Protein AF-0000000081119670 (afdb_homodimer)

InterPro domains:
  IPR000092 Polyprenyl synthetase-like [PF00348] (34-297)
  IPR008949 Isoprenoid synthase domain superfamily [G3DSA:1.10.600.10] (1-341)
  IPR008949 Isoprenoid synthase domain superfamily [SSF48576] (5-339)
  IPR039702 Farnesyl pyrophosphate synthase-like [PTHR11525] (3-338)

Structure (mmCIF, N/CA/C/O backbone):
data_AF-0000000081119670-model_v1
#
loop_
_entity.id
_entity.type
_entity.pdbx_description
1 polymer 'Farnesyl diphosphate synthase'
#
loop_
_atom_site.group_PDB
_atom_site.id
_atom_site.type_symbol
_atom_site.label_atom_id
_atom_site.label_alt_id
_atom_site.label_comp_id
_atom_site.label_asym_id
_atom_site.label_entity_id
_atom_site.label_seq_id
_atom_site.pdbx_PDB_ins_code
_atom_site.Cartn_x
_atom_site.Cartn_y
_atom_site.Cartn_z
_atom_site.occupancy
_atom_site.B_iso_or_equiv
_atom_site.auth_seq_id
_atom_site.auth_comp_id
_atom_site.auth_asym_id
_atom_site.auth_atom_id
_atom_site.pdbx_PDB_model_num
ATOM 1 N N . MET A 1 1 ? 0.692 9.883 30.297 1 51.75 1 MET A N 1
ATOM 2 C CA . MET A 1 1 ? 1.074 9.422 28.953 1 51.75 1 MET A CA 1
ATOM 3 C C . MET A 1 1 ? 2.027 8.234 29.047 1 51.75 1 MET A C 1
ATOM 5 O O . MET A 1 1 ? 1.862 7.246 28.328 1 51.75 1 MET A O 1
ATOM 9 N N . TYR A 1 2 ? 2.979 8.273 30.078 1 50.75 2 TYR A N 1
ATOM 10 C CA . TYR A 1 2 ? 3.963 7.207 30.219 1 50.75 2 TYR A CA 1
ATOM 11 C C . TYR A 1 2 ? 3.305 5.914 30.672 1 50.75 2 TYR A C 1
ATOM 13 O O . TYR A 1 2 ? 3.57 4.84 30.125 1 50.75 2 TYR A O 1
ATOM 21 N N . GLN A 1 3 ? 2.523 5.949 31.797 1 58.47 3 GLN A N 1
ATOM 22 C CA . GLN A 1 3 ? 1.846 4.742 32.25 1 58.47 3 GLN A CA 1
ATOM 23 C C . GLN A 1 3 ? 1.01 4.121 31.141 1 58.47 3 GLN A C 1
ATOM 25 O O . GLN A 1 3 ? 0.915 2.895 31.047 1 58.47 3 GLN A O 1
ATOM 30 N N . ASN A 1 4 ? 0.755 4.961 30.266 1 82.25 4 ASN A N 1
ATOM 31 C CA . ASN A 1 4 ? -0.074 4.523 29.141 1 82.25 4 ASN A CA 1
ATOM 32 C C . ASN A 1 4 ? 0.755 3.826 28.062 1 82.25 4 ASN A C 1
ATOM 34 O O . ASN A 1 4 ? 0.313 2.838 27.484 1 82.25 4 ASN A O 1
ATOM 38 N N . LYS A 1 5 ? 2.062 4.113 28.203 1 87.38 5 LYS A N 1
ATOM 39 C CA . LYS A 1 5 ? 2.928 3.512 27.203 1 87.38 5 LYS A CA 1
ATOM 40 C C . LYS A 1 5 ? 3.27 2.068 27.562 1 87.38 5 LYS A C 1
ATOM 42 O O . LYS A 1 5 ? 3.295 1.197 26.688 1 87.38 5 LYS A O 1
ATOM 47 N N . GLN A 1 6 ? 3.5 1.819 28.859 1 90.62 6 GLN A N 1
ATOM 48 C CA . GLN A 1 6 ? 3.824 0.466 29.281 1 90.62 6 GLN A CA 1
ATOM 49 C C . GLN A 1 6 ? 2.678 -0.497 28.984 1 90.62 6 GLN A C 1
ATOM 51 O O . GLN A 1 6 ? 2.9 -1.6 28.484 1 90.62 6 GLN A O 1
ATOM 56 N N . LYS A 1 7 ? 1.509 -0.016 29.391 1 93.75 7 LYS A N 1
ATOM 57 C CA . LYS A 1 7 ? 0.338 -0.851 29.141 1 93.75 7 LYS A CA 1
ATOM 58 C C . LYS A 1 7 ? 0.117 -1.053 27.641 1 93.75 7 LYS A C 1
ATOM 60 O O . LYS A 1 7 ? -0.343 -2.113 27.219 1 93.75 7 LYS A O 1
ATOM 65 N N . PHE A 1 8 ? 0.466 -0.053 26.906 1 94.81 8 PHE A N 1
ATOM 66 C CA . PHE A 1 8 ? 0.357 -0.129 25.453 1 94.81 8 PHE A CA 1
ATOM 67 C C . PHE A 1 8 ? 1.335 -1.152 24.891 1 94.81 8 PHE A C 1
ATOM 69 O O . PHE A 1 8 ? 0.951 -2.016 24.109 1 94.81 8 PHE A O 1
ATOM 76 N N . ASP A 1 9 ? 2.566 -1.157 25.375 1 93.81 9 ASP A N 1
ATOM 77 C CA . ASP A 1 9 ? 3.629 -2.043 24.906 1 93.81 9 ASP A CA 1
ATOM 78 C C . ASP A 1 9 ? 3.316 -3.5 25.234 1 93.81 9 ASP A C 1
ATOM 80 O O . ASP A 1 9 ? 3.68 -4.406 24.484 1 93.81 9 ASP A O 1
ATOM 84 N N . GLN A 1 10 ? 2.617 -3.652 26.281 1 94.62 10 GLN A N 1
ATOM 85 C CA . GLN A 1 10 ? 2.307 -4.996 26.75 1 94.62 10 GLN A CA 1
ATOM 86 C C . GLN A 1 10 ? 1.335 -5.699 25.812 1 94.62 10 GLN A C 1
ATOM 88 O O . GLN A 1 10 ? 1.204 -6.926 25.844 1 94.62 10 GLN A O 1
ATOM 93 N N . VAL A 1 11 ? 0.702 -4.934 24.969 1 95.62 11 VAL A N 1
ATOM 94 C CA . VAL A 1 11 ? -0.302 -5.504 24.078 1 95.62 11 VAL A CA 1
ATOM 95 C C . VAL A 1 11 ? 0.36 -5.977 22.781 1 95.62 11 VAL A C 1
ATOM 97 O O . VAL A 1 11 ? -0.21 -6.781 22.047 1 95.62 11 VAL A O 1
ATOM 100 N N . LEU A 1 12 ? 1.575 -5.574 22.5 1 95 12 LEU A N 1
ATOM 101 C CA . LEU A 1 12 ? 2.24 -5.84 21.234 1 95 12 LEU A CA 1
ATOM 102 C C . LEU A 1 12 ? 2.398 -7.34 21.016 1 95 12 LEU A C 1
ATOM 104 O O . LEU A 1 12 ? 2.113 -7.84 19.922 1 95 12 LEU A O 1
ATOM 108 N N . PRO A 1 13 ? 2.799 -8.172 22.047 1 95.62 13 PRO A N 1
ATOM 109 C CA . PRO A 1 13 ? 2.908 -9.617 21.828 1 95.62 13 PRO A CA 1
ATOM 110 C C . PRO A 1 13 ? 1.588 -10.25 21.391 1 95.62 13 PRO A C 1
ATOM 112 O O . PRO A 1 13 ? 1.576 -11.141 20.531 1 95.62 13 PRO A O 1
ATOM 115 N N . GLU A 1 14 ? 0.538 -9.773 21.984 1 96.75 14 GLU A N 1
ATOM 116 C CA . GLU A 1 14 ? -0.773 -10.281 21.594 1 96.75 14 GLU A CA 1
ATOM 117 C C . GLU A 1 14 ? -1.092 -9.93 20.141 1 96.75 14 GLU A C 1
ATOM 119 O O . GLU A 1 14 ? -1.661 -10.742 19.422 1 96.75 14 GLU A O 1
ATOM 124 N N . VAL A 1 15 ? -0.788 -8.711 19.75 1 96.75 15 VAL A N 1
ATOM 125 C CA . VAL A 1 15 ? -0.992 -8.266 18.375 1 96.75 15 VAL A CA 1
ATOM 126 C C . VAL A 1 15 ? -0.229 -9.18 17.422 1 96.75 15 VAL A C 1
ATOM 128 O O . VAL A 1 15 ? -0.792 -9.672 16.438 1 96.75 15 VAL A O 1
ATOM 131 N N . MET A 1 16 ? 1.027 -9.492 17.734 1 96.5 16 MET A N 1
ATOM 132 C CA . MET A 1 16 ? 1.873 -10.352 16.906 1 96.5 16 MET A CA 1
ATOM 133 C C . MET A 1 16 ? 1.329 -11.773 16.875 1 96.5 16 MET A C 1
ATOM 135 O O . MET A 1 16 ? 1.275 -12.398 15.805 1 96.5 16 MET A O 1
ATOM 139 N N . ASP A 1 17 ? 0.922 -12.219 18 1 97.44 17 ASP A N 1
ATOM 140 C CA . ASP A 1 17 ? 0.387 -13.578 18.094 1 97.44 17 ASP A CA 1
ATOM 141 C C . ASP A 1 17 ? -0.909 -13.711 17.297 1 97.44 17 ASP A C 1
ATOM 143 O O . ASP A 1 17 ? -1.146 -14.734 16.656 1 97.44 17 ASP A O 1
ATOM 147 N N . THR A 1 18 ? -1.706 -12.719 17.422 1 97.69 18 THR A N 1
ATOM 148 C CA . THR A 1 18 ? -2.957 -12.719 16.672 1 97.69 18 THR A CA 1
ATOM 149 C C . THR A 1 18 ? -2.688 -12.789 15.164 1 97.69 18 THR A C 1
ATOM 151 O O . THR A 1 18 ? -3.314 -13.586 14.461 1 97.69 18 THR A O 1
ATOM 154 N N . LEU A 1 19 ? -1.769 -12.031 14.703 1 97.81 19 LEU A N 1
ATOM 155 C CA . LEU A 1 19 ? -1.423 -12.047 13.281 1 97.81 19 LEU A CA 1
ATOM 156 C C . LEU A 1 19 ? -0.896 -13.414 12.859 1 97.81 19 LEU A C 1
ATOM 158 O O . LEU A 1 19 ? -1.334 -13.969 11.852 1 97.81 19 LEU A O 1
ATOM 162 N N . MET A 1 20 ? -0.005 -14 13.633 1 97.06 20 MET A N 1
ATOM 163 C CA . MET A 1 20 ? 0.655 -15.258 13.281 1 97.06 20 MET A CA 1
ATOM 164 C C . MET A 1 20 ? -0.319 -16.422 13.375 1 97.06 20 MET A C 1
ATOM 166 O O . MET A 1 20 ? -0.111 -17.469 12.742 1 97.06 20 MET A O 1
ATOM 170 N N . SER A 1 21 ? -1.37 -16.219 14.141 1 96.25 21 SER A N 1
ATOM 171 C CA . SER A 1 21 ? -2.354 -17.297 14.297 1 96.25 21 SER A CA 1
ATOM 172 C C . SER A 1 21 ? -3.383 -17.266 13.172 1 96.25 21 SER A C 1
ATOM 174 O O . SER A 1 21 ? -4.223 -18.156 13.07 1 96.25 21 SER A O 1
ATOM 176 N N . SER A 1 22 ? -3.318 -16.203 12.375 1 96.44 22 SER A N 1
ATOM 177 C CA . SER A 1 22 ? -4.188 -16.156 11.203 1 96.44 22 SER A CA 1
ATOM 178 C C . SER A 1 22 ? -3.947 -17.344 10.281 1 96.44 22 SER A C 1
ATOM 180 O O . SER A 1 22 ? -2.801 -17.734 10.055 1 96.44 22 SER A O 1
ATOM 182 N N . PRO A 1 23 ? -4.992 -17.969 9.727 1 95.25 23 PRO A N 1
ATOM 183 C CA . PRO A 1 23 ? -4.805 -19.062 8.758 1 95.25 23 PRO A CA 1
ATOM 184 C C . PRO A 1 23 ? -3.973 -18.625 7.551 1 95.25 23 PRO A C 1
ATOM 186 O O . PRO A 1 23 ? -3.305 -19.453 6.93 1 95.25 23 PRO A O 1
ATOM 189 N N . LYS A 1 24 ? -3.975 -17.391 7.258 1 96.25 24 LYS A N 1
ATOM 190 C CA . LYS A 1 24 ? -3.221 -16.859 6.125 1 96.25 24 LYS A CA 1
ATOM 191 C C . LYS A 1 24 ? -1.717 -16.984 6.363 1 96.25 24 LYS A C 1
ATOM 193 O O . LYS A 1 24 ? -0.931 -16.969 5.414 1 96.25 24 LYS A O 1
ATOM 198 N N . PHE A 1 25 ? -1.308 -17.047 7.656 1 96.69 25 PHE A N 1
ATOM 199 C CA . PHE A 1 25 ? 0.11 -17.172 7.973 1 96.69 25 PHE A CA 1
ATOM 200 C C . PHE A 1 25 ? 0.439 -18.594 8.414 1 96.69 25 PHE A C 1
ATOM 202 O O . PHE A 1 25 ? 1.55 -19.078 8.188 1 96.69 25 PHE A O 1
ATOM 209 N N . GLN A 1 26 ? -0.508 -19.281 9.008 1 95 26 GLN A N 1
ATOM 210 C CA . GLN A 1 26 ? -0.272 -20.625 9.516 1 95 26 GLN A CA 1
ATOM 211 C C . GLN A 1 26 ? -0.012 -21.609 8.375 1 95 26 GLN A C 1
ATOM 213 O O . GLN A 1 26 ? 0.71 -22.594 8.547 1 95 26 GLN A O 1
ATOM 218 N N . ASN A 1 27 ? -0.52 -21.281 7.227 1 91.19 27 ASN A N 1
ATOM 219 C CA . ASN A 1 27 ? -0.404 -22.172 6.086 1 91.19 27 ASN A CA 1
ATOM 220 C C . ASN A 1 27 ? 0.764 -21.781 5.184 1 91.19 27 ASN A C 1
ATOM 222 O O . ASN A 1 27 ? 0.885 -22.297 4.066 1 91.19 27 ASN A O 1
ATOM 226 N N . GLN A 1 28 ? 1.607 -20.938 5.676 1 95.38 28 GLN A N 1
ATOM 227 C CA . GLN A 1 28 ? 2.742 -20.469 4.891 1 95.38 28 GLN A CA 1
ATOM 228 C C . GLN A 1 28 ? 4.008 -21.266 5.223 1 95.38 28 GLN A C 1
ATOM 230 O O . GLN A 1 28 ? 4.066 -21.953 6.246 1 95.38 28 GLN A O 1
ATOM 235 N N . LEU A 1 29 ? 4.988 -21.203 4.281 1 94.69 29 LEU A N 1
ATOM 236 C CA . LEU A 1 29 ? 6.34 -21.641 4.629 1 94.69 29 LEU A CA 1
ATOM 237 C C . LEU A 1 29 ? 6.836 -20.922 5.879 1 94.69 29 LEU A C 1
ATOM 239 O O . LEU A 1 29 ? 6.582 -19.719 6.059 1 94.69 29 LEU A O 1
ATOM 243 N N . PRO A 1 30 ? 7.57 -21.594 6.742 1 93.5 30 PRO A N 1
ATOM 244 C CA . PRO A 1 30 ? 7.988 -21.031 8.023 1 93.5 30 PRO A CA 1
ATOM 245 C C . PRO A 1 30 ? 8.781 -19.734 7.867 1 93.5 30 PRO A C 1
ATOM 247 O O . PRO A 1 30 ? 8.695 -18.844 8.711 1 93.5 30 PRO A O 1
ATOM 250 N N . GLU A 1 31 ? 9.531 -19.625 6.812 1 93.75 31 GLU A N 1
ATOM 251 C CA . GLU A 1 31 ? 10.375 -18.453 6.633 1 93.75 31 GLU A CA 1
ATOM 252 C C . GLU A 1 31 ? 9.523 -17.188 6.48 1 93.75 31 GLU A C 1
ATOM 254 O O . GLU A 1 31 ? 9.992 -16.094 6.781 1 93.75 31 GLU A O 1
ATOM 259 N N . VAL A 1 32 ? 8.297 -17.328 5.98 1 96.69 32 VAL A N 1
ATOM 260 C CA . VAL A 1 32 ? 7.418 -16.188 5.812 1 96.69 32 VAL A CA 1
ATOM 261 C C . VAL A 1 32 ? 7.082 -15.586 7.18 1 96.69 32 VAL A C 1
ATOM 263 O O . VAL A 1 32 ? 7.215 -14.383 7.383 1 96.69 32 VAL A O 1
ATOM 266 N N . GLY A 1 33 ? 6.641 -16.484 8.125 1 97 33 GLY A N 1
ATOM 267 C CA . GLY A 1 33 ? 6.367 -16.016 9.477 1 97 33 GLY A CA 1
ATOM 268 C C . GLY A 1 33 ? 7.574 -15.391 10.148 1 97 33 GLY A C 1
ATOM 269 O O . GLY A 1 33 ? 7.453 -14.359 10.82 1 97 33 GLY A O 1
ATOM 270 N N . ASN A 1 34 ? 8.711 -16 9.953 1 96.44 34 ASN A N 1
ATOM 271 C CA . ASN A 1 34 ? 9.945 -15.469 10.523 1 96.44 34 ASN A CA 1
ATOM 272 C C . ASN A 1 34 ? 10.266 -14.078 9.984 1 96.44 34 ASN A C 1
ATOM 274 O O . ASN A 1 34 ? 10.648 -13.188 10.742 1 96.44 34 ASN A O 1
ATOM 278 N N . TRP A 1 35 ? 10.094 -13.922 8.719 1 96.44 35 TRP A N 1
ATOM 279 C CA . TRP A 1 35 ? 10.391 -12.641 8.094 1 96.44 35 TRP A CA 1
ATOM 280 C C . TRP A 1 35 ? 9.43 -11.562 8.578 1 96.44 35 TRP A C 1
ATOM 282 O O . TRP A 1 35 ? 9.859 -10.461 8.938 1 96.44 35 TRP A O 1
ATOM 292 N N . VAL A 1 36 ? 8.18 -11.883 8.633 1 97.75 36 VAL A N 1
ATOM 293 C CA . VAL A 1 36 ? 7.16 -10.914 9.031 1 97.75 36 VAL A CA 1
ATOM 294 C C . VAL A 1 36 ? 7.383 -10.508 10.484 1 97.75 36 VAL A C 1
ATOM 296 O O . VAL A 1 36 ? 7.277 -9.32 10.828 1 97.75 36 VAL A O 1
ATOM 299 N N . LYS A 1 37 ? 7.691 -11.469 11.328 1 96.81 37 LYS A N 1
ATOM 300 C CA . LYS A 1 37 ? 8 -11.148 12.711 1 96.81 37 LYS A CA 1
ATOM 301 C C . LYS A 1 37 ? 9.203 -10.211 12.805 1 96.81 37 LYS A C 1
ATOM 303 O O . LYS A 1 37 ? 9.172 -9.227 13.547 1 96.81 37 LYS A O 1
ATOM 308 N N . LYS A 1 38 ? 10.242 -10.539 12.07 1 96.25 38 LYS A N 1
ATOM 309 C CA . LYS A 1 38 ? 11.438 -9.695 12.047 1 96.25 38 LYS A CA 1
ATOM 310 C C . LYS A 1 38 ? 11.102 -8.289 11.555 1 96.25 38 LYS A C 1
ATOM 312 O O . LYS A 1 38 ? 11.508 -7.297 12.164 1 96.25 38 LYS A O 1
ATOM 317 N N . LEU A 1 39 ? 10.391 -8.219 10.469 1 97 39 LEU A N 1
ATOM 318 C CA . LEU A 1 39 ? 9.992 -6.973 9.82 1 97 39 LEU A CA 1
ATOM 319 C C . LEU A 1 39 ? 9.188 -6.102 10.781 1 97 39 LEU A C 1
ATOM 321 O O . LEU A 1 39 ? 9.516 -4.934 10.992 1 97 39 LEU A O 1
ATOM 325 N N . LEU A 1 40 ? 8.164 -6.668 11.422 1 96.62 40 LEU A N 1
ATOM 326 C CA . LEU A 1 40 ? 7.266 -5.902 12.281 1 96.62 40 LEU A CA 1
ATOM 327 C C . LEU A 1 40 ? 7.953 -5.523 13.586 1 96.62 40 LEU A C 1
ATOM 329 O O . LEU A 1 40 ? 7.801 -4.398 14.07 1 96.62 40 LEU A O 1
ATOM 333 N N . ASN A 1 41 ? 8.688 -6.422 14.109 1 94.5 41 ASN A N 1
ATOM 334 C CA . ASN A 1 41 ? 9.422 -6.086 15.32 1 94.5 41 ASN A CA 1
ATOM 335 C C . ASN A 1 41 ? 10.406 -4.941 15.086 1 94.5 41 ASN A C 1
ATOM 337 O O . ASN A 1 41 ? 10.523 -4.039 15.914 1 94.5 41 ASN A O 1
ATOM 341 N N . TYR A 1 42 ? 11.102 -4.98 13.977 1 94.81 42 TYR A N 1
ATOM 342 C CA . TYR A 1 42 ? 12.094 -3.961 13.664 1 94.81 42 TYR A CA 1
ATOM 343 C C . TYR A 1 42 ? 11.438 -2.609 13.422 1 94.81 42 TYR A C 1
ATOM 345 O O . TYR A 1 42 ? 11.93 -1.577 13.883 1 94.81 42 TYR A O 1
ATOM 353 N N . THR A 1 43 ? 10.312 -2.613 12.742 1 94.56 43 THR A N 1
ATOM 354 C CA . THR A 1 43 ? 9.727 -1.358 12.281 1 94.56 43 THR A CA 1
ATOM 355 C C . THR A 1 43 ? 8.789 -0.779 13.344 1 94.56 43 THR A C 1
ATOM 357 O O . THR A 1 43 ? 8.469 0.41 13.312 1 94.56 43 THR A O 1
ATOM 360 N N . MET A 1 44 ? 8.312 -1.591 14.312 1 89.88 44 MET A N 1
ATOM 361 C CA . MET A 1 44 ? 7.359 -1.128 15.32 1 89.88 44 MET A CA 1
ATOM 362 C C . MET A 1 44 ? 8.062 -0.836 16.641 1 89.88 44 MET A C 1
ATOM 364 O O . MET A 1 44 ? 7.535 -0.102 17.484 1 89.88 44 MET A O 1
ATOM 368 N N . ASP A 1 45 ? 9.125 -1.488 16.719 1 82.56 45 ASP A N 1
ATOM 369 C CA . ASP A 1 45 ? 9.836 -1.374 17.984 1 82.56 45 ASP A CA 1
ATOM 370 C C . ASP A 1 45 ? 10.625 -0.067 18.062 1 82.56 45 ASP A C 1
ATOM 372 O O . ASP A 1 45 ? 11.156 0.399 17.062 1 82.56 45 ASP A O 1
ATOM 376 N N . GLY A 1 46 ? 10.469 0.434 19.25 1 78.75 46 GLY A N 1
ATOM 377 C CA . GLY A 1 46 ? 11.227 1.652 19.5 1 78.75 46 GLY A CA 1
ATOM 378 C C . GLY A 1 46 ? 10.414 2.914 19.25 1 78.75 46 GLY A C 1
ATOM 379 O O . GLY A 1 46 ? 9.219 2.844 18.953 1 78.75 46 GLY A O 1
ATOM 380 N N . GLY A 1 47 ? 10.812 4.008 19.688 1 77.75 47 GLY A N 1
ATOM 381 C CA . GLY A 1 47 ? 10.172 5.301 19.484 1 77.75 47 GLY A CA 1
ATOM 382 C C . GLY A 1 47 ? 9.117 5.617 20.531 1 77.75 47 GLY A C 1
ATOM 383 O O . GLY A 1 47 ? 8.891 4.824 21.453 1 77.75 47 GLY A O 1
ATOM 384 N N . LYS A 1 48 ? 8.43 6.656 20.359 1 79.75 48 LYS A N 1
ATOM 385 C CA . LYS A 1 48 ? 7.449 7.141 21.328 1 79.75 48 LYS A CA 1
ATOM 386 C C . LYS A 1 48 ? 6.07 6.551 21.047 1 79.75 48 LYS A C 1
ATOM 388 O O . LYS A 1 48 ? 5.219 6.504 21.938 1 79.75 48 LYS A O 1
ATOM 393 N N . GLN A 1 49 ? 5.859 6.078 19.828 1 88.06 49 GLN A N 1
ATOM 394 C CA . GLN A 1 49 ? 4.613 5.449 19.391 1 88.06 49 GLN A CA 1
ATOM 395 C C . GLN A 1 49 ? 3.422 6.375 19.609 1 88.06 49 GLN A C 1
ATOM 397 O O . GLN A 1 49 ? 2.381 5.945 20.109 1 88.06 49 GLN A O 1
ATOM 402 N N . GLY A 1 50 ? 3.625 7.621 19.328 1 88.81 50 GLY A N 1
ATOM 403 C CA . GLY A 1 50 ? 2.625 8.648 19.578 1 88.81 50 GLY A CA 1
ATOM 404 C C . GLY A 1 50 ? 1.303 8.375 18.891 1 88.81 50 GLY A C 1
ATOM 405 O O . GLY A 1 50 ? 0.239 8.523 19.5 1 88.81 50 GLY A O 1
ATOM 406 N N . ARG A 1 51 ? 1.278 7.918 17.688 1 91.94 51 ARG A N 1
ATOM 407 C CA . ARG A 1 51 ? 0.068 7.672 16.922 1 91.94 51 ARG A CA 1
ATOM 408 C C . ARG A 1 51 ? -0.765 6.555 17.531 1 91.94 51 ARG A C 1
ATOM 410 O O . ARG A 1 51 ? -1.966 6.719 17.75 1 91.94 51 ARG A O 1
ATOM 417 N N . GLY A 1 52 ? -0.097 5.441 17.797 1 94.19 52 GLY A N 1
ATOM 418 C CA . GLY A 1 52 ? -0.795 4.312 18.391 1 94.19 52 GLY A CA 1
ATOM 419 C C . GLY A 1 52 ? -1.358 4.613 19.766 1 94.19 52 GLY A C 1
ATOM 420 O O . GLY A 1 52 ? -2.488 4.23 20.078 1 94.19 52 GLY A O 1
ATOM 421 N N . LEU A 1 53 ? -0.622 5.324 20.531 1 94.5 53 LEU A N 1
ATOM 422 C CA . LEU A 1 53 ? -1 5.641 21.906 1 94.5 53 LEU A CA 1
ATOM 423 C C . LEU A 1 53 ? -2.182 6.605 21.938 1 94.5 53 LEU A C 1
ATOM 425 O O . LEU A 1 53 ? -2.949 6.625 22.906 1 94.5 53 LEU A O 1
ATOM 429 N N . ALA A 1 54 ? -2.318 7.305 20.875 1 95.44 54 ALA A N 1
ATOM 430 C CA . ALA A 1 54 ? -3.391 8.297 20.812 1 95.44 54 ALA A CA 1
ATOM 431 C C . ALA A 1 54 ? -4.762 7.621 20.797 1 95.44 54 ALA A C 1
ATOM 433 O O . ALA A 1 54 ? -5.75 8.195 21.266 1 95.44 54 ALA A O 1
ATOM 434 N N . VAL A 1 55 ? -4.855 6.379 20.359 1 97.25 55 VAL A N 1
ATOM 435 C CA . VAL A 1 55 ? -6.133 5.688 20.234 1 97.25 55 VAL A CA 1
ATOM 436 C C . VAL A 1 55 ? -6.676 5.348 21.609 1 97.25 55 VAL A C 1
ATOM 438 O O . VAL A 1 55 ? -7.758 5.805 22 1 97.25 55 VAL A O 1
ATOM 441 N N . PRO A 1 56 ? -5.898 4.586 22.406 1 97.12 56 PRO A N 1
ATOM 442 C CA . PRO A 1 56 ? -6.422 4.309 23.75 1 97.12 56 PRO A CA 1
ATOM 443 C C . PRO A 1 56 ? -6.555 5.566 24.594 1 97.12 56 PRO A C 1
ATOM 445 O O . PRO A 1 56 ? -7.445 5.648 25.453 1 97.12 56 PRO A O 1
ATOM 448 N N . PHE A 1 57 ? -5.754 6.555 24.375 1 96.62 57 PHE A N 1
ATOM 449 C CA . PHE A 1 57 ? -5.879 7.809 25.094 1 96.62 57 PHE A CA 1
ATOM 450 C C . PHE A 1 57 ? -7.199 8.492 24.781 1 96.62 57 PHE A C 1
ATOM 452 O O . PHE A 1 57 ? -7.914 8.945 25.672 1 96.62 57 PHE A O 1
ATOM 459 N N . ALA A 1 58 ? -7.516 8.57 23.5 1 97.12 58 ALA A N 1
ATOM 460 C CA . ALA A 1 58 ? -8.773 9.164 23.078 1 97.12 58 ALA A CA 1
ATOM 461 C C . ALA A 1 58 ? -9.969 8.391 23.641 1 97.12 58 ALA A C 1
ATOM 463 O O . ALA A 1 58 ? -10.922 8.984 24.141 1 97.12 58 ALA A O 1
ATOM 464 N N . TYR A 1 59 ? -9.922 7.062 23.547 1 97.5 59 TYR A N 1
ATOM 465 C CA . TYR A 1 59 ? -11 6.25 24.109 1 97.5 59 TYR A CA 1
ATOM 466 C C . TYR A 1 59 ? -11.188 6.547 25.578 1 97.5 59 TYR A C 1
ATOM 468 O O . TYR A 1 59 ? -12.312 6.754 26.047 1 97.5 59 TYR A O 1
ATOM 476 N N . HIS A 1 60 ? -10.094 6.582 26.297 1 96.75 60 HIS A N 1
ATOM 477 C CA . HIS A 1 60 ? -10.133 6.805 27.734 1 96.75 60 HIS A CA 1
ATOM 478 C C . HIS A 1 60 ? -10.781 8.141 28.062 1 96.75 60 HIS A C 1
ATOM 480 O O . HIS A 1 60 ? -11.586 8.234 29 1 96.75 60 HIS A O 1
ATOM 486 N N . LYS A 1 61 ? -10.445 9.164 27.328 1 96.88 61 LYS A N 1
ATOM 487 C CA . LYS A 1 61 ? -10.922 10.508 27.609 1 96.88 61 LYS A CA 1
ATOM 488 C C . LYS A 1 61 ? 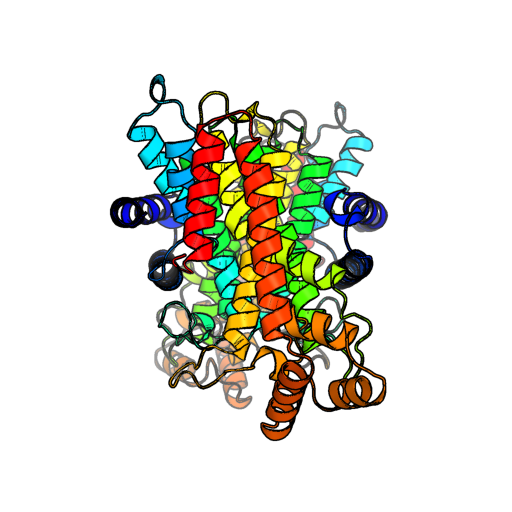-12.367 10.688 27.141 1 96.88 61 LYS A C 1
ATOM 490 O O . LYS A 1 61 ? -13.148 11.406 27.781 1 96.88 61 LYS A O 1
ATOM 495 N N . MET A 1 62 ? -12.789 10.008 26.094 1 96.62 62 MET A N 1
ATOM 496 C CA . MET A 1 62 ? -14.023 10.383 25.406 1 96.62 62 MET A CA 1
ATOM 497 C C . MET A 1 62 ? -15.156 9.43 25.781 1 96.62 62 MET A C 1
ATOM 499 O O . MET A 1 62 ? -16.328 9.719 25.531 1 96.62 62 MET A O 1
ATOM 503 N N . GLU A 1 63 ? -14.742 8.273 26.281 1 97 63 GLU A N 1
ATOM 504 C CA . GLU A 1 63 ? -15.773 7.367 26.766 1 97 63 GLU A CA 1
ATOM 505 C C . GLU A 1 63 ? -16.312 7.805 28.125 1 97 63 GLU A C 1
ATOM 507 O O . GLU A 1 63 ? -15.539 8.211 29 1 97 63 GLU A O 1
ATOM 512 N N . ASP A 1 64 ? -17.578 7.789 28.266 1 95.56 64 ASP A N 1
ATOM 513 C CA . ASP A 1 64 ? -18.172 8.07 29.578 1 95.56 64 ASP A CA 1
ATOM 514 C C . ASP A 1 64 ? -17.781 7.004 30.594 1 95.56 64 ASP A C 1
ATOM 516 O O . ASP A 1 64 ? -17.75 5.812 30.281 1 95.56 64 ASP A O 1
ATOM 520 N N . PRO A 1 65 ? -17.547 7.445 31.781 1 95.25 65 PRO A N 1
ATOM 521 C CA . PRO A 1 65 ? -17.109 6.512 32.812 1 95.25 65 PRO A CA 1
ATOM 522 C C . PRO A 1 65 ? -18.062 5.336 33 1 95.25 65 PRO A C 1
ATOM 524 O O . PRO A 1 65 ? -17.625 4.223 33.312 1 95.25 65 PRO A O 1
ATOM 527 N N . GLU A 1 66 ? -19.281 5.562 32.812 1 96.5 66 GLU A N 1
ATOM 528 C CA . GLU A 1 66 ? -20.281 4.527 33.031 1 96.5 66 GLU A CA 1
ATOM 529 C C . GLU A 1 66 ? -20.172 3.418 31.969 1 96.5 66 GLU A C 1
ATOM 531 O O . GLU A 1 66 ? -20.594 2.285 32.219 1 96.5 66 GLU A O 1
ATOM 536 N N . TYR A 1 67 ? -19.562 3.717 30.859 1 96.88 67 TYR A N 1
ATOM 537 C CA . TYR A 1 67 ? -19.484 2.74 29.781 1 96.88 67 TYR A CA 1
ATOM 538 C C . TYR A 1 67 ? -18.047 2.248 29.609 1 96.88 67 TYR A C 1
ATOM 540 O O . TYR A 1 67 ? -17.797 1.366 28.781 1 96.88 67 TYR A O 1
ATOM 548 N N . PHE A 1 68 ? -17.141 2.826 30.375 1 96.5 68 PHE A N 1
ATOM 549 C CA . PHE A 1 68 ? -15.734 2.443 30.297 1 96.5 68 PHE A CA 1
ATOM 550 C C . PHE A 1 68 ? -15.531 1.016 30.781 1 96.5 68 PHE A C 1
ATOM 552 O O . PHE A 1 68 ? -16.062 0.628 31.828 1 96.5 68 PHE A O 1
ATOM 559 N N . THR A 1 69 ? -14.805 0.147 30.062 1 96.06 69 THR A N 1
ATOM 560 C CA . THR A 1 69 ? -14.375 -1.174 30.5 1 96.06 69 THR A CA 1
ATOM 561 C C . THR A 1 69 ? -12.914 -1.418 30.141 1 96.06 69 THR A C 1
ATOM 563 O O . THR A 1 69 ? -12.43 -0.899 29.125 1 96.06 69 THR A O 1
ATOM 566 N N . GLU A 1 70 ? -12.266 -2.168 30.906 1 95.75 70 GLU A N 1
ATOM 567 C CA . GLU A 1 70 ? -10.883 -2.529 30.609 1 95.75 70 GLU A CA 1
ATOM 568 C C . GLU A 1 70 ? -10.773 -3.324 29.312 1 95.75 70 GLU A C 1
ATOM 570 O O . GLU A 1 70 ? -9.766 -3.246 28.609 1 95.75 70 GLU A O 1
ATOM 575 N N . GLU A 1 71 ? -11.828 -4.055 29.094 1 96.69 71 GLU A N 1
ATOM 576 C CA . GLU A 1 71 ? -11.867 -4.824 27.844 1 96.69 71 GLU A CA 1
ATOM 577 C C . GLU A 1 71 ? -11.828 -3.908 26.625 1 96.69 71 GLU A C 1
ATOM 579 O O . GLU A 1 71 ? -11.062 -4.141 25.688 1 96.69 71 GLU A O 1
ATOM 584 N N . LYS A 1 72 ? -12.602 -2.887 26.688 1 96.88 72 LYS A N 1
ATOM 585 C CA . LYS A 1 72 ? -12.617 -1.94 25.578 1 96.88 72 LYS A CA 1
ATOM 586 C C . LYS A 1 72 ? -11.312 -1.145 25.516 1 96.88 72 LYS A C 1
ATOM 588 O O . LYS A 1 72 ? -10.828 -0.812 24.438 1 96.88 72 LYS A O 1
ATOM 593 N N . MET A 1 73 ? -10.805 -0.858 26.688 1 97.44 73 MET A N 1
ATOM 594 C CA . MET A 1 73 ? -9.508 -0.195 26.734 1 97.44 73 MET A CA 1
ATOM 595 C C . MET A 1 73 ? -8.43 -1.058 26.094 1 97.44 73 MET A C 1
ATOM 597 O O . MET A 1 73 ? -7.59 -0.553 25.344 1 97.44 73 MET A O 1
ATOM 601 N N . HIS A 1 74 ? -8.445 -2.33 26.406 1 97.5 74 HIS A N 1
ATOM 602 C CA . HIS A 1 74 ? -7.523 -3.277 25.797 1 97.5 74 HIS A CA 1
ATOM 603 C C . HIS A 1 74 ? -7.707 -3.328 24.281 1 97.5 74 HIS A C 1
ATOM 605 O O . HIS A 1 74 ? -6.73 -3.34 23.531 1 97.5 74 HIS A O 1
ATOM 611 N N . THR A 1 75 ? -8.938 -3.277 23.875 1 98 75 THR A N 1
ATOM 612 C CA . THR A 1 75 ? -9.266 -3.256 22.453 1 98 75 THR A CA 1
ATOM 613 C C . THR A 1 75 ? -8.727 -1.989 21.797 1 98 75 THR A C 1
ATOM 615 O O . THR A 1 75 ? -8.211 -2.037 20.672 1 98 75 THR A O 1
ATOM 618 N N . ALA A 1 76 ? -8.812 -0.894 22.469 1 98.06 76 ALA A N 1
ATOM 619 C CA . ALA A 1 76 ? -8.281 0.369 21.953 1 98.06 76 ALA A CA 1
ATOM 620 C C . ALA A 1 76 ? -6.762 0.302 21.797 1 98.06 76 ALA A C 1
ATOM 622 O O . ALA A 1 76 ? -6.207 0.827 20.828 1 98.06 76 ALA A O 1
ATOM 623 N N . ARG A 1 77 ? -6.121 -0.313 22.734 1 97.56 77 ARG A N 1
ATOM 624 C CA . ARG A 1 77 ? -4.672 -0.486 22.641 1 97.56 77 ARG A CA 1
ATOM 625 C C . ARG A 1 77 ? -4.305 -1.362 21.453 1 97.56 77 ARG A C 1
ATOM 627 O O . ARG A 1 77 ? -3.361 -1.059 20.719 1 97.56 77 ARG A O 1
ATOM 634 N N . PHE A 1 78 ? -5.066 -2.436 21.25 1 97.56 78 PHE A N 1
ATOM 635 C CA . PHE A 1 78 ? -4.867 -3.305 20.094 1 97.56 78 PHE A CA 1
ATOM 636 C C . PHE A 1 78 ? -5.035 -2.527 18.797 1 97.56 78 PHE A C 1
ATOM 638 O O . PHE A 1 78 ? -4.188 -2.609 17.906 1 97.56 78 PHE A O 1
ATOM 645 N N . LEU A 1 79 ? -6.066 -1.718 18.766 1 98.06 79 LEU A N 1
ATOM 646 C CA . LEU A 1 79 ? -6.324 -0.891 17.594 1 98.06 79 LEU A CA 1
ATOM 647 C C . LEU A 1 79 ? -5.195 0.112 17.375 1 98.06 79 LEU A C 1
ATOM 649 O O . LEU A 1 79 ? -4.781 0.352 16.234 1 98.06 79 LEU A O 1
ATOM 653 N N . GLY A 1 80 ? -4.695 0.674 18.453 1 96.88 80 GLY A N 1
ATOM 654 C CA . GLY A 1 80 ? -3.58 1.602 18.375 1 96.88 80 GLY A CA 1
ATOM 655 C C . GLY A 1 80 ? -2.357 1.014 17.703 1 96.88 80 GLY A C 1
ATOM 656 O O . GLY A 1 80 ? -1.736 1.665 16.859 1 96.88 80 GLY A O 1
ATOM 657 N N . TRP A 1 81 ? -2.043 -0.194 17.953 1 95.56 81 TRP A N 1
ATOM 658 C CA . TRP A 1 81 ? -0.898 -0.852 17.344 1 95.56 81 TRP A CA 1
ATOM 659 C C . TRP A 1 81 ? -1.13 -1.052 15.844 1 95.56 81 TRP A C 1
ATOM 661 O O . TRP A 1 81 ? -0.206 -0.898 15.039 1 95.56 81 TRP A O 1
ATOM 671 N N . SER A 1 82 ? -2.359 -1.279 15.492 1 93.19 82 SER A N 1
ATOM 672 C CA . SER A 1 82 ? -2.713 -1.499 14.094 1 93.19 82 SER A CA 1
ATOM 673 C C . SER A 1 82 ? -2.645 -0.2 13.297 1 93.19 82 SER A C 1
ATOM 675 O O . SER A 1 82 ? -2.578 -0.224 12.062 1 93.19 82 SER A O 1
ATOM 677 N N . LEU A 1 83 ? -2.59 0.953 14.031 1 94.19 83 LEU A N 1
ATOM 678 C CA . LEU A 1 83 ? -2.648 2.244 13.359 1 94.19 83 LEU A CA 1
ATOM 679 C C . LEU A 1 83 ? -1.345 3.014 13.547 1 94.19 83 LEU A C 1
ATOM 681 O O . LEU A 1 83 ? -1.307 4.234 13.359 1 94.19 83 LEU A O 1
ATOM 685 N N . GLU A 1 84 ? -0.315 2.316 13.914 1 91.19 84 GLU A N 1
ATOM 686 C CA . GLU A 1 84 ? 0.989 2.953 14.078 1 91.19 84 GLU A CA 1
ATOM 687 C C . GLU A 1 84 ? 1.581 3.348 12.727 1 91.19 84 GLU A C 1
ATOM 689 O O . GLU A 1 84 ? 2.525 4.141 12.664 1 91.19 84 GLU A O 1
ATOM 694 N N . MET A 1 85 ? 1.112 2.828 11.617 1 89.38 85 MET A N 1
ATOM 695 C CA . MET A 1 85 ? 1.407 3.209 10.242 1 89.38 85 MET A CA 1
ATOM 696 C C . MET A 1 85 ? 2.9 3.098 9.953 1 89.38 85 MET A C 1
ATOM 698 O O . MET A 1 85 ? 3.494 4.008 9.375 1 89.38 85 MET A O 1
ATOM 702 N N . ALA A 1 86 ? 3.502 1.985 10.43 1 95 86 ALA A N 1
ATOM 703 C CA . ALA A 1 86 ? 4.918 1.716 10.188 1 95 86 ALA A CA 1
ATOM 704 C C . ALA A 1 86 ? 5.215 1.651 8.695 1 95 86 ALA A C 1
ATOM 706 O O . ALA A 1 86 ? 6.324 1.983 8.258 1 95 86 ALA A O 1
ATOM 707 N N . SER A 1 87 ? 4.254 1.294 7.918 1 97.12 87 SER A N 1
ATOM 708 C CA . SER A 1 87 ? 4.406 1.246 6.469 1 97.12 87 SER A CA 1
ATOM 709 C C . SER A 1 87 ? 4.719 2.627 5.898 1 97.12 87 SER A C 1
ATOM 711 O O . SER A 1 87 ? 5.648 2.779 5.105 1 97.12 87 SER A O 1
ATOM 713 N N . LEU A 1 88 ? 3.957 3.641 6.305 1 97 88 LEU A N 1
ATOM 714 C CA . LEU A 1 88 ? 4.141 4.996 5.797 1 97 88 LEU A CA 1
ATOM 71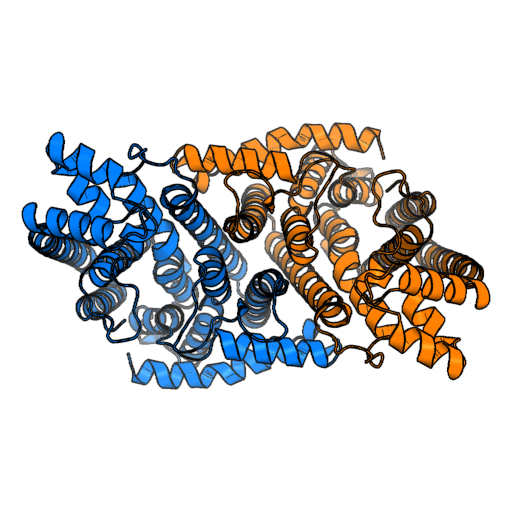5 C C . LEU A 1 88 ? 5.477 5.57 6.25 1 97 88 LEU A C 1
ATOM 717 O O . LEU A 1 88 ? 6.117 6.324 5.512 1 97 88 LEU A O 1
ATOM 721 N N . LEU A 1 89 ? 5.914 5.184 7.473 1 95.12 89 LEU A N 1
ATOM 722 C CA . LEU A 1 89 ? 7.215 5.629 7.957 1 95.12 89 LEU A CA 1
ATOM 723 C C . LEU A 1 89 ? 8.344 5.008 7.137 1 95.12 89 LEU A C 1
ATOM 725 O O . LEU A 1 89 ? 9.32 5.68 6.805 1 95.12 89 LEU A O 1
ATOM 729 N N . ALA A 1 90 ? 8.203 3.758 6.836 1 96.25 90 ALA A N 1
ATOM 730 C CA . ALA A 1 90 ? 9.203 3.072 6.027 1 96.25 90 ALA A CA 1
ATOM 731 C C . ALA A 1 90 ? 9.273 3.666 4.625 1 96.25 90 ALA A C 1
ATOM 733 O O . ALA A 1 90 ? 10.367 3.811 4.059 1 96.25 90 ALA A O 1
ATOM 734 N N . ILE A 1 91 ? 8.156 4.012 4.043 1 96.62 91 ILE A N 1
ATOM 735 C CA . ILE A 1 91 ? 8.102 4.652 2.732 1 96.62 91 ILE A CA 1
ATOM 736 C C . ILE A 1 91 ? 8.844 5.988 2.779 1 96.62 91 ILE A C 1
ATOM 738 O O . ILE A 1 91 ? 9.664 6.285 1.909 1 96.62 91 ILE A O 1
ATOM 742 N N . ASP A 1 92 ? 8.539 6.723 3.797 1 94.25 92 ASP A N 1
ATOM 743 C CA . ASP A 1 92 ? 9.164 8.031 3.977 1 94.25 92 ASP A CA 1
ATOM 744 C C . ASP A 1 92 ? 10.68 7.902 4.086 1 94.25 92 ASP A C 1
ATOM 746 O O . ASP A 1 92 ? 11.414 8.727 3.541 1 94.25 92 ASP A O 1
ATOM 750 N N . ASP A 1 93 ? 11.148 6.91 4.824 1 94.69 93 ASP A N 1
ATOM 751 C CA . ASP A 1 93 ? 12.578 6.668 4.98 1 94.69 93 ASP A CA 1
ATOM 752 C C . ASP A 1 93 ? 13.25 6.438 3.631 1 94.69 93 ASP A C 1
ATOM 754 O O . ASP A 1 93 ? 14.352 6.926 3.391 1 94.69 93 ASP A O 1
ATOM 758 N N . ILE A 1 94 ? 12.586 5.707 2.758 1 95.19 94 ILE A N 1
ATOM 759 C CA . ILE A 1 94 ? 13.141 5.41 1.439 1 95.19 94 ILE A CA 1
ATOM 760 C C . ILE A 1 94 ? 13.148 6.672 0.583 1 95.19 94 ILE A C 1
ATOM 762 O O . ILE A 1 94 ? 14.156 7 -0.043 1 95.19 94 ILE A O 1
ATOM 766 N N . ILE A 1 95 ? 12.055 7.398 0.595 1 93.06 95 ILE A N 1
ATOM 767 C CA . ILE A 1 95 ? 11.891 8.578 -0.25 1 93.06 95 ILE A CA 1
ATOM 768 C C . ILE A 1 95 ? 12.93 9.633 0.126 1 93.06 95 ILE A C 1
ATOM 770 O O . ILE A 1 95 ? 13.562 10.227 -0.748 1 93.06 95 ILE A O 1
ATOM 774 N N . ASP A 1 96 ? 13.18 9.758 1.411 1 87.94 96 ASP A N 1
ATOM 775 C CA . ASP A 1 96 ? 14.055 10.805 1.914 1 87.94 96 ASP A CA 1
ATOM 776 C C . ASP A 1 96 ? 15.5 10.312 2.014 1 87.94 96 ASP A C 1
ATOM 778 O O . ASP A 1 96 ? 16.391 11.062 2.414 1 87.94 96 ASP A O 1
ATOM 782 N N . VAL A 1 97 ? 15.703 9.062 1.715 1 90.44 97 VAL A N 1
ATOM 783 C CA . VAL A 1 97 ? 17.016 8.43 1.868 1 90.44 97 VAL A CA 1
ATOM 784 C C . VAL A 1 97 ? 17.516 8.633 3.295 1 90.44 97 VAL A C 1
ATOM 786 O O . VAL A 1 97 ? 18.656 9.062 3.504 1 90.44 97 VAL A O 1
ATOM 789 N N . SER A 1 98 ? 16.562 8.484 4.191 1 90 98 SER A N 1
ATOM 790 C CA . SER A 1 98 ? 16.938 8.578 5.598 1 90 98 SER A CA 1
ATOM 791 C C . SER A 1 98 ? 17.844 7.418 6.008 1 90 98 SER A C 1
ATOM 793 O O . SER A 1 98 ? 17.703 6.301 5.504 1 90 98 SER A O 1
ATOM 795 N N . THR A 1 99 ? 18.734 7.676 7.027 1 93.31 99 THR A N 1
ATOM 796 C CA . THR A 1 99 ? 19.688 6.637 7.402 1 93.31 99 THR A CA 1
ATOM 797 C C . THR A 1 99 ? 19.266 5.949 8.695 1 93.31 99 THR A C 1
ATOM 799 O O . THR A 1 99 ? 19.578 4.781 8.914 1 93.31 99 THR A O 1
ATOM 802 N N . THR A 1 100 ? 18.469 6.73 9.539 1 92.25 100 THR A N 1
ATOM 803 C CA . THR A 1 100 ? 18.094 6.152 10.82 1 92.25 100 THR A CA 1
ATOM 804 C C . THR A 1 100 ? 16.625 6.414 11.117 1 92.25 100 THR A C 1
ATOM 806 O O . THR A 1 100 ? 16.047 7.375 10.602 1 92.25 100 THR A O 1
ATOM 809 N N . ARG A 1 101 ? 16.016 5.547 11.883 1 90.5 101 ARG A N 1
ATOM 810 C CA . ARG A 1 101 ? 14.672 5.613 12.445 1 90.5 101 ARG A CA 1
ATOM 811 C C . ARG A 1 101 ? 14.617 4.969 13.828 1 90.5 101 ARG A C 1
ATOM 813 O O . ARG A 1 101 ? 15.047 3.824 14 1 90.5 101 ARG A O 1
ATOM 820 N N . ARG A 1 102 ? 14.164 5.711 14.75 1 87.81 102 ARG A N 1
ATOM 821 C CA . ARG A 1 102 ? 14.031 5.215 16.125 1 87.81 102 ARG A CA 1
ATOM 822 C C . ARG A 1 102 ? 15.367 4.711 16.656 1 87.81 102 ARG A C 1
ATOM 824 O O . ARG A 1 102 ? 15.438 3.633 17.25 1 87.81 102 ARG A O 1
ATOM 831 N N . GLY A 1 103 ? 16.391 5.398 16.266 1 87.12 103 GLY A N 1
ATOM 832 C CA . GLY A 1 103 ? 17.719 5.141 16.797 1 87.12 103 GLY A CA 1
ATOM 833 C C . GLY A 1 103 ? 18.422 3.982 16.125 1 87.12 103 GLY A C 1
ATOM 834 O O . GLY A 1 103 ? 19.531 3.602 16.516 1 87.12 103 GLY A O 1
ATOM 835 N N . LYS A 1 104 ? 17.828 3.467 15.094 1 92.38 104 LYS A N 1
ATOM 836 C CA . LYS A 1 104 ? 18.422 2.344 14.367 1 92.38 104 LYS A CA 1
ATOM 837 C C . LYS A 1 104 ? 18.469 2.623 12.867 1 92.38 104 LYS A C 1
ATOM 839 O O . LYS A 1 104 ? 17.75 3.494 12.367 1 92.38 104 LYS A O 1
ATOM 844 N N . PRO A 1 105 ? 19.375 1.893 12.125 1 95.06 105 PRO A N 1
ATOM 845 C CA . PRO A 1 105 ? 19.328 2.053 10.664 1 95.06 105 PRO A CA 1
ATOM 846 C C . PRO A 1 105 ? 17.953 1.796 10.086 1 95.06 105 PRO A C 1
ATOM 848 O O . PRO A 1 105 ? 17.234 0.902 10.547 1 95.06 105 PRO A O 1
ATOM 851 N N . CYS A 1 106 ? 17.562 2.594 9.125 1 96.12 106 CYS A N 1
ATOM 852 C CA . CYS A 1 106 ? 16.281 2.381 8.469 1 96.12 106 CYS A CA 1
ATOM 853 C C . CYS A 1 106 ? 16.188 0.969 7.902 1 96.12 106 CYS A C 1
ATOM 855 O O . CYS A 1 106 ? 17.203 0.382 7.516 1 96.12 106 CYS A O 1
ATOM 857 N N . TRP A 1 107 ? 15 0.454 7.809 1 96.81 107 TRP A N 1
ATOM 858 C CA . TRP A 1 107 ? 14.766 -0.929 7.406 1 96.81 107 TRP A CA 1
ATOM 859 C C . TRP A 1 107 ? 15.391 -1.217 6.047 1 96.81 107 TRP A C 1
ATOM 861 O O . TRP A 1 107 ? 16.031 -2.256 5.855 1 96.81 107 TRP A O 1
ATOM 871 N N . TYR A 1 108 ? 15.25 -0.263 5.102 1 96.19 108 TYR A N 1
ATOM 872 C CA . TYR A 1 108 ? 15.695 -0.512 3.734 1 96.19 108 TYR A CA 1
ATOM 873 C C . TYR A 1 108 ? 17.219 -0.614 3.67 1 96.19 108 TYR A C 1
ATOM 875 O O . TYR A 1 108 ? 17.781 -1.061 2.664 1 96.19 108 TYR A O 1
ATOM 883 N N . LEU A 1 109 ? 17.891 -0.237 4.758 1 96.25 109 LEU A N 1
ATOM 884 C CA . LEU A 1 109 ? 19.344 -0.291 4.82 1 96.25 109 LEU A CA 1
ATOM 885 C C . LEU A 1 109 ? 19.812 -1.594 5.457 1 96.25 109 LEU A C 1
ATOM 887 O O . LEU A 1 109 ? 21.016 -1.87 5.504 1 96.25 109 LEU A O 1
ATOM 891 N N . GLN A 1 110 ? 18.828 -2.348 6.043 1 93.94 110 GLN A N 1
ATOM 892 C CA . GLN A 1 110 ? 19.203 -3.627 6.633 1 93.94 110 GLN A CA 1
ATOM 893 C C . GLN A 1 110 ? 19.812 -4.559 5.59 1 93.94 110 GLN A C 1
ATOM 895 O O . GLN A 1 110 ? 19.375 -4.578 4.438 1 93.94 110 GLN A O 1
ATOM 900 N N . PRO A 1 111 ? 20.656 -5.391 6.168 1 86.62 111 PRO A N 1
ATOM 901 C CA . PRO A 1 111 ? 21.266 -6.344 5.23 1 86.62 111 PRO A CA 1
ATOM 902 C C . PRO A 1 111 ? 20.234 -7.281 4.605 1 86.62 111 PRO A C 1
ATOM 904 O O . PRO A 1 111 ? 19.188 -7.555 5.211 1 86.62 111 PRO A O 1
ATOM 907 N N . ASP A 1 112 ? 20.188 -7.605 3.371 1 84.06 112 ASP A N 1
ATOM 908 C CA . ASP A 1 112 ? 19.391 -8.617 2.672 1 84.06 112 ASP A CA 1
ATOM 909 C C . ASP A 1 112 ? 18.047 -8.047 2.234 1 84.06 112 ASP A C 1
ATOM 911 O O . ASP A 1 112 ? 17.141 -8.797 1.852 1 84.06 112 ASP A O 1
ATOM 915 N N . VAL A 1 113 ? 17.75 -6.738 2.637 1 90.75 113 VAL A N 1
ATOM 916 C CA . VAL A 1 113 ? 16.453 -6.176 2.279 1 90.75 113 VAL A CA 1
ATOM 917 C C . VAL A 1 113 ? 16.516 -5.562 0.884 1 90.75 113 VAL A C 1
ATOM 919 O O . VAL A 1 113 ? 15.797 -5.98 -0.022 1 90.75 113 VAL A O 1
ATOM 922 N N . GLY A 1 114 ? 17.531 -4.664 0.614 1 83.75 114 GLY A N 1
ATOM 923 C CA . GLY A 1 114 ? 17.703 -4.039 -0.688 1 83.75 114 GLY A CA 1
ATOM 924 C C . GLY A 1 114 ? 16.406 -3.455 -1.233 1 83.75 114 GLY A C 1
ATOM 925 O O . GLY A 1 114 ? 15.688 -2.75 -0.521 1 83.75 114 GLY A O 1
ATOM 926 N N . ASN A 1 115 ? 16.078 -3.768 -2.506 1 87.94 115 ASN A N 1
ATOM 927 C CA . ASN A 1 115 ? 14.906 -3.207 -3.18 1 87.94 115 ASN A CA 1
ATOM 928 C C . ASN A 1 115 ? 13.617 -3.846 -2.684 1 87.94 115 ASN A C 1
ATOM 930 O O . ASN A 1 115 ? 12.523 -3.318 -2.924 1 87.94 115 ASN A O 1
ATOM 934 N N . SER A 1 116 ? 13.773 -4.902 -1.941 1 93.31 116 SER A N 1
ATOM 935 C CA . SER A 1 116 ? 12.578 -5.57 -1.455 1 93.31 116 SER A CA 1
ATOM 936 C C . SER A 1 116 ? 11.898 -4.758 -0.359 1 93.31 116 SER A C 1
ATOM 938 O O . SER A 1 116 ? 10.773 -5.066 0.048 1 93.31 116 SER A O 1
ATOM 940 N N . ALA A 1 117 ? 12.609 -3.68 0.07 1 96.12 117 ALA A N 1
ATOM 941 C CA . ALA A 1 117 ? 12.039 -2.805 1.092 1 96.12 117 ALA A CA 1
ATOM 942 C C . ALA A 1 117 ? 10.688 -2.256 0.653 1 96.12 117 ALA A C 1
ATOM 944 O O . ALA A 1 117 ? 9.789 -2.061 1.479 1 96.12 117 ALA A O 1
ATOM 945 N N . ILE A 1 118 ? 10.555 -2.021 -0.646 1 97.06 118 ILE A N 1
ATOM 946 C CA . ILE A 1 118 ? 9.297 -1.472 -1.145 1 97.06 118 ILE A CA 1
ATOM 947 C C . ILE A 1 118 ? 8.18 -2.496 -0.964 1 97.06 118 ILE A C 1
ATOM 949 O O . ILE A 1 118 ? 7.059 -2.139 -0.597 1 97.06 118 ILE A O 1
ATOM 953 N N . ASN A 1 119 ? 8.43 -3.752 -1.241 1 97.88 119 ASN A N 1
ATOM 954 C CA . ASN A 1 119 ? 7.477 -4.824 -0.976 1 97.88 119 ASN A CA 1
ATOM 955 C C . ASN A 1 119 ? 7.109 -4.895 0.504 1 97.88 119 ASN A C 1
ATOM 957 O O . ASN A 1 119 ? 5.945 -5.094 0.852 1 97.88 119 ASN A O 1
ATOM 961 N N . ASP A 1 120 ? 8.141 -4.719 1.32 1 98.19 120 ASP A N 1
ATOM 962 C CA . ASP A 1 120 ? 7.93 -4.812 2.762 1 98.19 120 ASP A CA 1
ATOM 963 C C . ASP A 1 120 ? 6.988 -3.719 3.256 1 98.19 120 ASP A C 1
ATOM 965 O O . ASP A 1 120 ? 6.227 -3.928 4.203 1 98.19 120 ASP A O 1
ATOM 969 N N . CYS A 1 121 ? 7.031 -2.553 2.617 1 98.19 121 CYS A N 1
ATOM 970 C CA . CYS A 1 121 ? 6.102 -1.491 2.99 1 98.19 121 CYS A CA 1
ATOM 971 C C . CYS A 1 121 ? 4.66 -1.927 2.773 1 98.19 121 CYS A C 1
ATOM 973 O O . CYS A 1 121 ? 3.809 -1.725 3.643 1 98.19 121 CYS A O 1
ATOM 975 N N . PHE A 1 122 ? 4.355 -2.576 1.654 1 98.38 122 PHE A N 1
ATOM 976 C CA . PHE A 1 122 ? 3.018 -3.094 1.387 1 98.38 122 PHE A CA 1
ATOM 977 C C . PHE A 1 122 ? 2.682 -4.242 2.33 1 98.38 122 PHE A C 1
ATOM 979 O O . PHE A 1 122 ? 1.547 -4.355 2.799 1 98.38 122 PHE A O 1
ATOM 986 N N . LEU A 1 123 ? 3.709 -5.062 2.584 1 98.56 123 LEU A N 1
ATOM 987 C CA . LEU A 1 123 ? 3.504 -6.199 3.475 1 98.56 123 LEU A CA 1
ATOM 988 C C . LEU A 1 123 ? 3.113 -5.73 4.871 1 98.56 123 LEU A C 1
ATOM 990 O O . LEU A 1 123 ? 2.168 -6.254 5.465 1 98.56 123 LEU A O 1
ATOM 994 N N . ILE A 1 124 ? 3.773 -4.723 5.387 1 98.44 124 ILE A N 1
ATOM 995 C CA . ILE A 1 124 ? 3.439 -4.164 6.691 1 98.44 124 ILE A CA 1
ATOM 996 C C . ILE A 1 124 ? 1.993 -3.672 6.688 1 98.44 124 ILE A C 1
ATOM 998 O O . ILE A 1 124 ? 1.212 -4.02 7.578 1 98.44 124 ILE A O 1
ATOM 1002 N N . TYR A 1 125 ? 1.648 -2.895 5.684 1 98.44 125 TYR A N 1
ATOM 1003 C CA . TYR A 1 125 ? 0.314 -2.311 5.609 1 98.44 125 TYR A CA 1
ATOM 1004 C C . TYR A 1 125 ? -0.757 -3.395 5.625 1 98.44 125 TYR A C 1
ATOM 1006 O O . TYR A 1 125 ? -1.742 -3.291 6.359 1 98.44 125 TYR A O 1
ATOM 1014 N N . HIS A 1 126 ? -0.56 -4.422 4.895 1 98.56 126 HIS A N 1
ATOM 1015 C CA . HIS A 1 126 ? -1.614 -5.418 4.758 1 98.56 126 HIS A CA 1
ATOM 1016 C C . HIS A 1 126 ? -1.598 -6.402 5.926 1 98.56 126 HIS A C 1
ATOM 1018 O O . HIS A 1 126 ? -2.6 -7.066 6.195 1 98.56 126 HIS A O 1
ATOM 1024 N N . CYS A 1 127 ? -0.469 -6.531 6.625 1 98.5 127 CYS A N 1
ATOM 1025 C CA . CYS A 1 127 ? -0.502 -7.211 7.914 1 98.5 127 CYS A CA 1
ATOM 1026 C C . CYS A 1 127 ? -1.428 -6.488 8.891 1 98.5 127 CYS A C 1
ATOM 1028 O O . CYS A 1 127 ? -2.215 -7.125 9.586 1 98.5 127 CYS A O 1
ATOM 1030 N N . PHE A 1 128 ? -1.352 -5.18 8.852 1 97.56 128 PHE A N 1
ATOM 1031 C CA . PHE A 1 128 ? -2.199 -4.402 9.742 1 97.56 128 PHE A CA 1
ATOM 1032 C C . PHE A 1 128 ? -3.66 -4.488 9.32 1 97.56 128 PHE A C 1
ATOM 1034 O O . PHE A 1 128 ? -4.555 -4.562 10.164 1 97.56 128 PHE A O 1
ATOM 1041 N N . MET A 1 129 ? -3.92 -4.496 8.031 1 98.38 129 MET A N 1
ATOM 1042 C CA . MET A 1 129 ? -5.293 -4.664 7.566 1 98.38 129 MET A CA 1
ATOM 1043 C C . MET A 1 129 ? -5.836 -6.035 7.953 1 98.38 129 MET A C 1
ATOM 1045 O O . MET A 1 129 ? -7.023 -6.176 8.25 1 98.38 129 MET A O 1
ATOM 1049 N N . GLU A 1 130 ? -4.941 -7.066 7.953 1 98.44 130 GLU A N 1
ATOM 1050 C CA . GLU A 1 130 ? -5.332 -8.391 8.422 1 98.44 130 GLU A CA 1
ATOM 1051 C C . GLU A 1 130 ? -5.703 -8.367 9.898 1 98.44 130 GLU A C 1
ATOM 1053 O O . GLU A 1 130 ? -6.711 -8.953 10.305 1 98.44 130 GLU A O 1
ATOM 1058 N N . LEU A 1 131 ? -4.953 -7.672 10.68 1 98.25 131 LEU A N 1
ATOM 1059 C CA . LEU A 1 131 ? -5.238 -7.547 12.109 1 98.25 131 LEU A CA 1
ATOM 1060 C C . LEU A 1 131 ? -6.582 -6.867 12.336 1 98.25 131 LEU A C 1
ATOM 1062 O O . LEU A 1 131 ? -7.363 -7.297 13.188 1 98.25 131 LEU A O 1
ATOM 1066 N N . ILE A 1 132 ? -6.824 -5.801 11.555 1 98.5 132 ILE A N 1
ATOM 1067 C CA . ILE A 1 132 ? -8.086 -5.07 11.648 1 98.5 132 ILE A CA 1
ATOM 1068 C C . ILE A 1 132 ? -9.25 -5.996 11.305 1 98.5 132 ILE A C 1
ATOM 1070 O O . ILE A 1 132 ? -10.281 -5.988 11.984 1 98.5 132 ILE A O 1
ATOM 1074 N N . GLU A 1 133 ? -9.07 -6.812 10.312 1 98.5 133 GLU A N 1
ATOM 1075 C CA . GLU A 1 133 ? -10.117 -7.758 9.938 1 98.5 133 GLU A CA 1
ATOM 1076 C C . GLU A 1 133 ? -10.336 -8.797 11.039 1 98.5 133 GLU A C 1
ATOM 1078 O O . GLU A 1 133 ? -11.477 -9.094 11.398 1 98.5 133 GLU A O 1
ATOM 1083 N N . LEU A 1 134 ? -9.258 -9.359 11.539 1 98.06 134 LEU A N 1
ATOM 1084 C CA . LEU A 1 134 ? -9.344 -10.406 12.547 1 98.06 134 LEU A CA 1
ATOM 1085 C C . LEU A 1 134 ? -10.047 -9.898 13.805 1 98.06 134 LEU A C 1
ATOM 1087 O O . LEU A 1 134 ? -10.852 -10.617 14.406 1 98.06 134 LEU A O 1
ATOM 1091 N N . LYS A 1 135 ? -9.75 -8.656 14.125 1 97.88 135 LYS A N 1
ATOM 1092 C CA . LYS A 1 135 ? -10.258 -8.125 15.391 1 97.88 135 LYS A CA 1
ATOM 1093 C C . LYS A 1 135 ? -11.617 -7.461 15.211 1 97.88 135 LYS A C 1
ATOM 1095 O O . LYS A 1 135 ? -12.477 -7.543 16.094 1 97.88 135 LYS A O 1
ATOM 1100 N N . PHE A 1 136 ? -11.852 -6.809 14.039 1 98.06 136 PHE A N 1
ATOM 1101 C CA . PHE A 1 136 ? -13.008 -5.93 13.938 1 98.06 136 PHE A CA 1
ATOM 1102 C C . PHE A 1 136 ? -13.859 -6.301 12.727 1 98.06 136 PHE A C 1
ATOM 1104 O O . PHE A 1 136 ? -14.859 -5.633 12.438 1 98.06 136 PHE A O 1
ATOM 1111 N N . GLY A 1 137 ? -13.547 -7.398 12.047 1 97.81 137 GLY A N 1
ATOM 1112 C CA . GLY A 1 137 ? -14.211 -7.758 10.797 1 97.81 137 GLY A CA 1
ATOM 1113 C C . GLY A 1 137 ? -15.695 -7.992 10.961 1 97.81 137 GLY A C 1
ATOM 1114 O O . GLY A 1 137 ? -16.453 -7.859 10 1 97.81 137 GLY A O 1
ATOM 1115 N N . LYS A 1 138 ? -16.172 -8.32 12.133 1 97.25 138 LYS A N 1
ATOM 1116 C CA . LYS A 1 138 ? -17.578 -8.625 12.375 1 97.25 138 LYS A CA 1
ATOM 1117 C C . LYS A 1 138 ? -18.281 -7.434 13.016 1 97.25 138 LYS A C 1
ATOM 1119 O O . LYS A 1 138 ? -19.5 -7.465 13.211 1 97.25 138 LYS A O 1
ATOM 1124 N N . GLU A 1 139 ? -17.516 -6.387 13.352 1 97.06 139 GLU A N 1
ATOM 1125 C CA . GLU A 1 139 ? -18.125 -5.191 13.938 1 97.06 139 GLU A CA 1
ATOM 1126 C C . GLU A 1 139 ? -18.891 -4.402 12.883 1 97.06 139 GLU A C 1
ATOM 1128 O O . GLU A 1 139 ? -18.484 -4.332 11.727 1 97.06 139 GLU A O 1
ATOM 1133 N N . PRO A 1 140 ? -20.016 -3.773 13.32 1 96 140 PRO A N 1
ATOM 1134 C CA . PRO A 1 140 ? -20.812 -2.994 12.375 1 96 140 PRO A CA 1
ATOM 1135 C C . PRO A 1 140 ? -20.047 -1.807 11.797 1 96 140 PRO A C 1
ATOM 1137 O O . PRO A 1 140 ? -20.391 -1.31 10.719 1 96 140 PRO A O 1
ATOM 1140 N N . PHE A 1 141 ? -18.969 -1.396 12.492 1 97.25 141 PHE A N 1
ATOM 1141 C CA . PHE A 1 141 ? -18.25 -0.208 12.047 1 97.25 141 PHE A CA 1
ATOM 1142 C C . PHE A 1 141 ? -17.047 -0.59 11.195 1 97.25 141 PHE A C 1
ATOM 1144 O O . PHE A 1 141 ? -16.266 0.273 10.789 1 97.25 141 PHE A O 1
ATOM 1151 N N . TYR A 1 142 ? -16.875 -1.852 10.859 1 98.19 142 TYR A N 1
ATOM 1152 C CA . TYR A 1 142 ? -15.688 -2.309 10.133 1 98.19 142 TYR A CA 1
ATOM 1153 C C . TYR A 1 142 ? -15.531 -1.548 8.82 1 98.19 142 TYR A C 1
ATOM 1155 O O . TYR A 1 142 ? -14.453 -1.03 8.523 1 98.19 142 TYR A O 1
ATOM 1163 N N . ALA A 1 143 ? -16.609 -1.459 8.031 1 98.06 143 ALA A N 1
ATOM 1164 C CA . ALA A 1 143 ? -16.547 -0.796 6.734 1 98.06 143 ALA A CA 1
ATOM 1165 C C . ALA A 1 143 ? -16.141 0.665 6.883 1 98.06 143 ALA A C 1
ATOM 1167 O O . ALA A 1 143 ? -15.305 1.163 6.117 1 98.06 143 ALA A O 1
ATOM 1168 N N . ASP A 1 144 ? -16.641 1.32 7.879 1 98.06 144 ASP A N 1
ATOM 1169 C CA . ASP A 1 144 ? -16.328 2.73 8.094 1 98.06 144 ASP A CA 1
ATOM 1170 C C . ASP A 1 144 ? -14.891 2.912 8.57 1 98.06 144 ASP A C 1
ATOM 1172 O O . ASP A 1 144 ? -14.227 3.887 8.203 1 98.06 144 ASP A O 1
ATOM 1176 N N . LEU A 1 145 ? -14.43 1.97 9.414 1 98.44 145 LEU A N 1
ATOM 1177 C CA . LEU A 1 145 ? -13.047 2 9.859 1 98.44 145 LEU A CA 1
ATOM 1178 C C . LEU A 1 145 ? -12.094 1.837 8.68 1 98.44 145 LEU A C 1
ATOM 1180 O O . LEU A 1 145 ? -11.109 2.578 8.555 1 98.44 145 LEU A O 1
ATOM 1184 N N . VAL A 1 146 ? -12.414 0.954 7.781 1 98.56 146 VAL A N 1
ATOM 1185 C CA . VAL A 1 146 ? -11.586 0.708 6.609 1 98.56 146 VAL A CA 1
ATOM 1186 C C . VAL A 1 146 ? -11.602 1.932 5.695 1 98.56 146 VAL A C 1
ATOM 1188 O O . VAL A 1 146 ? -10.562 2.338 5.172 1 98.56 146 VAL A O 1
ATOM 1191 N N . LYS A 1 147 ? -12.789 2.537 5.5 1 98.5 147 LYS A N 1
ATOM 1192 C CA . LYS A 1 147 ? -12.891 3.756 4.703 1 98.5 147 LYS A CA 1
ATOM 1193 C C . LYS A 1 147 ? -12.016 4.867 5.281 1 98.5 147 LYS A C 1
ATOM 1195 O O . LYS A 1 147 ? -11.336 5.578 4.539 1 98.5 147 LYS A O 1
ATOM 1200 N N . LEU A 1 148 ? -12.016 4.969 6.617 1 98.5 148 LEU A N 1
ATOM 1201 C CA . LEU A 1 148 ? -11.211 5.98 7.293 1 98.5 148 LEU A CA 1
ATOM 1202 C C . LEU A 1 148 ? -9.727 5.734 7.082 1 98.5 148 LEU A C 1
ATOM 1204 O O . LEU A 1 148 ? -8.969 6.668 6.82 1 98.5 148 LEU A O 1
ATOM 1208 N N . ILE A 1 149 ? -9.297 4.488 7.172 1 98.69 149 ILE A N 1
ATOM 1209 C CA . ILE A 1 149 ? -7.898 4.125 6.992 1 98.69 149 ILE A CA 1
ATOM 1210 C C . ILE A 1 149 ? -7.469 4.406 5.555 1 98.69 149 ILE A C 1
ATOM 1212 O O . ILE A 1 149 ? -6.426 5.023 5.324 1 98.69 149 ILE A O 1
ATOM 1216 N N . ASN A 1 150 ? -8.258 4.02 4.598 1 98.38 150 ASN A N 1
ATOM 1217 C CA . ASN A 1 150 ? -7.941 4.238 3.189 1 98.38 150 ASN A CA 1
ATOM 1218 C C . ASN A 1 150 ? -7.855 5.727 2.863 1 98.38 150 ASN A C 1
ATOM 1220 O O . ASN A 1 150 ? -6.957 6.156 2.135 1 98.38 150 ASN A O 1
ATOM 1224 N N . GLU A 1 151 ? -8.781 6.488 3.369 1 98.25 151 GLU A N 1
ATOM 1225 C CA . GLU A 1 151 ? -8.766 7.934 3.184 1 98.25 151 GLU A CA 1
ATOM 1226 C C . GLU A 1 151 ? -7.477 8.547 3.734 1 98.25 151 GLU A C 1
ATOM 1228 O O . GLU A 1 151 ? -6.867 9.406 3.092 1 98.25 151 GLU A O 1
ATOM 1233 N N . THR A 1 152 ? -7.152 8.109 4.891 1 98.62 152 THR A N 1
ATOM 1234 C CA . THR A 1 152 ? -5.965 8.625 5.562 1 98.62 152 THR A CA 1
ATOM 1235 C C . THR A 1 152 ? -4.715 8.367 4.727 1 98.62 152 THR A C 1
ATOM 1237 O O . THR A 1 152 ? -3.902 9.273 4.52 1 98.62 152 THR A O 1
ATOM 1240 N N . VAL A 1 153 ? -4.574 7.16 4.23 1 98.56 153 VAL A N 1
ATOM 1241 C CA . VAL A 1 153 ? -3.385 6.832 3.453 1 98.56 153 VAL A CA 1
ATOM 1242 C C . VAL A 1 153 ? -3.412 7.582 2.123 1 98.56 153 VAL A C 1
ATOM 1244 O O . VAL A 1 153 ? -2.379 8.055 1.647 1 98.56 153 VAL A O 1
ATOM 1247 N N . LEU A 1 154 ? -4.578 7.715 1.51 1 98.62 154 LEU A N 1
ATOM 1248 C CA . LEU A 1 154 ? -4.703 8.484 0.274 1 98.62 154 LEU A CA 1
ATOM 1249 C C . LEU A 1 154 ? -4.207 9.914 0.466 1 98.62 154 LEU A C 1
ATOM 1251 O O . LEU A 1 154 ? -3.344 10.375 -0.28 1 98.62 154 LEU A O 1
ATOM 1255 N N . TYR A 1 155 ? -4.688 10.578 1.502 1 98.5 155 TYR A N 1
ATOM 1256 C CA . TYR A 1 155 ? -4.277 11.953 1.767 1 98.5 155 TYR A CA 1
ATOM 1257 C C . TYR A 1 155 ? -2.797 12.023 2.113 1 98.5 155 TYR A C 1
ATOM 1259 O O . TYR A 1 155 ? -2.098 12.945 1.688 1 98.5 155 TYR A O 1
ATOM 1267 N N . THR A 1 156 ? -2.355 11.062 2.889 1 98.38 156 THR A N 1
ATOM 1268 C CA . THR A 1 156 ? -0.952 11.062 3.285 1 98.38 156 THR A CA 1
ATOM 1269 C C . THR A 1 156 ? -0.044 10.922 2.066 1 98.38 156 THR A C 1
ATOM 1271 O O . THR A 1 156 ? 0.98 11.602 1.969 1 98.38 156 THR A O 1
ATOM 1274 N N . THR A 1 157 ? -0.405 10.078 1.094 1 98.19 157 THR A N 1
ATOM 1275 C CA . THR A 1 157 ? 0.402 9.898 -0.108 1 98.19 157 THR A CA 1
ATOM 1276 C C . THR A 1 157 ? 0.335 11.141 -0.995 1 98.19 157 THR A C 1
ATOM 1278 O O . THR A 1 157 ? 1.308 11.477 -1.673 1 98.19 157 THR A O 1
ATOM 1281 N N . ILE A 1 158 ? -0.786 11.805 -1.007 1 98.06 158 ILE A N 1
ATOM 1282 C CA . ILE A 1 158 ? -0.901 13.07 -1.721 1 98.06 158 ILE A CA 1
ATOM 1283 C C . ILE A 1 158 ? 0.025 14.102 -1.087 1 98.06 158 ILE A C 1
ATOM 1285 O O . ILE A 1 158 ? 0.742 14.82 -1.792 1 98.06 158 ILE A O 1
ATOM 1289 N N . GLY A 1 159 ? -0.012 14.164 0.238 1 97.38 159 GLY A N 1
ATOM 1290 C CA . GLY A 1 159 ? 0.9 15.055 0.936 1 97.38 159 GLY A CA 1
ATOM 1291 C C . GLY A 1 159 ? 2.359 14.766 0.641 1 97.38 159 GLY A C 1
ATOM 1292 O O . GLY A 1 159 ? 3.158 15.688 0.465 1 97.38 159 GLY A O 1
ATOM 1293 N N . GLU A 1 160 ? 2.744 13.484 0.607 1 96.19 160 GLU A N 1
ATOM 1294 C CA . GLU A 1 160 ? 4.109 13.078 0.29 1 96.19 160 GLU A CA 1
ATOM 1295 C C . GLU A 1 160 ? 4.5 13.5 -1.123 1 96.19 160 GLU A C 1
ATOM 1297 O O . GLU A 1 160 ? 5.625 13.945 -1.356 1 96.19 160 GLU A O 1
ATOM 1302 N N . TYR A 1 161 ? 3.537 13.383 -2.107 1 96.25 161 TYR A N 1
ATOM 1303 C CA . TYR A 1 161 ? 3.783 13.852 -3.467 1 96.25 161 TYR A CA 1
ATOM 1304 C C . TYR A 1 161 ? 4.07 15.352 -3.482 1 96.25 161 TYR A C 1
ATOM 1306 O O . TYR A 1 161 ? 5.035 15.797 -4.105 1 96.25 161 TYR A O 1
ATOM 1314 N N . LEU A 1 162 ? 3.24 16.078 -2.805 1 94.75 162 LEU A N 1
ATOM 1315 C CA . LEU A 1 162 ? 3.41 17.531 -2.773 1 94.75 162 LEU A CA 1
ATOM 1316 C C . LEU A 1 162 ? 4.746 17.906 -2.145 1 94.75 162 LEU A C 1
ATOM 1318 O O . LEU A 1 162 ? 5.441 18.797 -2.641 1 94.75 162 LEU A O 1
ATOM 1322 N N . ASP A 1 163 ? 5.086 17.219 -1.093 1 92.94 163 ASP A N 1
ATOM 1323 C CA . ASP A 1 163 ? 6.355 17.469 -0.414 1 92.94 163 ASP A CA 1
ATOM 1324 C C . ASP A 1 163 ? 7.535 17.156 -1.332 1 92.94 163 ASP A C 1
ATOM 1326 O O . ASP A 1 163 ? 8.438 17.984 -1.493 1 92.94 163 ASP A O 1
ATOM 1330 N N . TYR A 1 164 ? 7.5 16.031 -1.974 1 91.69 164 TYR A N 1
ATOM 1331 C CA . TYR A 1 164 ? 8.594 15.594 -2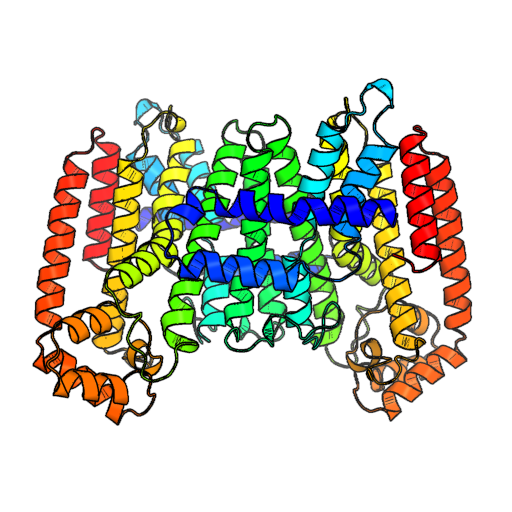.834 1 91.69 164 TYR A CA 1
ATOM 1332 C C . TYR A 1 164 ? 8.734 16.5 -4.047 1 91.69 164 TYR A C 1
ATOM 1334 O O . TYR A 1 164 ? 9.836 16.906 -4.402 1 91.69 164 TYR A O 1
ATOM 1342 N N . SER A 1 165 ? 7.617 16.844 -4.664 1 89.56 165 SER A N 1
ATOM 1343 C CA . SER A 1 165 ? 7.633 17.625 -5.895 1 89.56 165 SER A CA 1
ATOM 1344 C C . SER A 1 165 ? 8.055 19.062 -5.625 1 89.56 165 SER A C 1
ATOM 1346 O O . SER A 1 165 ? 8.516 19.766 -6.535 1 89.56 165 SER A O 1
ATOM 1348 N N . SER A 1 166 ? 7.93 19.5 -4.406 1 87.88 166 SER A N 1
ATOM 1349 C CA . SER A 1 166 ? 8.312 20.875 -4.047 1 87.88 166 SER A CA 1
ATOM 1350 C C . SER A 1 166 ? 9.812 20.969 -3.791 1 87.88 166 SER A C 1
ATOM 1352 O O . SER A 1 166 ? 10.375 22.062 -3.766 1 87.88 166 SER A O 1
ATOM 1354 N N . GLY A 1 167 ? 10.461 19.875 -3.59 1 79.25 167 GLY A N 1
ATOM 1355 C CA . GLY A 1 167 ? 11.883 19.891 -3.289 1 79.25 167 GLY A CA 1
ATOM 1356 C C . GLY A 1 167 ? 12.727 19.203 -4.359 1 79.25 167 GLY A C 1
ATOM 1357 O O . GLY A 1 167 ? 13.414 19.875 -5.133 1 79.25 167 GLY A O 1
ATOM 1358 N N . TYR A 1 168 ? 12.492 18.047 -4.633 1 70.12 168 TYR A N 1
ATOM 1359 C CA . TYR A 1 168 ? 13.398 17.188 -5.391 1 70.12 168 TYR A CA 1
ATOM 1360 C C . TYR A 1 168 ? 13.203 17.375 -6.891 1 70.12 168 TYR A C 1
ATOM 1362 O O . TYR A 1 168 ? 14.172 17.344 -7.656 1 70.12 168 TYR A O 1
ATOM 1370 N N . THR A 1 169 ? 12.016 17.578 -7.242 1 70.81 169 THR A N 1
ATOM 1371 C CA . THR A 1 169 ? 11.797 17.578 -8.688 1 70.81 169 THR A CA 1
ATOM 1372 C C . THR A 1 169 ? 11.562 19 -9.188 1 70.81 169 THR A C 1
ATOM 1374 O O . THR A 1 169 ? 11.375 19.219 -10.391 1 70.81 169 THR A O 1
ATOM 1377 N N . LYS A 1 170 ? 11.617 19.844 -8.289 1 73.19 170 LYS A N 1
ATOM 1378 C CA . LYS A 1 170 ? 11.445 21.25 -8.672 1 73.19 170 LYS A CA 1
ATOM 1379 C C . LYS A 1 170 ? 12.648 21.75 -9.469 1 73.19 170 LYS A C 1
ATOM 1381 O O . LYS A 1 170 ? 13.789 21.406 -9.164 1 73.19 170 LYS A O 1
ATOM 1386 N N . GLU A 1 171 ? 12.219 22.422 -10.477 1 76.06 171 GLU A N 1
ATOM 1387 C CA . GLU A 1 171 ? 13.305 23.094 -11.18 1 76.06 171 GLU A CA 1
ATOM 1388 C C . GLU A 1 171 ? 14.078 24.016 -10.25 1 76.06 171 GLU A C 1
ATOM 1390 O O . GLU A 1 171 ? 13.484 24.703 -9.422 1 76.06 171 GLU A O 1
ATOM 1395 N N . LYS A 1 172 ? 15.367 23.891 -10.547 1 73.5 172 LYS A N 1
ATOM 1396 C CA . LYS A 1 172 ? 16.219 24.766 -9.742 1 73.5 172 LYS A CA 1
ATOM 1397 C C . LYS A 1 172 ? 15.828 26.234 -9.93 1 73.5 172 LYS A C 1
ATOM 1399 O O . LYS A 1 172 ? 15.516 26.656 -11.039 1 73.5 172 LYS A O 1
ATOM 1404 N N . ASN A 1 173 ? 15.625 26.906 -8.906 1 75.88 173 ASN A N 1
ATOM 1405 C CA . ASN A 1 173 ? 15.391 28.344 -8.883 1 75.88 173 ASN A CA 1
ATOM 1406 C C . ASN A 1 173 ? 13.922 28.672 -9.109 1 75.88 173 ASN A C 1
ATOM 1408 O O . ASN A 1 173 ? 13.57 29.828 -9.352 1 75.88 173 ASN A O 1
ATOM 1412 N N . ASN A 1 174 ? 13.203 27.703 -9.227 1 83.88 174 ASN A N 1
ATOM 1413 C CA . ASN A 1 174 ? 11.766 27.969 -9.312 1 83.88 174 ASN A CA 1
ATOM 1414 C C . ASN A 1 174 ? 11.117 27.969 -7.934 1 83.88 174 ASN A C 1
ATOM 1416 O O . ASN A 1 174 ? 10.992 26.922 -7.293 1 83.88 174 ASN A O 1
ATOM 1420 N N . LEU A 1 175 ? 10.75 29.125 -7.562 1 87.12 175 LEU A N 1
ATOM 1421 C CA . LEU A 1 175 ? 10.195 29.281 -6.223 1 87.12 175 LEU A CA 1
ATOM 1422 C C . LEU A 1 175 ? 8.688 29.5 -6.281 1 87.12 175 LEU A C 1
ATOM 1424 O O . LEU A 1 175 ? 8.055 29.766 -5.254 1 87.12 175 LEU A O 1
ATOM 1428 N N . ASP A 1 176 ? 8.086 29.359 -7.438 1 82.62 176 ASP A N 1
ATOM 1429 C CA . ASP A 1 176 ? 6.664 29.641 -7.633 1 82.62 176 ASP A CA 1
ATOM 1430 C C . ASP A 1 176 ? 5.801 28.75 -6.742 1 82.62 176 ASP A C 1
ATOM 1432 O O . ASP A 1 176 ? 4.738 29.172 -6.277 1 82.62 176 ASP A O 1
ATOM 1436 N N . GLY A 1 177 ? 6.141 27.656 -6.367 1 87.5 177 GLY A N 1
ATOM 1437 C CA . GLY A 1 177 ? 5.32 26.75 -5.574 1 87.5 177 GLY A CA 1
ATOM 1438 C C . GLY A 1 177 ? 5.551 26.891 -4.082 1 87.5 177 GLY A C 1
ATOM 1439 O O . GLY A 1 177 ? 4.879 26.25 -3.279 1 87.5 177 GLY A O 1
ATOM 1440 N N . PHE A 1 178 ? 6.375 27.906 -3.713 1 94 178 PHE A N 1
ATOM 1441 C CA . PHE A 1 178 ? 6.66 28.109 -2.297 1 94 178 PHE A CA 1
ATOM 1442 C C . PHE A 1 178 ? 5.637 29.047 -1.667 1 94 178 PHE A C 1
ATOM 1444 O O . PHE A 1 178 ? 5.926 30.219 -1.429 1 94 178 PHE A O 1
ATOM 1451 N N . THR A 1 179 ? 4.461 28.531 -1.356 1 94.44 179 THR A N 1
ATOM 1452 C CA . THR A 1 179 ? 3.361 29.297 -0.779 1 94.44 179 THR A CA 1
ATOM 1453 C C . THR A 1 179 ? 2.908 28.672 0.541 1 94.44 179 THR A C 1
ATOM 1455 O O . THR A 1 179 ? 3.119 27.484 0.779 1 94.44 179 THR A O 1
ATOM 1458 N N . MET A 1 180 ? 2.314 29.516 1.353 1 95.44 180 MET A N 1
ATOM 1459 C CA . MET A 1 180 ? 1.796 29.031 2.627 1 95.44 180 MET A CA 1
ATOM 1460 C C . MET A 1 180 ? 0.653 28.047 2.404 1 95.44 180 MET A C 1
ATOM 1462 O O . MET A 1 180 ? 0.496 27.078 3.166 1 95.44 180 MET A O 1
ATOM 1466 N N . GLU A 1 181 ? -0.089 28.219 1.347 1 95.06 181 GLU A N 1
ATOM 1467 C CA . GLU A 1 181 ? -1.159 27.281 0.998 1 95.06 181 GLU A CA 1
ATOM 1468 C C . GLU A 1 181 ? -0.611 25.875 0.741 1 95.06 181 GLU A C 1
ATOM 1470 O O . GLU A 1 181 ? -1.153 24.891 1.243 1 95.06 181 GLU A O 1
ATOM 1475 N N . ARG A 1 182 ? 0.434 25.844 -0.011 1 95.06 182 ARG A N 1
ATOM 1476 C CA . ARG A 1 182 ? 1.062 24.562 -0.308 1 95.06 182 ARG A CA 1
ATOM 1477 C C . ARG A 1 182 ? 1.685 23.953 0.944 1 95.06 182 ARG A C 1
ATOM 1479 O O . ARG A 1 182 ? 1.563 22.75 1.184 1 95.06 182 ARG A O 1
ATOM 1486 N N . PHE A 1 183 ? 2.344 24.781 1.715 1 96.31 183 PHE A N 1
ATOM 1487 C CA . PHE A 1 183 ? 2.896 24.297 2.975 1 96.31 183 PHE A CA 1
ATOM 1488 C C . PHE A 1 183 ? 1.81 23.656 3.838 1 96.31 183 PHE A C 1
ATOM 1490 O O . PHE A 1 183 ? 1.98 22.562 4.352 1 96.31 183 PHE A O 1
ATOM 1497 N N . ASN A 1 184 ? 0.72 24.391 3.959 1 96.56 184 ASN A N 1
ATOM 1498 C CA . ASN A 1 184 ? -0.378 23.906 4.785 1 96.56 184 ASN A CA 1
ATOM 1499 C C . ASN A 1 184 ? -0.941 22.594 4.246 1 96.56 184 ASN A C 1
ATOM 1501 O O . ASN A 1 184 ? -1.277 21.688 5.02 1 96.56 184 ASN A O 1
ATOM 1505 N N . SER A 1 185 ? -1.059 22.5 2.957 1 96.62 185 SER A N 1
ATOM 1506 C CA . SER A 1 185 ? -1.55 21.281 2.336 1 96.62 185 SER A CA 1
ATOM 1507 C C . SER A 1 185 ? -0.636 20.094 2.645 1 96.62 185 SER A C 1
ATOM 1509 O O . SER A 1 185 ? -1.109 19.016 2.996 1 96.62 185 SER A O 1
ATOM 1511 N N . ILE A 1 186 ? 0.632 20.312 2.543 1 96.56 186 ILE A N 1
ATOM 1512 C CA . ILE A 1 186 ? 1.609 19.281 2.84 1 96.56 186 ILE A CA 1
ATOM 1513 C C . ILE A 1 186 ? 1.511 18.875 4.312 1 96.56 186 ILE A C 1
ATOM 1515 O O . ILE A 1 186 ? 1.397 17.703 4.633 1 96.56 186 ILE A O 1
ATOM 1519 N N . ALA A 1 187 ? 1.481 19.859 5.168 1 96.69 187 ALA A N 1
ATOM 1520 C CA . ALA A 1 187 ? 1.477 19.609 6.609 1 96.69 187 ALA A CA 1
ATOM 1521 C C . ALA A 1 187 ? 0.237 18.812 7.023 1 96.69 187 ALA A C 1
ATOM 1523 O O . ALA A 1 187 ? 0.336 17.828 7.77 1 96.69 187 ALA A O 1
ATOM 1524 N N . VAL A 1 188 ? -0.868 19.203 6.535 1 97.5 188 VAL A N 1
ATOM 1525 C CA . VAL A 1 188 ? -2.137 18.594 6.902 1 97.5 188 VAL A CA 1
ATOM 1526 C C . VAL A 1 188 ? -2.207 17.172 6.332 1 97.5 188 VAL A C 1
ATOM 1528 O O . VAL A 1 188 ? -2.553 16.234 7.047 1 97.5 188 VAL A O 1
ATOM 1531 N N . GLN A 1 189 ? -1.847 17.031 5.137 1 97.56 189 GLN A N 1
ATOM 1532 C CA . GLN A 1 189 ? -2.07 15.766 4.449 1 97.56 189 GLN A CA 1
ATOM 1533 C C . GLN A 1 189 ? -0.953 14.766 4.754 1 97.56 189 GLN A C 1
ATOM 1535 O O . GLN A 1 189 ? -1.214 13.586 4.992 1 97.56 189 GLN A O 1
ATOM 1540 N N . LYS A 1 190 ? 0.261 15.203 4.766 1 95.81 190 LYS A N 1
ATOM 1541 C CA . LYS A 1 190 ? 1.39 14.305 4.988 1 95.81 190 LYS A CA 1
ATOM 1542 C C . LYS A 1 190 ? 1.498 13.914 6.461 1 95.81 190 LYS A C 1
ATOM 1544 O O . LYS A 1 190 ? 1.917 12.797 6.785 1 95.81 190 LYS A O 1
ATOM 1549 N N . THR A 1 191 ? 1.007 14.805 7.379 1 94.62 191 THR A N 1
ATOM 1550 C CA . THR A 1 191 ? 1.239 14.562 8.797 1 94.62 191 THR A CA 1
ATOM 1551 C C . THR A 1 191 ? -0.081 14.516 9.562 1 94.62 191 THR A C 1
ATOM 1553 O O . THR A 1 191 ? -0.296 13.633 10.391 1 94.62 191 THR A O 1
ATOM 1556 N N . GLY A 1 192 ? -0.98 15.359 9.289 1 97.31 192 GLY A N 1
ATOM 1557 C CA . GLY A 1 192 ? -2.176 15.555 10.094 1 97.31 192 GLY A CA 1
ATOM 1558 C C . GLY A 1 192 ? -3.109 14.359 10.078 1 97.31 192 GLY A C 1
ATOM 1559 O O . GLY A 1 192 ? -3.611 13.938 11.125 1 97.31 192 GLY A O 1
ATOM 1560 N N . TYR A 1 193 ? -3.262 13.781 8.93 1 97.94 193 TYR A N 1
ATOM 1561 C CA . TYR A 1 193 ? -4.266 12.734 8.773 1 97.94 193 TYR A CA 1
ATOM 1562 C C . TYR A 1 193 ? -3.855 11.477 9.531 1 97.94 193 TYR A C 1
ATOM 1564 O O . TYR A 1 193 ? -4.609 10.977 10.367 1 97.94 193 TYR A O 1
ATOM 1572 N N . TYR A 1 194 ? -2.652 11.023 9.312 1 96.69 194 TYR A N 1
ATOM 1573 C CA . TYR A 1 194 ? -2.344 9.719 9.898 1 96.69 194 TYR A CA 1
ATOM 1574 C C . TYR A 1 194 ? -1.872 9.867 11.336 1 96.69 194 TYR A C 1
ATOM 1576 O O . TYR A 1 194 ? -2.002 8.938 12.141 1 96.69 194 TYR A O 1
ATOM 1584 N N . SER A 1 195 ? -1.397 11.055 11.727 1 95.62 195 SER A N 1
ATOM 1585 C CA . SER A 1 195 ? -0.826 11.188 13.062 1 95.62 195 SER A CA 1
ATOM 1586 C C . SER A 1 195 ? -1.89 11.586 14.086 1 95.62 195 SER A C 1
ATOM 1588 O O . SER A 1 195 ? -1.766 11.266 15.273 1 95.62 195 SER A O 1
ATOM 1590 N N . PHE A 1 196 ? -2.947 12.281 13.602 1 97.06 196 PHE A N 1
ATOM 1591 C CA . PHE A 1 196 ? -3.855 12.836 14.602 1 97.06 196 PHE A CA 1
ATOM 1592 C C . PHE A 1 196 ? -5.301 12.453 14.289 1 97.06 196 PHE A C 1
ATOM 1594 O O . PHE A 1 196 ? -5.996 11.891 15.133 1 97.06 196 PHE A O 1
ATOM 1601 N N . ARG A 1 197 ? -5.738 12.703 13.086 1 98.31 197 ARG A N 1
ATOM 1602 C CA . ARG A 1 197 ? -7.148 12.5 12.766 1 98.31 197 ARG A CA 1
ATOM 1603 C C . ARG A 1 197 ? -7.516 11.023 12.812 1 98.31 197 ARG A C 1
ATOM 1605 O O . ARG A 1 197 ? -8.547 10.648 13.375 1 98.31 197 ARG A O 1
ATOM 1612 N N . LEU A 1 198 ? -6.684 10.172 12.219 1 98.5 198 LEU A N 1
ATOM 1613 C CA . LEU A 1 198 ? -6.973 8.742 12.141 1 98.5 198 LEU A CA 1
ATOM 1614 C C . LEU A 1 198 ? -7.086 8.133 13.539 1 98.5 198 LEU A C 1
ATOM 1616 O O . LEU A 1 198 ? -8.094 7.5 13.859 1 98.5 198 LEU A O 1
ATOM 1620 N N . PRO A 1 199 ? -6.098 8.312 14.398 1 97.38 199 PRO A N 1
ATOM 1621 C CA . PRO A 1 199 ? -6.23 7.695 15.719 1 97.38 199 PRO A CA 1
ATOM 1622 C C . PRO A 1 199 ? -7.445 8.211 16.5 1 97.38 199 PRO A C 1
ATOM 1624 O O . PRO A 1 199 ? -8.148 7.43 17.125 1 97.38 199 PRO A O 1
ATOM 1627 N N . LEU A 1 200 ? -7.719 9.484 16.406 1 97.38 200 LEU A N 1
ATOM 1628 C CA . LEU A 1 200 ? -8.836 10.078 17.125 1 97.38 200 LEU A CA 1
ATOM 1629 C C . LEU A 1 200 ? -10.164 9.5 16.656 1 97.38 200 LEU A C 1
ATOM 1631 O O . LEU A 1 200 ? -10.953 9 17.453 1 97.38 200 LEU A O 1
ATOM 1635 N N . LEU A 1 201 ? -10.367 9.57 15.352 1 98.31 201 LEU A N 1
ATOM 1636 C CA . LEU A 1 201 ? -11.648 9.125 14.812 1 98.31 201 LEU A CA 1
ATOM 1637 C C . LEU A 1 201 ? -11.82 7.617 14.977 1 98.31 201 LEU A C 1
ATOM 1639 O O . LEU A 1 201 ? -12.93 7.133 15.188 1 98.31 201 LEU A O 1
ATOM 1643 N N . SER A 1 202 ? -10.742 6.855 14.898 1 98.44 202 SER A N 1
ATOM 1644 C CA . SER A 1 202 ? -10.82 5.414 15.094 1 98.44 202 SER A CA 1
ATOM 1645 C C . SER A 1 202 ? -11.258 5.07 16.516 1 98.44 202 SER A C 1
ATOM 1647 O O . SER A 1 202 ? -12 4.113 16.734 1 98.44 202 SER A O 1
ATOM 1649 N N . ALA A 1 203 ? -10.805 5.832 17.484 1 97.88 203 ALA A N 1
ATOM 1650 C CA . ALA A 1 203 ? -11.188 5.602 18.875 1 97.88 203 ALA A CA 1
ATOM 1651 C C . ALA A 1 203 ? -12.688 5.777 19.062 1 97.88 203 ALA A C 1
ATOM 1653 O O . ALA A 1 203 ? -13.297 5.094 19.891 1 97.88 203 ALA A O 1
ATOM 1654 N N . LEU A 1 204 ? -13.289 6.676 18.281 1 98.06 204 LEU A N 1
ATOM 1655 C CA . LEU A 1 204 ? -14.711 6.988 18.438 1 98.06 204 LEU A CA 1
ATOM 1656 C C . LEU A 1 204 ? -15.57 5.785 18.078 1 98.06 204 LEU A C 1
ATOM 1658 O O . LEU A 1 204 ? -16.703 5.652 18.562 1 98.06 204 LEU A O 1
ATOM 1662 N N . PHE A 1 205 ? -15.062 4.871 17.219 1 97.88 205 PHE A N 1
ATOM 1663 C CA . PHE A 1 205 ? -15.812 3.668 16.875 1 97.88 205 PHE A CA 1
ATOM 1664 C C . PHE A 1 205 ? -16 2.783 18.094 1 97.88 205 PHE A C 1
ATOM 1666 O O . PHE A 1 205 ? -16.922 1.957 18.141 1 97.88 205 PHE A O 1
ATOM 1673 N N . LEU A 1 206 ? -15.117 2.951 19.156 1 97.81 206 LEU A N 1
ATOM 1674 C CA . LEU A 1 206 ? -15.164 2.121 20.359 1 97.81 206 LEU A CA 1
ATOM 1675 C C . LEU A 1 206 ? -15.969 2.809 21.453 1 97.81 206 LEU A C 1
ATOM 1677 O O . LEU A 1 206 ? -16.328 2.178 22.453 1 97.81 206 LEU A O 1
ATOM 1681 N N . VAL A 1 207 ? -16.219 4.109 21.281 1 97.81 207 VAL A N 1
ATOM 1682 C CA . VAL A 1 207 ? -16.953 4.902 22.25 1 97.81 207 VAL A CA 1
ATOM 1683 C C . VAL A 1 207 ? -18.453 4.688 22.062 1 97.81 207 VAL A C 1
ATOM 1685 O O . VAL A 1 207 ? -18.938 4.629 20.922 1 97.81 207 VAL A O 1
ATOM 1688 N N . LYS A 1 208 ? -19.188 4.555 23.203 1 96.94 208 LYS A N 1
ATOM 1689 C CA . LYS A 1 208 ? -20.641 4.406 23.109 1 96.94 208 LYS A CA 1
ATOM 1690 C C . LYS A 1 208 ? -21.25 5.566 22.344 1 96.94 208 LYS A C 1
ATOM 1692 O O . LYS A 1 208 ? -21.016 6.73 22.656 1 96.94 208 LYS A O 1
ATOM 1697 N N . ASN A 1 209 ? -21.922 5.316 21.281 1 94.88 209 ASN A N 1
ATOM 1698 C CA . ASN A 1 209 ? -22.578 6.273 20.391 1 94.88 209 ASN A CA 1
ATOM 1699 C C . ASN A 1 209 ? -21.562 7.184 19.703 1 94.88 209 ASN A C 1
ATOM 1701 O O . ASN A 1 209 ? -21.906 8.289 19.281 1 94.88 209 ASN A O 1
ATOM 1705 N N . GLY A 1 210 ? -20.312 6.773 19.641 1 95.44 210 GLY A N 1
ATOM 1706 C CA . GLY A 1 210 ? -19.25 7.562 19.031 1 95.44 210 GLY A CA 1
ATOM 1707 C C . GLY A 1 210 ? -19.453 7.785 17.547 1 95.44 210 GLY A C 1
ATOM 1708 O O . GLY A 1 210 ? -19.078 8.836 17.016 1 95.44 210 GLY A O 1
ATOM 1709 N N . GLN A 1 211 ? -20.062 6.832 16.891 1 92.94 211 GLN A N 1
ATOM 1710 C CA . GLN A 1 211 ? -20.281 6.918 15.453 1 92.94 211 GLN A CA 1
ATOM 1711 C C . GLN A 1 211 ? -21.312 7.98 15.109 1 92.94 211 GLN A C 1
ATOM 1713 O O . GLN A 1 211 ? -21.391 8.445 13.969 1 92.94 211 GLN A O 1
ATOM 1718 N N . GLU A 1 212 ? -22.062 8.359 16.047 1 94.56 212 GLU A N 1
ATOM 1719 C CA . GLU A 1 212 ? -23.141 9.312 15.82 1 94.56 212 GLU A CA 1
ATOM 1720 C C . GLU A 1 212 ? -22.656 10.75 16.047 1 94.56 212 GLU A C 1
ATOM 1722 O O . GLU A 1 212 ? -23.359 11.703 15.711 1 94.56 212 GLU A O 1
ATOM 1727 N N . ARG A 1 213 ? -21.453 10.883 16.531 1 94.31 213 ARG A N 1
ATOM 1728 C CA . ARG A 1 213 ? -20.938 12.203 16.844 1 94.31 213 ARG A CA 1
ATOM 1729 C C . ARG A 1 213 ? -20.578 12.969 15.586 1 94.31 213 ARG A C 1
ATOM 1731 O O . ARG A 1 213 ? -20.094 12.383 14.617 1 94.31 213 ARG A O 1
ATOM 1738 N N . ASP A 1 214 ? -20.891 14.266 15.633 1 95.44 214 ASP A N 1
ATOM 1739 C CA . ASP A 1 214 ? -20.344 15.141 14.594 1 95.44 214 ASP A CA 1
ATOM 1740 C C . ASP A 1 214 ? -18.844 15.32 14.758 1 95.44 214 ASP A C 1
ATOM 1742 O O . ASP A 1 214 ? -18.391 15.938 15.727 1 95.44 214 ASP A O 1
ATOM 1746 N N . THR A 1 215 ? -18.094 14.82 13.82 1 97.25 215 THR A N 1
ATOM 1747 C CA . THR A 1 215 ? -16.641 14.797 13.961 1 97.25 215 THR A CA 1
ATOM 1748 C C . THR A 1 215 ? -16 15.93 13.18 1 97.25 215 THR A C 1
ATOM 1750 O O . THR A 1 215 ? -14.781 15.984 13.039 1 97.25 215 THR A O 1
ATOM 1753 N N . THR A 1 216 ? -16.766 16.891 12.617 1 97.44 216 THR A N 1
ATOM 1754 C CA . THR A 1 216 ? -16.25 17.938 11.742 1 97.44 216 THR A CA 1
ATOM 1755 C C . THR A 1 216 ? -15.219 18.781 12.469 1 97.44 216 THR A C 1
ATOM 1757 O O . THR A 1 216 ? -14.086 18.922 12 1 97.44 216 THR A O 1
ATOM 1760 N N . GLU A 1 217 ? -15.594 19.297 13.625 1 97.94 217 GLU A N 1
ATOM 1761 C CA . GLU A 1 217 ? -14.68 20.156 14.375 1 97.94 217 GLU A CA 1
ATOM 1762 C C . GLU A 1 217 ? -13.531 19.344 14.969 1 97.94 217 GLU A C 1
ATOM 1764 O O . GLU A 1 217 ? -12.398 19.828 15.055 1 97.94 217 GLU A O 1
ATOM 1769 N N . LEU A 1 218 ? -13.82 18.125 15.422 1 98.25 218 LEU A N 1
ATOM 1770 C CA . LEU A 1 218 ? -12.766 17.25 15.93 1 98.25 218 LEU A CA 1
ATOM 1771 C C . LEU A 1 218 ? -11.703 17 14.867 1 98.25 218 LEU A C 1
ATOM 1773 O O . LEU A 1 218 ? -10.508 17.062 15.148 1 98.25 218 LEU A O 1
ATOM 1777 N N . SER A 1 219 ? -12.188 16.734 13.703 1 98.19 219 SER A N 1
ATOM 1778 C CA . SER A 1 219 ? -11.297 16.516 12.57 1 98.19 219 SER A CA 1
ATOM 1779 C C . SER A 1 219 ? -10.477 17.766 12.273 1 98.19 219 SER A C 1
ATOM 1781 O O . SER A 1 219 ? -9.258 17.688 12.07 1 98.19 219 SER A O 1
ATOM 1783 N N . SER A 1 220 ? -11.133 18.859 12.234 1 98.25 220 SER A N 1
ATOM 1784 C CA . SER A 1 220 ? -10.469 20.125 11.93 1 98.25 220 SER A CA 1
ATOM 1785 C C . SER A 1 220 ? -9.375 20.438 12.953 1 98.25 220 SER A C 1
ATOM 1787 O O . SER A 1 220 ? -8.258 20.812 12.578 1 98.25 220 SER A O 1
ATOM 1789 N N . ILE A 1 221 ? -9.664 20.25 14.195 1 98.38 221 ILE A N 1
ATOM 1790 C CA . ILE A 1 221 ? -8.703 20.5 15.266 1 98.38 221 ILE A CA 1
ATOM 1791 C C . ILE A 1 221 ? -7.543 19.516 15.148 1 98.38 221 ILE A C 1
ATOM 1793 O O . ILE A 1 221 ? -6.379 19.891 15.266 1 98.38 221 ILE A O 1
ATOM 1797 N N . SER A 1 222 ? -7.855 18.281 14.914 1 98.06 222 SER A N 1
ATOM 1798 C CA . SER A 1 222 ? -6.824 17.266 14.766 1 98.06 222 SER A CA 1
ATOM 1799 C C . SER A 1 222 ? -5.844 17.625 13.656 1 98.06 222 SER A C 1
ATOM 1801 O O . SER A 1 222 ? -4.633 17.453 13.812 1 98.06 222 SER A O 1
ATOM 1803 N N . LEU A 1 223 ? -6.328 18.094 12.578 1 98.06 223 LEU A N 1
ATOM 1804 C CA . LEU A 1 223 ? -5.504 18.422 11.422 1 98.06 223 LEU A CA 1
ATOM 1805 C C . LEU A 1 223 ? -4.625 19.641 11.711 1 98.06 223 LEU A C 1
ATOM 1807 O O . LEU A 1 223 ? -3.51 19.734 11.195 1 98.06 223 LEU A O 1
ATOM 1811 N N . GLU A 1 224 ? -5.109 20.531 12.57 1 97.5 224 GLU A N 1
ATOM 1812 C CA . GLU A 1 224 ? -4.285 21.656 12.977 1 97.5 224 GLU A CA 1
ATOM 1813 C C . GLU A 1 224 ? -3.053 21.203 13.75 1 97.5 224 GLU A C 1
ATOM 1815 O O . GLU A 1 224 ? -1.984 21.812 13.641 1 97.5 224 GLU A O 1
ATOM 1820 N N . PHE A 1 225 ? -3.201 20.156 14.477 1 96.5 225 PHE A N 1
ATOM 1821 C CA . PHE A 1 225 ? -2.049 19.609 15.188 1 96.5 225 PHE A CA 1
ATOM 1822 C C . PHE A 1 225 ? -1.007 19.094 14.211 1 96.5 225 PHE A C 1
ATOM 1824 O O . PHE A 1 225 ? 0.195 19.172 14.469 1 96.5 225 PHE A O 1
ATOM 1831 N N . GLY A 1 226 ? -1.462 18.609 13.102 1 95 226 GLY A N 1
ATOM 1832 C CA . GLY A 1 226 ? -0.531 18.203 12.055 1 95 226 GLY A CA 1
ATOM 1833 C C . GLY A 1 226 ? 0.331 19.344 11.555 1 95 226 GLY A C 1
ATOM 1834 O O . GLY A 1 226 ? 1.536 19.188 11.359 1 95 226 GLY A O 1
ATOM 1835 N N . LYS A 1 227 ? -0.32 20.484 11.398 1 95.69 227 LYS A N 1
ATOM 1836 C CA . LYS A 1 227 ? 0.415 21.672 10.977 1 95.69 227 LYS A CA 1
ATOM 1837 C C . LYS A 1 227 ? 1.452 22.062 12.023 1 95.69 227 LYS A C 1
ATOM 1839 O O . LYS A 1 227 ? 2.576 22.438 11.68 1 95.69 227 LYS A O 1
ATOM 1844 N N . ILE A 1 228 ? 1.043 21.969 13.258 1 95.5 228 ILE A N 1
ATOM 1845 C CA . ILE A 1 228 ? 1.922 22.312 14.367 1 95.5 228 ILE A CA 1
ATOM 1846 C C . ILE A 1 228 ? 3.156 21.422 14.359 1 95.5 228 ILE A C 1
ATOM 1848 O O . ILE A 1 228 ? 4.285 21.906 14.445 1 95.5 228 ILE A O 1
ATOM 1852 N N . LEU A 1 229 ? 2.92 20.172 14.195 1 93.12 229 LEU A N 1
ATOM 1853 C CA . LEU A 1 229 ? 4.043 19.25 14.18 1 93.12 229 LEU A CA 1
ATOM 1854 C C . LEU A 1 229 ? 4.992 19.562 13.023 1 93.12 229 LEU A C 1
ATOM 1856 O O . LEU A 1 229 ? 6.211 19.438 13.172 1 93.12 229 LEU A O 1
ATOM 1860 N N . GLN A 1 230 ? 4.441 19.938 11.945 1 93.06 230 GLN A N 1
ATOM 1861 C CA . GLN A 1 230 ? 5.281 20.172 10.773 1 93.06 230 GLN A CA 1
ATOM 1862 C C . GLN A 1 230 ? 6.141 21.422 10.953 1 93.06 230 GLN A C 1
ATOM 1864 O O . GLN A 1 230 ? 7.348 21.391 10.703 1 93.06 230 GLN A O 1
ATOM 1869 N N . PHE A 1 231 ? 5.531 22.516 11.375 1 94.12 231 PHE A N 1
ATOM 1870 C CA . PHE A 1 231 ? 6.348 23.719 11.477 1 94.12 231 PHE A CA 1
ATOM 1871 C C . PHE A 1 231 ? 7.312 23.625 12.648 1 94.12 231 PHE A C 1
ATOM 1873 O O . PHE A 1 231 ? 8.398 24.203 12.617 1 94.12 231 PHE A O 1
ATOM 1880 N N . GLN A 1 232 ? 7.012 22.812 13.656 1 93 232 GLN A N 1
ATOM 1881 C CA . GLN A 1 232 ? 7.969 22.562 14.727 1 93 232 GLN A CA 1
ATOM 1882 C C . GLN A 1 232 ? 9.156 21.75 14.219 1 93 232 GLN A C 1
ATOM 1884 O O . GLN A 1 232 ? 10.297 21.984 14.633 1 93 232 GLN A O 1
ATOM 1889 N N . ASN A 1 233 ? 8.836 20.797 13.422 1 89.38 233 ASN A N 1
ATOM 1890 C CA . ASN A 1 233 ? 9.914 20.047 12.805 1 89.38 233 ASN A CA 1
ATOM 1891 C C . ASN A 1 233 ? 10.797 20.938 11.93 1 89.38 233 ASN A C 1
ATOM 1893 O O . ASN A 1 233 ? 12.016 20.766 11.883 1 89.38 233 ASN A O 1
ATOM 1897 N N . ASP A 1 234 ? 10.203 21.812 11.219 1 92 234 ASP A N 1
ATOM 1898 C CA . ASP A 1 234 ? 10.961 22.781 10.422 1 92 234 ASP A CA 1
ATOM 1899 C C . ASP A 1 234 ? 11.883 23.609 11.305 1 92 234 ASP A C 1
ATOM 1901 O O . ASP A 1 234 ? 13.031 23.875 10.93 1 92 234 ASP A O 1
ATOM 1905 N N . TYR A 1 235 ? 11.344 24.031 12.43 1 93.31 235 TYR A N 1
ATOM 1906 C CA . TYR A 1 235 ? 12.133 24.812 13.367 1 93.31 235 TYR A CA 1
ATOM 1907 C C . TYR A 1 235 ? 13.336 24.016 13.867 1 93.31 235 TYR A C 1
ATOM 1909 O O . TYR A 1 235 ? 14.461 24.547 13.898 1 93.31 235 TYR A O 1
ATOM 1917 N N . LYS A 1 236 ? 13.094 22.797 14.211 1 89.38 236 LYS A N 1
ATOM 1918 C CA . LYS A 1 236 ? 14.156 21.938 14.711 1 89.38 236 LYS A CA 1
ATOM 1919 C C . LYS A 1 236 ? 15.227 21.703 13.648 1 89.38 236 LYS A C 1
ATOM 1921 O O . LYS A 1 236 ? 16.406 21.609 13.961 1 89.38 236 LYS A O 1
ATOM 1926 N N . ASP A 1 237 ? 14.828 21.625 12.469 1 89.19 237 ASP A N 1
ATOM 1927 C CA . ASP A 1 237 ? 15.75 21.391 11.367 1 89.19 237 ASP A CA 1
ATOM 1928 C C . ASP A 1 237 ? 16.75 22.547 11.227 1 89.19 237 ASP A C 1
ATOM 1930 O O . ASP A 1 237 ? 17.875 22.344 10.766 1 89.19 237 ASP A O 1
ATOM 1934 N N . ILE A 1 238 ? 16.312 23.688 11.648 1 89.69 238 ILE A N 1
ATOM 1935 C CA . ILE A 1 238 ? 17.141 24.859 11.477 1 89.69 238 ILE A CA 1
ATOM 1936 C C . ILE A 1 238 ? 17.953 25.109 12.742 1 89.69 238 ILE A C 1
ATOM 1938 O O . ILE A 1 238 ? 19.141 25.484 12.672 1 89.69 238 ILE A O 1
ATOM 1942 N N . TYR A 1 239 ? 17.406 24.844 13.875 1 87.38 239 TYR A N 1
ATOM 1943 C CA . TYR A 1 239 ? 18.016 25.406 15.078 1 87.38 239 TYR A CA 1
ATOM 1944 C C . TYR A 1 239 ? 18.516 24.312 16 1 87.38 239 TYR A C 1
ATOM 1946 O O . TYR A 1 239 ? 19.234 24.578 16.969 1 87.38 239 TYR A O 1
ATOM 1954 N N . TRP A 1 240 ? 18 23.172 15.953 1 76.56 240 TRP A N 1
ATOM 1955 C CA . TRP A 1 240 ? 18.438 22.125 16.875 1 76.56 240 TRP A CA 1
ATOM 1956 C C . TRP A 1 240 ? 19.797 21.578 16.453 1 76.56 240 TRP A C 1
ATOM 1958 O O . TRP A 1 240 ? 20.062 21.406 15.266 1 76.56 240 TRP A O 1
ATOM 1968 N N . ASP A 1 241 ? 20.719 21.922 17.375 1 60.16 241 ASP A N 1
ATOM 1969 C CA . ASP A 1 241 ? 22.094 21.453 17.188 1 60.16 241 ASP A CA 1
ATOM 1970 C C . ASP A 1 241 ? 22.156 19.938 17.156 1 60.16 241 ASP A C 1
ATOM 1972 O O . ASP A 1 241 ? 21.766 19.266 18.109 1 60.16 241 ASP A O 1
ATOM 1976 N N . GLU A 1 242 ? 21.688 19.344 16.25 1 52.41 242 GLU A N 1
ATOM 1977 C CA . GLU A 1 242 ? 21.938 17.906 16.359 1 52.41 242 GLU A CA 1
ATOM 1978 C C . GLU A 1 242 ? 23.375 17.625 16.75 1 52.41 242 GLU A C 1
ATOM 1980 O O . GLU A 1 242 ? 24.312 18.219 16.203 1 52.41 242 GLU A O 1
ATOM 1985 N N . GLY A 1 243 ? 23.688 17.578 18.016 1 43.44 243 GLY A N 1
ATOM 1986 C CA . GLY A 1 243 ? 25 17 18.188 1 43.44 243 GLY A CA 1
ATOM 1987 C C . GLY A 1 243 ? 25.625 16.516 16.891 1 43.44 243 GLY A C 1
ATOM 1988 O O . GLY A 1 243 ? 25.219 16.922 15.812 1 43.44 243 GL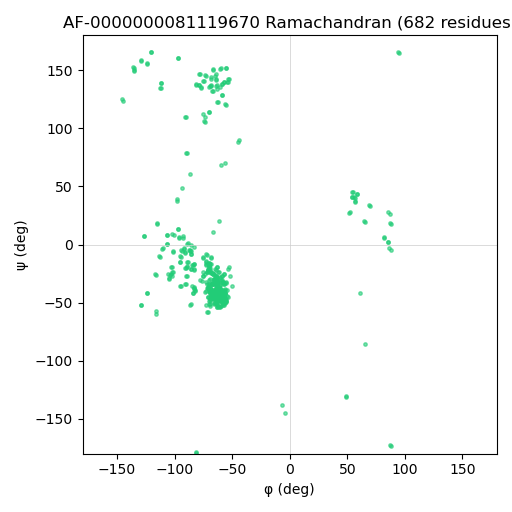Y A O 1
ATOM 1989 N N . SER A 1 244 ? 26.484 15.219 17.094 1 38.5 244 SER A N 1
ATOM 1990 C CA . SER A 1 244 ? 27.062 14.453 16 1 38.5 244 SER A CA 1
ATOM 1991 C C . SER A 1 244 ? 26.031 14.141 14.93 1 38.5 244 SER A C 1
ATOM 1993 O O . SER A 1 244 ? 26.344 13.469 13.938 1 38.5 244 SER A O 1
ATOM 1995 N N . SER A 1 245 ? 24.984 13.938 15.305 1 44.53 245 SER A N 1
ATOM 1996 C CA . SER A 1 245 ? 24.125 13.273 14.32 1 44.53 245 SER A CA 1
ATOM 1997 C C . SER A 1 245 ? 23.953 14.133 13.07 1 44.53 245 SER A C 1
ATOM 1999 O O . SER A 1 245 ? 23.406 13.672 12.07 1 44.53 245 SER A O 1
ATOM 2001 N N . GLY A 1 246 ? 24.859 15.164 12.75 1 46.44 246 GLY A N 1
ATOM 2002 C CA . GLY A 1 246 ? 25.219 15.984 11.609 1 46.44 246 GLY A CA 1
ATOM 2003 C C . GLY A 1 246 ? 24.109 16.922 11.156 1 46.44 246 GLY A C 1
ATOM 2004 O O . GLY A 1 246 ? 24.359 18.078 10.844 1 46.44 246 GLY A O 1
ATOM 2005 N N . LYS A 1 247 ? 22.938 16.578 10.18 1 52.41 247 LYS A N 1
ATOM 2006 C CA . LYS A 1 247 ? 22.5 17.328 9.016 1 52.41 247 LYS A CA 1
ATOM 2007 C C . LYS A 1 247 ? 21.484 18.406 9.414 1 52.41 247 LYS A C 1
ATOM 2009 O O . LYS A 1 247 ? 20.281 18.141 9.5 1 52.41 247 LYS A O 1
ATOM 2014 N N . ALA A 1 248 ? 21.812 19.453 10.328 1 63.62 248 ALA A N 1
ATOM 2015 C CA . ALA A 1 248 ? 20.953 20.641 10.414 1 63.62 248 ALA A CA 1
ATOM 2016 C C . ALA A 1 248 ? 20.891 21.359 9.07 1 63.62 248 ALA A C 1
ATOM 2018 O O . ALA A 1 248 ? 21.891 21.469 8.359 1 63.62 248 ALA A O 1
ATOM 2019 N N . GLY A 1 249 ? 19.688 21.703 8.773 1 73.75 249 GLY A N 1
ATOM 2020 C CA . GLY A 1 249 ? 19.406 22.453 7.559 1 73.75 249 GLY A CA 1
ATOM 2021 C C . GLY A 1 249 ? 19.234 21.562 6.34 1 73.75 249 GLY A C 1
ATOM 2022 O O . GLY A 1 249 ? 19.672 21.922 5.242 1 73.75 249 GLY A O 1
ATOM 2023 N N . THR A 1 250 ? 18.812 20.391 6.641 1 83.75 250 THR A N 1
ATOM 2024 C CA . THR A 1 250 ? 18.609 19.469 5.535 1 83.75 250 THR A CA 1
ATOM 2025 C C . THR A 1 250 ? 17.516 19.969 4.594 1 83.75 250 THR A C 1
ATOM 2027 O O . THR A 1 250 ? 17.578 19.734 3.385 1 83.75 250 THR A O 1
ATOM 2030 N N . ASP A 1 251 ? 16.578 20.719 5.121 1 89.44 251 ASP A N 1
ATOM 2031 C CA . ASP A 1 251 ? 15.539 21.297 4.277 1 89.44 251 ASP A CA 1
ATOM 2032 C C . ASP A 1 251 ? 16.125 22.312 3.293 1 89.44 251 ASP A C 1
ATOM 2034 O O . ASP A 1 251 ? 15.703 22.375 2.135 1 89.44 251 ASP A O 1
ATOM 2038 N N . ILE A 1 252 ? 17.047 23.047 3.828 1 92.06 252 ILE A N 1
ATOM 2039 C CA . ILE A 1 252 ? 17.719 24.016 2.975 1 92.06 252 ILE A CA 1
ATOM 2040 C C . ILE A 1 252 ? 18.516 23.297 1.893 1 92.06 252 ILE A C 1
ATOM 2042 O O . ILE A 1 252 ? 18.438 23.641 0.711 1 92.06 252 ILE A O 1
ATOM 2046 N N . GLN A 1 253 ? 19.234 22.297 2.297 1 89.62 253 GLN A N 1
ATOM 2047 C CA . GLN A 1 253 ? 20.078 21.531 1.38 1 89.62 253 GLN A CA 1
ATOM 2048 C C . GLN A 1 253 ? 19.25 20.859 0.295 1 89.62 253 GLN A C 1
ATOM 2050 O O . GLN A 1 253 ? 19.672 20.797 -0.865 1 89.62 253 GLN A O 1
ATOM 2055 N N . GLU A 1 254 ? 18.109 20.422 0.665 1 85.69 254 GLU A N 1
ATOM 2056 C CA . GLU A 1 254 ? 17.281 19.641 -0.235 1 85.69 254 GLU A CA 1
ATOM 2057 C C . GLU A 1 254 ? 16.281 20.516 -0.98 1 85.69 254 GLU A C 1
ATOM 2059 O O . GLU A 1 254 ? 15.578 20.031 -1.874 1 85.69 254 GLU A O 1
ATOM 2064 N N . GLY A 1 255 ? 16.266 21.75 -0.638 1 90.56 255 GLY A N 1
ATOM 2065 C CA . GLY A 1 255 ? 15.344 22.672 -1.301 1 90.56 255 GLY A CA 1
ATOM 2066 C C . GLY A 1 255 ? 13.891 22.406 -0.959 1 90.56 255 GLY A C 1
ATOM 2067 O O . GLY A 1 255 ? 13 22.641 -1.78 1 90.56 255 GLY A O 1
ATOM 2068 N N . LYS A 1 256 ? 13.641 22 0.182 1 90.19 256 LYS A N 1
ATOM 2069 C CA . LYS A 1 256 ? 12.289 21.609 0.573 1 90.19 256 LYS A CA 1
ATOM 2070 C C . LYS A 1 256 ? 11.438 22.828 0.877 1 90.19 256 LYS A C 1
ATOM 2072 O O . LYS A 1 256 ? 11.945 23.859 1.329 1 90.19 256 LYS A O 1
ATOM 2077 N N . LEU A 1 257 ? 10.195 22.672 0.565 1 94.62 257 LEU A N 1
ATOM 2078 C CA . LEU A 1 257 ? 9.227 23.672 0.984 1 94.62 257 LEU A CA 1
ATOM 2079 C C . LEU A 1 257 ? 8.953 23.578 2.48 1 94.62 257 LEU A C 1
ATOM 2081 O O . LEU A 1 257 ? 8.312 22.625 2.936 1 94.62 257 LEU A O 1
ATOM 2085 N N . SER A 1 258 ? 9.461 24.484 3.258 1 94.88 258 SER A N 1
ATOM 2086 C CA . SER A 1 258 ? 9.273 24.531 4.703 1 94.88 258 SER A CA 1
ATOM 2087 C C . SER A 1 258 ? 8.602 25.828 5.137 1 94.88 258 SER A C 1
ATOM 2089 O O . SER A 1 258 ? 8.5 26.766 4.348 1 94.88 258 SER A O 1
ATOM 2091 N N . TRP A 1 259 ? 8.133 25.797 6.375 1 96.94 259 TRP A N 1
ATOM 2092 C CA . TRP A 1 259 ? 7.539 27 6.91 1 96.94 259 TRP A CA 1
ATOM 2093 C C . TRP A 1 259 ? 8.523 28.172 6.859 1 96.94 259 TRP A C 1
ATOM 2095 O O . TRP A 1 259 ? 8.156 29.297 6.516 1 96.94 259 TRP A O 1
ATOM 2105 N N . PHE A 1 260 ? 9.766 27.953 7.141 1 96.81 260 PHE A N 1
ATOM 2106 C CA . PHE A 1 260 ? 10.797 28.984 7.18 1 96.81 260 PHE A CA 1
ATOM 2107 C C . PHE A 1 260 ? 11.07 29.531 5.785 1 96.81 260 PHE A C 1
ATOM 2109 O O . PHE A 1 260 ? 11.188 30.75 5.602 1 96.81 260 PHE A O 1
ATOM 2116 N N . ALA A 1 261 ? 11.188 28.609 4.859 1 96.19 261 ALA A N 1
ATOM 2117 C CA . ALA A 1 261 ? 11.438 29.031 3.482 1 96.19 261 ALA A CA 1
ATOM 2118 C C . ALA A 1 261 ? 10.312 29.938 2.971 1 96.19 261 ALA A C 1
ATOM 2120 O O . ALA A 1 261 ? 10.57 31.016 2.43 1 96.19 261 ALA A O 1
ATOM 2121 N N . VAL A 1 262 ? 9.078 29.5 3.176 1 97.06 262 VAL A N 1
ATOM 2122 C CA . VAL A 1 262 ? 7.93 30.234 2.648 1 97.06 262 VAL A CA 1
ATOM 2123 C C . VAL A 1 262 ? 7.812 31.578 3.35 1 97.06 262 VAL A C 1
ATOM 2125 O O . VAL A 1 262 ? 7.578 32.594 2.703 1 97.06 262 VAL A O 1
ATOM 2128 N N . THR A 1 263 ? 7.949 31.625 4.648 1 97.75 263 THR A N 1
ATOM 2129 C CA . THR A 1 263 ? 7.844 32.844 5.43 1 97.75 263 THR A CA 1
ATOM 2130 C C . THR A 1 263 ? 8.961 33.812 5.059 1 97.75 263 THR A C 1
ATOM 2132 O O . THR A 1 263 ? 8.719 35.031 4.934 1 97.75 263 THR A O 1
ATOM 2135 N N . ALA A 1 264 ? 10.148 33.281 4.871 1 97.69 264 ALA A N 1
ATOM 2136 C CA . ALA A 1 264 ? 11.273 34.125 4.461 1 97.69 264 ALA A CA 1
ATOM 2137 C C . ALA A 1 264 ? 11.016 34.75 3.094 1 97.69 264 ALA A C 1
ATOM 2139 O O . ALA A 1 264 ? 11.234 35.969 2.904 1 97.69 264 ALA A O 1
ATOM 2140 N N . LEU A 1 265 ? 10.602 33.969 2.184 1 97 265 LEU A N 1
ATOM 2141 C CA . LEU A 1 265 ? 10.367 34.438 0.82 1 97 265 LEU A CA 1
ATOM 2142 C C . LEU A 1 265 ? 9.312 35.531 0.791 1 97 265 LEU A C 1
ATOM 2144 O O . LEU A 1 265 ? 9.383 36.438 -0.027 1 97 265 LEU A O 1
ATOM 2148 N N . GLU A 1 266 ? 8.336 35.406 1.666 1 96.69 266 GLU A N 1
ATOM 2149 C CA . GLU A 1 266 ? 7.281 36.438 1.754 1 96.69 266 GLU A CA 1
ATOM 2150 C C . GLU A 1 266 ? 7.832 37.75 2.287 1 96.69 266 GLU A C 1
ATOM 2152 O O . GLU A 1 266 ? 7.234 38.812 2.07 1 96.69 266 GLU A O 1
ATOM 2157 N N . ARG A 1 267 ? 8.953 37.781 2.891 1 97.25 267 ARG A N 1
ATOM 2158 C CA . ARG A 1 267 ? 9.469 38.938 3.596 1 97.25 267 ARG A CA 1
ATOM 2159 C C . ARG A 1 267 ? 10.711 39.5 2.896 1 97.25 267 ARG A C 1
ATOM 2161 O O . ARG A 1 267 ? 11.141 40.625 3.184 1 97.25 267 ARG A O 1
ATOM 2168 N N . CYS A 1 268 ? 11.18 38.75 1.969 1 97.19 268 CYS A N 1
ATOM 2169 C CA . CYS A 1 268 ? 12.398 39.125 1.25 1 97.19 268 CYS A CA 1
ATOM 2170 C C . CYS A 1 268 ? 12.164 40.344 0.366 1 97.19 268 CYS A C 1
ATOM 2172 O O . CYS A 1 268 ? 11.094 40.5 -0.224 1 97.19 268 CYS A O 1
ATOM 2174 N N . ASN A 1 269 ? 13.227 41.188 0.295 1 97.69 269 ASN A N 1
ATOM 2175 C CA . ASN A 1 269 ? 13.297 42.125 -0.822 1 97.69 269 ASN A CA 1
ATOM 2176 C C . ASN A 1 269 ? 13.844 41.469 -2.08 1 97.69 269 ASN A C 1
ATOM 2178 O O . ASN A 1 269 ? 14.141 40.25 -2.074 1 97.69 269 ASN A O 1
ATOM 2182 N N . GLU A 1 270 ? 13.961 42.219 -3.127 1 96.69 270 GLU A N 1
ATOM 2183 C CA . GLU A 1 270 ? 14.328 41.625 -4.418 1 96.69 270 GLU A CA 1
ATOM 2184 C C . GLU A 1 270 ? 15.727 41.031 -4.367 1 96.69 270 GLU A C 1
ATOM 2186 O O . GLU A 1 270 ? 15.953 39.938 -4.91 1 96.69 270 GLU A O 1
ATOM 2191 N N . ALA A 1 271 ? 16.625 41.719 -3.77 1 97.31 271 ALA A N 1
ATOM 2192 C CA . ALA A 1 271 ? 18 41.219 -3.68 1 97.31 271 ALA A CA 1
ATOM 2193 C C . ALA A 1 271 ? 18.062 39.969 -2.84 1 97.31 271 ALA A C 1
ATOM 2195 O O . ALA A 1 271 ? 18.766 39 -3.189 1 97.31 271 ALA A O 1
ATOM 2196 N N . GLN A 1 272 ? 17.344 39.969 -1.787 1 97.38 272 GLN A N 1
ATOM 2197 C CA . GLN A 1 272 ? 17.297 38.812 -0.897 1 97.38 272 GLN A CA 1
ATOM 2198 C C . GLN A 1 272 ? 16.656 37.594 -1.588 1 97.38 272 GLN A C 1
ATOM 2200 O O . GLN A 1 272 ? 17.109 36.469 -1.428 1 97.38 272 GLN A O 1
ATOM 2205 N N . ARG A 1 273 ? 15.617 37.875 -2.314 1 96.06 273 ARG A N 1
ATOM 2206 C CA . ARG A 1 273 ? 14.93 36.812 -3.049 1 96.06 273 ARG A CA 1
ATOM 2207 C C . ARG A 1 273 ? 15.836 36.219 -4.102 1 96.06 273 ARG A C 1
ATOM 2209 O O . ARG A 1 273 ? 15.828 35 -4.301 1 96.06 273 ARG A O 1
ATOM 2216 N N . SER A 1 274 ? 16.562 37.031 -4.766 1 96 274 SER A N 1
ATOM 2217 C CA . SER A 1 274 ? 17.516 36.562 -5.758 1 96 274 SER A CA 1
ATOM 2218 C C . SER A 1 274 ? 18.578 35.656 -5.117 1 96 274 SER A C 1
ATOM 2220 O O . SER A 1 274 ? 18.953 34.625 -5.68 1 96 274 SER A O 1
ATOM 2222 N N . MET A 1 275 ? 19.031 36.094 -4.031 1 95.88 275 MET A N 1
ATOM 2223 C CA . MET A 1 275 ? 20 35.281 -3.293 1 95.88 275 MET A CA 1
ATOM 2224 C C . MET A 1 275 ? 19.406 33.969 -2.867 1 95.88 275 MET A C 1
ATOM 2226 O O . MET A 1 275 ? 20.047 32.906 -2.979 1 95.88 275 MET A O 1
ATOM 2230 N N . PHE A 1 276 ? 18.188 34.031 -2.352 1 96.75 276 PHE A N 1
ATOM 2231 C CA . PHE A 1 276 ? 17.5 32.812 -1.953 1 96.75 276 PHE A CA 1
ATOM 2232 C C . PHE A 1 276 ? 17.391 31.844 -3.119 1 96.75 276 PHE A C 1
ATOM 2234 O O . PHE A 1 276 ? 17.688 30.656 -2.965 1 96.75 276 PHE A O 1
ATOM 2241 N N . LYS A 1 277 ? 17.016 32.344 -4.238 1 94.31 277 LYS A N 1
ATOM 2242 C CA . LYS A 1 277 ? 16.859 31.547 -5.445 1 94.31 277 LYS A CA 1
ATOM 2243 C C . LYS A 1 277 ? 18.172 30.859 -5.828 1 94.31 277 LYS A C 1
ATOM 2245 O O . LYS A 1 277 ? 18.172 29.719 -6.309 1 94.31 277 LYS A O 1
ATOM 2250 N N . GLU A 1 278 ? 19.203 31.438 -5.562 1 94 278 GLU A N 1
ATOM 2251 C CA . GLU A 1 278 ? 20.516 30.938 -5.957 1 94 278 GLU A CA 1
ATOM 2252 C C . GLU A 1 278 ? 21.031 29.891 -4.98 1 94 278 GLU A C 1
ATOM 2254 O O . GLU A 1 278 ? 21.656 28.906 -5.387 1 94 278 GLU A O 1
ATOM 2259 N N . TYR A 1 279 ? 20.797 30.047 -3.721 1 94.81 279 TYR A N 1
ATOM 2260 C CA . TYR A 1 279 ? 21.531 29.266 -2.727 1 94.81 279 TYR A CA 1
ATOM 2261 C C . TYR A 1 279 ? 20.641 28.172 -2.141 1 94.81 279 TYR A C 1
ATOM 2263 O O . TYR A 1 279 ? 21.156 27.203 -1.585 1 94.81 279 TYR A O 1
ATOM 2271 N N . TYR A 1 280 ? 19.312 28.359 -2.154 1 94.94 280 TYR A N 1
ATOM 2272 C CA . TYR A 1 280 ? 18.438 27.344 -1.595 1 94.94 280 TYR A CA 1
ATOM 2273 C C . TYR A 1 280 ? 18.453 26.094 -2.453 1 94.94 280 TYR A C 1
ATOM 2275 O O . TYR A 1 280 ? 18.406 26.172 -3.684 1 94.94 280 TYR A O 1
ATOM 2283 N N . GLY A 1 281 ? 18.516 24.906 -1.854 1 91.25 281 GLY A N 1
ATOM 2284 C CA . GLY A 1 281 ? 18.578 23.641 -2.568 1 91.25 281 GLY A CA 1
ATOM 2285 C C . GLY A 1 281 ? 20 23.219 -2.918 1 91.25 281 GLY A C 1
ATOM 2286 O O . GLY A 1 281 ? 20.203 22.406 -3.832 1 91.25 281 GLY A O 1
ATOM 2287 N N . SER A 1 282 ? 20.938 23.844 -2.215 1 91.69 282 SER A N 1
ATOM 2288 C CA . SER A 1 282 ? 22.344 23.547 -2.412 1 91.69 282 SER A CA 1
ATOM 2289 C C . SER A 1 282 ? 22.938 22.844 -1.198 1 91.69 282 SER A C 1
ATOM 2291 O O . SER A 1 282 ? 22.641 23.203 -0.057 1 91.69 282 SER A O 1
ATOM 2293 N N . LYS A 1 283 ? 23.719 21.906 -1.447 1 89.12 283 LYS A N 1
ATOM 2294 C CA . LYS A 1 283 ? 24.375 21.172 -0.362 1 89.12 283 LYS A CA 1
ATOM 2295 C C . LYS A 1 283 ? 25.656 21.875 0.072 1 89.12 283 LYS A C 1
ATOM 2297 O O . LYS A 1 283 ? 26.297 21.453 1.036 1 89.12 283 LYS A O 1
ATOM 2302 N N . ASP A 1 284 ? 26.031 22.906 -0.624 1 93.56 284 ASP A N 1
ATOM 2303 C CA . ASP A 1 284 ? 27.203 23.703 -0.246 1 93.56 284 ASP A CA 1
ATOM 2304 C C . ASP A 1 284 ? 27 24.359 1.115 1 93.56 284 ASP A C 1
ATOM 2306 O O . ASP A 1 284 ? 26.094 25.172 1.286 1 93.56 284 ASP A O 1
ATOM 2310 N N . PRO A 1 285 ? 27.891 24.062 1.994 1 93.88 285 PRO A N 1
ATOM 2311 C CA . PRO A 1 285 ? 27.734 24.609 3.344 1 93.88 285 PRO A CA 1
ATOM 2312 C C . PRO A 1 285 ? 27.688 26.141 3.361 1 93.88 285 PRO A C 1
ATOM 2314 O O . PRO A 1 285 ? 27 26.734 4.203 1 93.88 285 PRO A O 1
ATOM 2317 N N . GLU A 1 286 ? 28.375 26.688 2.426 1 96.06 286 GLU A N 1
ATOM 2318 C CA . GLU A 1 286 ? 28.359 28.156 2.367 1 96.06 286 GLU A CA 1
ATOM 2319 C C . GLU A 1 286 ? 27 28.672 1.937 1 96.06 286 GLU A C 1
ATOM 2321 O O . GLU A 1 286 ? 26.562 29.734 2.391 1 96.06 286 GLU A O 1
ATOM 2326 N N . HIS A 1 287 ? 26.391 28 1.048 1 95.94 287 HIS A N 1
ATOM 2327 C CA . HIS A 1 287 ? 25.047 28.375 0.621 1 95.94 287 HIS A CA 1
ATOM 2328 C C . HIS A 1 287 ? 24.047 28.219 1.757 1 95.94 287 HIS A C 1
ATOM 2330 O O . HIS A 1 287 ? 23.188 29.078 1.957 1 95.94 287 HIS A O 1
ATOM 2336 N N . VAL A 1 288 ? 24.156 27.156 2.51 1 94.88 288 VAL A N 1
ATOM 2337 C CA . VAL A 1 288 ? 23.281 26.906 3.646 1 94.88 288 VAL A CA 1
ATOM 2338 C C . VAL A 1 288 ? 23.438 28.016 4.684 1 94.88 288 VAL A C 1
ATOM 2340 O O . VAL A 1 288 ? 22.453 28.516 5.215 1 94.88 288 VAL A O 1
ATOM 2343 N N . LYS A 1 289 ? 24.641 28.344 4.914 1 95.5 289 LYS A N 1
ATOM 2344 C CA . LYS A 1 289 ? 24.953 29.406 5.871 1 95.5 289 LYS A CA 1
ATOM 2345 C C . LYS A 1 289 ? 24.312 30.719 5.445 1 95.5 289 LYS A C 1
ATOM 2347 O O . LYS A 1 289 ? 23.781 31.469 6.277 1 95.5 289 LYS A O 1
ATOM 2352 N N . ARG A 1 290 ? 24.391 30.953 4.184 1 97.06 290 ARG A N 1
ATOM 2353 C CA . ARG A 1 290 ? 23.844 32.219 3.662 1 97.06 290 ARG A CA 1
ATOM 2354 C C . ARG A 1 290 ? 22.328 32.25 3.848 1 97.06 290 ARG A C 1
ATOM 2356 O O . ARG A 1 290 ? 21.766 33.312 4.168 1 97.06 290 ARG A O 1
ATOM 2363 N N . ILE A 1 291 ? 21.688 31.188 3.617 1 97.12 291 ILE A N 1
ATOM 2364 C CA . ILE A 1 291 ? 20.25 31.109 3.797 1 97.12 291 ILE A CA 1
ATOM 2365 C C . ILE A 1 291 ? 19.906 31.297 5.273 1 97.12 291 ILE A C 1
ATOM 2367 O O . ILE A 1 291 ? 18.969 32.031 5.609 1 97.12 291 ILE A O 1
ATOM 2371 N N . LYS A 1 292 ? 20.656 30.688 6.141 1 96 292 LYS A N 1
ATOM 2372 C CA . LYS A 1 292 ? 20.406 30.828 7.574 1 96 292 LYS A CA 1
ATOM 2373 C C . LYS A 1 292 ? 20.625 32.281 8.023 1 96 292 LYS A C 1
ATOM 2375 O O . LYS A 1 292 ? 19.891 32.781 8.867 1 96 292 LYS A O 1
ATOM 2380 N N . GLN A 1 293 ? 21.625 32.844 7.473 1 97.25 293 GLN A N 1
ATOM 2381 C CA . GLN A 1 293 ? 21.875 34.25 7.762 1 97.25 293 GLN A CA 1
ATOM 2382 C C . GLN A 1 293 ? 20.703 35.125 7.316 1 97.25 293 GLN A C 1
ATOM 2384 O O . GLN A 1 293 ? 20.344 36.094 8.008 1 97.25 293 GLN A O 1
ATOM 2389 N N . LEU A 1 294 ? 20.25 34.812 6.168 1 98 294 LEU A N 1
ATOM 2390 C CA . LEU A 1 294 ? 19.078 35.5 5.688 1 98 294 LEU A CA 1
ATOM 2391 C C . LEU A 1 294 ? 17.906 35.344 6.656 1 98 294 LEU A C 1
ATOM 2393 O O . LEU A 1 294 ? 17.188 36.312 6.941 1 98 294 LEU A O 1
ATOM 2397 N N . TYR A 1 295 ? 17.656 34.125 7.148 1 97.75 295 TYR A N 1
ATOM 2398 C CA . TYR A 1 295 ? 16.609 33.906 8.141 1 97.75 295 TYR A CA 1
ATOM 2399 C C . TYR A 1 295 ? 16.812 34.781 9.359 1 97.75 295 TYR A C 1
ATOM 2401 O O . TYR A 1 295 ? 15.852 35.344 9.883 1 97.75 295 TYR A O 1
ATOM 2409 N N . ASP A 1 296 ? 18.047 34.938 9.742 1 97.19 296 ASP A N 1
ATOM 2410 C CA . ASP A 1 296 ? 18.375 35.781 10.898 1 97.19 296 ASP A CA 1
ATOM 2411 C C . ASP A 1 296 ? 18.125 37.25 10.617 1 97.19 296 ASP A C 1
ATOM 2413 O O . ASP A 1 296 ? 17.562 37.969 11.453 1 97.19 296 ASP A O 1
ATOM 2417 N N . GLU A 1 297 ? 18.609 37.625 9.469 1 97.88 297 GLU A N 1
ATOM 2418 C CA . GLU A 1 297 ? 18.406 39.031 9.07 1 97.88 297 GLU A CA 1
ATOM 2419 C C . GLU A 1 297 ? 16.922 39.375 9.062 1 97.88 297 GLU A C 1
ATOM 2421 O O . GLU A 1 297 ? 16.562 40.5 9.43 1 97.88 297 GLU A O 1
ATOM 2426 N N . LEU A 1 298 ? 16.141 38.469 8.609 1 98.12 298 LEU A N 1
ATOM 2427 C CA . LEU A 1 298 ? 14.703 38.688 8.508 1 98.12 298 LEU A CA 1
ATOM 2428 C C . LEU A 1 298 ? 14.023 38.406 9.844 1 98.12 298 LEU A C 1
ATOM 2430 O O . LEU A 1 298 ? 12.805 38.531 9.961 1 98.12 298 LEU A O 1
ATOM 2434 N N . GLN A 1 299 ? 14.773 37.969 10.883 1 97.69 299 GLN A N 1
ATOM 2435 C CA . GLN A 1 299 ? 14.289 37.656 12.227 1 97.69 299 GLN A CA 1
ATOM 2436 C C . GLN A 1 299 ? 13.156 36.625 12.164 1 97.69 299 GLN A C 1
ATOM 2438 O O . GLN A 1 299 ? 12.117 36.781 12.805 1 97.69 299 GLN A O 1
ATOM 2443 N N . ILE A 1 300 ? 13.359 35.594 11.367 1 97.44 300 ILE A N 1
ATOM 2444 C CA . ILE A 1 300 ? 12.32 34.594 11.141 1 97.44 300 ILE A CA 1
ATOM 2445 C C . ILE A 1 300 ? 12.039 33.844 12.438 1 97.44 300 ILE A C 1
ATOM 2447 O O . ILE A 1 300 ? 10.914 33.375 12.664 1 97.44 300 ILE A O 1
ATOM 2451 N N . ASP A 1 301 ? 13.016 33.656 13.32 1 95.31 301 ASP A N 1
ATOM 2452 C CA . ASP A 1 301 ? 12.82 33 14.602 1 95.31 301 ASP A CA 1
ATOM 2453 C C . ASP A 1 301 ? 11.789 33.75 15.453 1 95.31 301 ASP A C 1
ATOM 2455 O O . ASP A 1 301 ? 10.945 33.125 16.094 1 95.31 301 ASP A O 1
ATOM 2459 N N . LYS A 1 302 ? 11.836 35.094 15.422 1 97.19 302 LYS A N 1
ATOM 2460 C CA . LYS A 1 302 ? 10.859 35.875 16.156 1 97.19 302 LYS A CA 1
ATOM 2461 C C . LYS A 1 302 ? 9.469 35.75 15.539 1 97.19 302 LYS A C 1
ATOM 2463 O O . LYS A 1 302 ? 8.469 35.688 16.25 1 97.19 302 LYS A O 1
ATOM 2468 N N . VAL A 1 303 ? 9.484 35.781 14.234 1 97.56 303 VAL A N 1
ATOM 2469 C CA . VAL A 1 303 ? 8.219 35.625 13.516 1 97.56 303 VAL A CA 1
ATOM 2470 C C . VAL A 1 303 ? 7.617 34.25 13.852 1 97.56 303 VAL A C 1
ATOM 2472 O O . VAL A 1 303 ? 6.41 34.156 14.07 1 97.56 303 VAL A O 1
ATOM 2475 N N . TYR A 1 304 ? 8.461 33.25 13.867 1 96.94 304 TYR A N 1
ATOM 2476 C CA . TYR A 1 304 ? 8.031 31.875 14.164 1 96.94 304 TYR A CA 1
ATOM 2477 C C . TYR A 1 304 ? 7.418 31.797 15.555 1 96.94 304 TYR A C 1
ATOM 2479 O O . TYR A 1 304 ? 6.348 31.203 15.734 1 96.94 304 TYR A O 1
ATOM 2487 N N . LYS A 1 305 ? 8.023 32.375 16.531 1 96.25 305 LYS A N 1
ATOM 2488 C CA . LYS A 1 305 ? 7.543 32.312 17.906 1 96.25 305 LYS A CA 1
ATOM 2489 C C . LYS A 1 305 ? 6.188 32.969 18.062 1 96.25 305 LYS A C 1
ATOM 2491 O O . LYS A 1 305 ? 5.297 32.469 18.75 1 96.25 305 LYS A O 1
ATOM 2496 N N . LYS A 1 306 ? 6.086 34.125 17.406 1 97.31 306 LYS A N 1
ATOM 2497 C CA . LYS A 1 306 ? 4.805 34.812 17.422 1 97.31 306 LYS A CA 1
ATOM 2498 C C . LYS A 1 306 ? 3.725 34 16.734 1 97.31 306 LYS A C 1
ATOM 2500 O O . LYS A 1 306 ? 2.592 33.938 17.203 1 97.31 306 LYS A O 1
ATOM 2505 N N . PHE A 1 307 ? 4.113 33.438 15.641 1 96.44 307 PHE A N 1
ATOM 2506 C CA . PHE A 1 307 ? 3.197 32.594 14.875 1 96.44 307 PHE A CA 1
ATOM 2507 C C . PHE A 1 307 ? 2.77 31.391 15.688 1 96.44 307 PHE A C 1
ATOM 2509 O O . PHE A 1 307 ? 1.575 31.109 15.812 1 96.44 307 PHE A O 1
ATOM 2516 N N . GLU A 1 308 ? 3.717 30.641 16.219 1 96.06 308 GLU A N 1
ATOM 2517 C CA . GLU A 1 308 ? 3.434 29.453 17.016 1 96.06 308 GLU A CA 1
ATOM 2518 C C . GLU A 1 308 ? 2.49 29.766 18.172 1 96.06 308 GLU A C 1
ATOM 2520 O O . GLU A 1 308 ? 1.527 29.047 18.422 1 96.06 308 GLU A O 1
ATOM 2525 N N . ASN A 1 309 ? 2.752 30.875 18.859 1 96.44 309 ASN A N 1
ATOM 2526 C CA . ASN A 1 309 ? 1.902 31.297 19.969 1 96.44 309 ASN A CA 1
ATOM 2527 C C . ASN A 1 309 ? 0.475 31.578 19.5 1 96.44 309 ASN A C 1
ATOM 2529 O O . ASN A 1 309 ? -0.485 31.203 20.188 1 96.44 309 ASN A O 1
ATOM 2533 N N . SER A 1 310 ? 0.413 32.281 18.422 1 97.5 310 SER A N 1
ATOM 2534 C CA . SER A 1 310 ? -0.909 32.594 17.906 1 97.5 310 SER A CA 1
ATOM 2535 C C . SER A 1 310 ? -1.674 31.344 17.516 1 97.5 310 SER A C 1
ATOM 2537 O O . SER A 1 310 ? -2.889 31.266 17.719 1 97.5 310 SER A O 1
ATOM 2539 N N . VAL A 1 311 ? -1.021 30.391 16.922 1 96.88 311 VAL A N 1
ATOM 2540 C CA . VAL A 1 311 ? -1.637 29.125 16.547 1 96.88 311 VAL A CA 1
ATOM 2541 C C . VAL A 1 311 ? -2.162 28.406 17.797 1 96.88 311 VAL A C 1
ATOM 2543 O O . VAL A 1 311 ? -3.307 27.953 17.812 1 96.88 311 VAL A O 1
ATOM 2546 N N . TYR A 1 312 ? -1.363 28.344 18.859 1 97.06 312 TYR A N 1
ATOM 2547 C CA . TYR A 1 312 ? -1.768 27.672 20.094 1 97.06 312 TYR A CA 1
ATOM 2548 C C . TYR A 1 312 ? -2.941 28.391 20.75 1 97.06 312 TYR A C 1
ATOM 2550 O O . TYR A 1 312 ? -3.85 27.75 21.281 1 97.06 312 TYR A O 1
ATOM 2558 N N . GLU A 1 313 ? -2.898 29.734 20.719 1 97.69 313 GLU A N 1
ATOM 2559 C CA . GLU A 1 313 ? -3.994 30.5 21.297 1 97.69 313 GLU A CA 1
ATOM 2560 C C . GLU A 1 313 ? -5.309 30.219 20.578 1 97.69 313 GLU A C 1
ATOM 2562 O O . GLU A 1 313 ? -6.34 29.984 21.219 1 97.69 313 GLU A O 1
ATOM 2567 N N . ASN A 1 314 ? -5.254 30.297 19.312 1 98 314 ASN A N 1
ATOM 2568 C CA . ASN A 1 314 ? -6.441 30.016 18.516 1 98 314 ASN A CA 1
ATOM 2569 C C . ASN A 1 314 ? -6.934 28.594 18.734 1 98 314 ASN A C 1
ATOM 2571 O O . ASN A 1 314 ? -8.133 28.359 18.875 1 98 314 ASN A O 1
ATOM 2575 N N . LEU A 1 315 ? -6.039 27.672 18.719 1 97.88 315 LEU A N 1
ATOM 2576 C CA . LEU A 1 315 ? -6.375 26.266 18.891 1 97.88 315 LEU A CA 1
ATOM 2577 C C . LEU A 1 315 ? -7.008 26.031 20.266 1 97.88 315 LEU A C 1
ATOM 2579 O O . LEU A 1 315 ? -7.984 25.281 20.375 1 97.88 315 LEU A O 1
ATOM 2583 N N . GLU A 1 316 ? -6.438 26.609 21.25 1 98.19 316 GLU A N 1
ATOM 2584 C CA . GLU A 1 316 ? -6.98 26.469 22.609 1 98.19 316 GLU A CA 1
ATOM 2585 C C . GLU A 1 316 ? -8.414 26.984 22.688 1 98.19 316 GLU A C 1
ATOM 2587 O O . GLU A 1 316 ? -9.273 26.375 23.312 1 98.19 316 GLU A O 1
ATOM 2592 N N . ARG A 1 317 ? -8.633 28.141 22.078 1 98.5 317 ARG A N 1
ATOM 2593 C CA . ARG A 1 317 ? -9.984 28.703 22.047 1 98.5 317 ARG A CA 1
ATOM 2594 C C . ARG A 1 317 ? -10.961 27.719 21.406 1 98.5 317 ARG A C 1
ATOM 2596 O O . ARG A 1 317 ? -12.055 27.5 21.922 1 98.5 317 ARG A O 1
ATOM 2603 N N . ARG A 1 318 ? -10.633 27.109 20.312 1 98.44 318 ARG A N 1
ATOM 2604 C CA . ARG A 1 318 ? -11.477 26.156 19.609 1 98.44 318 ARG A CA 1
ATOM 2605 C C . ARG A 1 318 ? -11.711 24.906 20.453 1 98.44 318 ARG A C 1
ATOM 2607 O O . ARG A 1 318 ? -12.82 24.375 20.484 1 98.44 318 ARG A O 1
ATOM 2614 N N . ILE A 1 319 ? -10.633 24.422 21.094 1 98.62 319 ILE A N 1
ATOM 2615 C CA . ILE A 1 319 ? -10.711 23.219 21.922 1 98.62 319 ILE A CA 1
ATOM 2616 C C . ILE A 1 319 ? -11.68 23.469 23.078 1 98.62 319 ILE A C 1
ATOM 2618 O O . ILE A 1 319 ? -12.547 22.625 23.359 1 98.62 319 ILE A O 1
ATOM 2622 N N . ARG A 1 320 ? -11.641 24.594 23.719 1 98.31 320 ARG A N 1
ATOM 2623 C CA . ARG A 1 320 ? -12.453 24.906 24.891 1 98.31 320 ARG A CA 1
ATOM 2624 C C . ARG A 1 320 ? -13.906 25.141 24.5 1 98.31 320 ARG A C 1
ATOM 2626 O O . ARG A 1 320 ? -14.797 25.094 25.344 1 98.31 320 ARG A O 1
ATOM 2633 N N . ALA A 1 321 ? -14.141 25.375 23.219 1 98.25 321 ALA A N 1
ATOM 2634 C CA . ALA A 1 321 ? -15.5 25.594 22.734 1 98.25 321 ALA A CA 1
ATOM 2635 C C . ALA A 1 321 ? -16.172 24.266 22.375 1 98.25 321 ALA A C 1
ATOM 2637 O O . ALA A 1 321 ? -17.359 24.234 22.047 1 98.25 321 ALA A O 1
ATOM 2638 N N . LEU A 1 322 ? -15.477 23.141 22.438 1 97.69 322 LEU A N 1
ATOM 2639 C CA . LEU A 1 322 ? -16.062 21.844 22.141 1 97.69 322 LEU A CA 1
ATOM 2640 C C . LEU A 1 322 ? -17.156 21.5 23.156 1 97.69 322 LEU A C 1
ATOM 2642 O O . LEU A 1 322 ? -17.031 21.828 24.328 1 97.69 322 LEU A O 1
ATOM 2646 N N . PRO A 1 323 ? -18.156 20.812 22.703 1 95.31 323 PRO A N 1
ATOM 2647 C CA . PRO A 1 323 ? -19.344 20.578 23.547 1 95.31 323 PRO A CA 1
ATOM 2648 C C . PRO A 1 323 ? -19.094 19.516 24.625 1 95.31 323 PRO A C 1
ATOM 2650 O O . PRO A 1 323 ? -19.766 19.516 25.656 1 95.31 323 PRO A O 1
ATOM 2653 N N . ARG A 1 324 ? -18.172 18.641 24.438 1 95.25 324 ARG A N 1
ATOM 2654 C CA . ARG A 1 324 ? -17.984 17.531 25.359 1 95.25 324 ARG A CA 1
ATOM 2655 C C . ARG A 1 324 ? -16.656 17.672 26.109 1 95.25 324 ARG A C 1
ATOM 2657 O O . ARG A 1 324 ? -15.602 17.844 25.5 1 95.25 324 ARG A O 1
ATOM 2664 N N . LYS A 1 325 ? -16.766 17.453 27.359 1 96.19 325 LYS A N 1
ATOM 2665 C CA . LYS A 1 325 ? -15.602 17.641 28.234 1 96.19 325 LYS A CA 1
ATOM 2666 C C . LYS A 1 325 ? -14.492 16.656 27.875 1 96.19 325 LYS A C 1
ATOM 2668 O O . LYS A 1 325 ? -13.312 17.016 27.906 1 96.19 325 LYS A O 1
ATOM 2673 N N . GLY A 1 326 ? -14.836 15.438 27.594 1 95.81 326 GLY A N 1
ATOM 2674 C CA . GLY A 1 326 ? -13.844 14.438 27.234 1 95.81 326 GLY A CA 1
ATOM 2675 C C . GLY A 1 326 ? -13.016 14.836 26.016 1 95.81 326 GLY A C 1
ATOM 2676 O O . GLY A 1 326 ? -11.805 14.617 25.984 1 95.81 326 GLY A O 1
ATOM 2677 N N . GLU A 1 327 ? -13.648 15.414 25.031 1 96.88 327 GLU A N 1
ATOM 2678 C CA . GLU A 1 327 ? -12.969 15.883 23.828 1 96.88 327 GLU A CA 1
ATOM 2679 C C . GLU A 1 327 ? -12.062 17.062 24.141 1 96.88 327 GLU A C 1
ATOM 2681 O O . GLU A 1 327 ? -10.922 17.125 23.656 1 96.88 327 GLU A O 1
ATOM 2686 N N . THR A 1 328 ? -12.578 17.969 24.969 1 97.94 328 THR A N 1
ATOM 2687 C CA . THR A 1 328 ? -11.789 19.109 25.391 1 97.94 328 THR A CA 1
ATOM 2688 C C . THR A 1 328 ? -10.531 18.656 26.125 1 97.94 328 THR A C 1
ATOM 2690 O O . THR A 1 328 ? -9.43 19.109 25.812 1 97.94 328 THR A O 1
ATOM 2693 N N . ASP A 1 329 ? -10.711 17.75 27.031 1 96.88 329 ASP A N 1
ATOM 2694 C CA . ASP A 1 329 ? -9.594 17.266 27.828 1 96.88 329 ASP A CA 1
ATOM 2695 C C . ASP A 1 329 ? -8.57 16.547 26.969 1 96.88 329 ASP A C 1
ATOM 2697 O O . ASP A 1 329 ? -7.359 16.703 27.156 1 96.88 329 ASP A O 1
ATOM 2701 N N . PHE A 1 330 ? -9.047 15.781 26.062 1 96.12 330 PHE A N 1
ATOM 2702 C CA . PHE A 1 330 ? -8.164 15.062 25.141 1 96.12 330 PHE A CA 1
ATOM 2703 C C . PHE A 1 330 ? -7.27 16.031 24.391 1 96.12 330 PHE A C 1
ATOM 2705 O O . PHE A 1 330 ? -6.043 15.906 24.422 1 96.12 330 PHE A O 1
ATOM 2712 N N . PHE A 1 331 ? -7.84 17.047 23.766 1 97.75 331 PHE A N 1
ATOM 2713 C CA . PHE A 1 331 ? -7.09 17.938 22.891 1 97.75 331 PHE A CA 1
ATOM 2714 C C . PHE A 1 331 ? -6.184 18.859 23.703 1 97.75 331 PHE A C 1
ATOM 2716 O O . PHE A 1 331 ? -5.09 19.219 23.25 1 97.75 331 PHE A O 1
ATOM 2723 N N . LEU A 1 332 ? -6.617 19.234 24.906 1 97.31 332 LEU A N 1
ATOM 2724 C CA . LEU A 1 332 ? -5.77 20.062 25.75 1 97.31 332 LEU A CA 1
ATOM 2725 C C . LEU A 1 332 ? -4.5 19.328 26.156 1 97.31 332 LEU A C 1
ATOM 2727 O O . LEU A 1 332 ? -3.418 19.906 26.203 1 97.31 332 LEU A O 1
ATOM 2731 N N . GLU A 1 333 ? -4.648 18.125 26.422 1 95 333 GLU A N 1
ATOM 2732 C CA . GLU A 1 333 ? -3.479 17.328 26.797 1 95 333 GLU A CA 1
ATOM 2733 C C . GLU A 1 333 ? -2.551 17.109 25.609 1 95 333 GLU A C 1
ATOM 2735 O O . GLU A 1 333 ? -1.327 17.141 25.75 1 95 333 GLU A O 1
ATOM 2740 N N . ILE A 1 334 ? -3.139 16.875 24.453 1 94.75 334 ILE A N 1
ATOM 2741 C CA . ILE A 1 334 ? -2.336 16.75 23.25 1 94.75 334 ILE A CA 1
ATOM 2742 C C . ILE A 1 334 ? -1.594 18.062 22.984 1 94.75 334 ILE A C 1
ATOM 2744 O O . ILE A 1 334 ? -0.418 18.047 22.609 1 94.75 334 ILE A O 1
ATOM 2748 N N . MET A 1 335 ? -2.318 19.125 23.141 1 95.88 335 MET A N 1
ATOM 2749 C CA . MET A 1 335 ? -1.723 20.453 22.938 1 95.88 335 MET A CA 1
ATOM 2750 C C . MET A 1 335 ? -0.536 20.656 23.875 1 95.88 335 MET A C 1
ATOM 2752 O O . MET A 1 335 ? 0.509 21.156 23.453 1 95.88 335 MET A O 1
ATOM 2756 N N . GLU A 1 336 ? -0.688 20.234 25.078 1 94.19 336 GLU A N 1
ATOM 2757 C CA . GLU A 1 336 ? 0.392 20.359 26.062 1 94.19 336 GLU A CA 1
ATOM 2758 C C . GLU A 1 336 ? 1.593 19.5 25.656 1 94.19 336 GLU A C 1
ATOM 2760 O O . GLU A 1 336 ? 2.74 19.938 25.797 1 94.19 336 GLU A O 1
ATOM 2765 N N . ALA A 1 337 ? 1.321 18.344 25.203 1 90.56 337 ALA A N 1
ATOM 2766 C CA . ALA A 1 337 ? 2.398 17.469 24.75 1 90.56 337 ALA A CA 1
ATOM 2767 C C . ALA A 1 337 ? 3.141 18.094 23.562 1 90.56 337 ALA A C 1
ATOM 2769 O O . ALA A 1 337 ? 4.367 18.016 23.484 1 90.56 337 ALA A O 1
ATOM 2770 N N . CYS A 1 338 ? 2.422 18.703 22.656 1 91.5 338 CYS A N 1
ATOM 2771 C CA . CYS A 1 338 ? 3.021 19.359 21.5 1 91.5 338 CYS A CA 1
ATOM 2772 C C . CYS A 1 338 ? 3.865 20.562 21.922 1 91.5 338 CYS A C 1
ATOM 2774 O O . CYS A 1 338 ? 4.965 20.766 21.406 1 91.5 338 CYS A O 1
ATOM 2776 N N . ARG A 1 339 ? 3.352 21.281 22.875 1 90.19 339 ARG A N 1
ATOM 2777 C CA . ARG A 1 339 ? 4.062 22.453 23.375 1 90.19 339 ARG A CA 1
ATOM 2778 C C . ARG A 1 339 ? 5.402 22.062 23.984 1 90.19 339 ARG A C 1
ATOM 2780 O O . ARG A 1 339 ? 6.383 22.797 23.875 1 90.19 339 ARG A O 1
ATOM 2787 N N . ASN A 1 340 ? 5.379 20.953 24.641 1 85.12 340 ASN A N 1
ATOM 2788 C CA . ASN A 1 340 ? 6.578 20.5 25.344 1 85.12 340 ASN A CA 1
ATOM 2789 C C . ASN A 1 340 ? 7.477 19.656 24.438 1 85.12 340 ASN A C 1
ATOM 2791 O O . ASN A 1 340 ? 8.562 19.25 24.844 1 85.12 340 ASN A O 1
ATOM 2795 N N . GLN A 1 341 ? 7.062 19.516 23.281 1 74.81 341 GLN A N 1
ATOM 2796 C CA . GLN A 1 341 ? 7.766 18.688 22.312 1 74.81 341 GLN A CA 1
ATOM 2797 C C . GLN A 1 341 ? 8.062 17.297 22.859 1 74.81 341 GLN A C 1
ATOM 2799 O O . GLN A 1 341 ? 9.156 16.766 22.672 1 74.81 341 GLN A O 1
ATOM 2804 N N . ASP A 1 342 ? 7.234 16.906 23.75 1 68.25 342 ASP A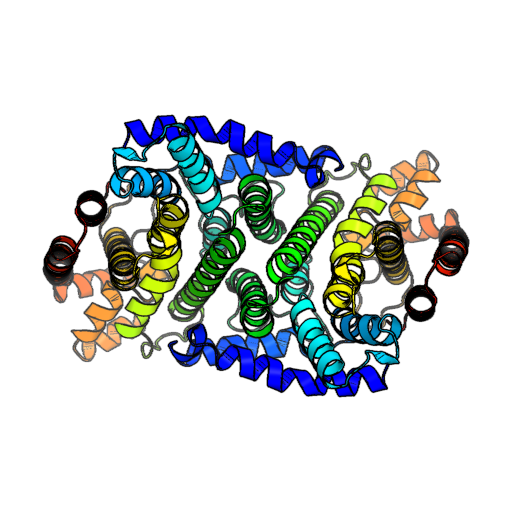 N 1
ATOM 2805 C CA . ASP A 1 342 ? 7.293 15.586 24.375 1 68.25 342 ASP A CA 1
ATOM 2806 C C . ASP A 1 342 ? 6.312 14.625 23.703 1 68.25 342 ASP A C 1
ATOM 2808 O O . ASP A 1 342 ? 5.832 13.68 24.344 1 68.25 342 ASP A O 1
ATOM 2812 N N . TYR A 1 343 ? 6.262 14.812 22.453 1 61.44 343 TYR A N 1
ATOM 2813 C CA . TYR A 1 343 ? 5.324 13.914 21.781 1 61.44 343 TYR A CA 1
ATOM 2814 C C . TYR A 1 343 ? 6.062 12.789 21.062 1 61.44 343 TYR A C 1
ATOM 2816 O O . TYR A 1 343 ? 7.223 12.953 20.672 1 61.44 343 TYR A O 1
ATOM 2824 N N . MET B 1 1 ? -12.938 -12.312 -26.609 1 51.38 1 MET B N 1
ATOM 2825 C CA . MET B 1 1 ? -12.062 -11.633 -25.656 1 51.38 1 MET B CA 1
ATOM 2826 C C . MET B 1 1 ? -11.727 -10.227 -26.141 1 51.38 1 MET B C 1
ATOM 2828 O O . MET B 1 1 ? -11.773 -9.273 -25.359 1 51.38 1 MET B O 1
ATOM 2832 N N . TYR B 1 2 ? -11.539 -10.062 -27.531 1 50.62 2 TYR B N 1
ATOM 2833 C CA . TYR B 1 2 ? -11.156 -8.758 -28.062 1 50.62 2 TYR B CA 1
ATOM 2834 C C . TYR B 1 2 ? -12.32 -7.777 -28 1 50.62 2 TYR B C 1
ATOM 2836 O O . TYR B 1 2 ? -12.141 -6.629 -27.578 1 50.62 2 TYR B O 1
ATOM 2844 N N . GLN B 1 3 ? -13.547 -8.133 -28.531 1 58.31 3 GLN B N 1
ATOM 2845 C CA . GLN B 1 3 ? -14.688 -7.234 -28.438 1 58.31 3 GLN B CA 1
ATOM 2846 C C . GLN B 1 3 ? -14.93 -6.785 -27 1 58.31 3 GLN B C 1
ATOM 2848 O O . GLN B 1 3 ? -15.328 -5.645 -26.766 1 58.31 3 GLN B O 1
ATOM 2853 N N . ASN B 1 4 ? -14.375 -7.574 -26.188 1 82.06 4 ASN B N 1
ATOM 2854 C CA . ASN B 1 4 ? -14.555 -7.305 -24.766 1 82.06 4 ASN B CA 1
ATOM 2855 C C . ASN B 1 4 ? -13.531 -6.289 -24.266 1 82.06 4 ASN B C 1
ATOM 2857 O O . ASN B 1 4 ? -13.867 -5.43 -23.438 1 82.06 4 ASN B O 1
ATOM 2861 N N . LYS B 1 5 ? -12.5 -6.168 -25.109 1 87.19 5 LYS B N 1
ATOM 2862 C CA . LYS B 1 5 ? -11.453 -5.238 -24.688 1 87.19 5 LYS B CA 1
ATOM 2863 C C . LYS B 1 5 ? -11.828 -3.799 -25.031 1 87.19 5 LYS B C 1
ATOM 2865 O O . LYS B 1 5 ? -11.602 -2.885 -24.234 1 87.19 5 LYS B O 1
ATOM 2870 N N . GLN B 1 6 ? -12.422 -3.611 -26.219 1 90.56 6 GLN B N 1
ATOM 2871 C CA . GLN B 1 6 ? -12.82 -2.271 -26.641 1 90.56 6 GLN B CA 1
ATOM 2872 C C . GLN B 1 6 ? -13.852 -1.685 -25.672 1 90.56 6 GLN B C 1
ATOM 2874 O O . GLN B 1 6 ? -13.742 -0.525 -25.266 1 90.56 6 GLN B O 1
ATOM 2879 N N . LYS B 1 7 ? -14.836 -2.539 -25.406 1 93.69 7 LYS B N 1
ATOM 2880 C CA . LYS B 1 7 ? -15.867 -2.084 -24.484 1 93.69 7 LYS B CA 1
ATOM 2881 C C . LYS B 1 7 ? -15.289 -1.82 -23.109 1 93.69 7 LYS B C 1
ATOM 2883 O O . LYS B 1 7 ? -15.742 -0.917 -22.391 1 93.69 7 LYS B O 1
ATOM 2888 N N . PHE B 1 8 ? -14.312 -2.596 -22.766 1 94.75 8 PHE B N 1
ATOM 2889 C CA . PHE B 1 8 ? -13.625 -2.42 -21.5 1 94.75 8 PHE B CA 1
ATOM 2890 C C . PHE B 1 8 ? -12.875 -1.097 -21.469 1 94.75 8 PHE B C 1
ATOM 2892 O O . PHE B 1 8 ? -13.008 -0.322 -20.516 1 94.75 8 PHE B O 1
ATOM 2899 N N . ASP B 1 9 ? -12.172 -0.75 -22.531 1 93.75 9 ASP B N 1
ATOM 2900 C CA . ASP B 1 9 ? -11.367 0.46 -22.641 1 93.75 9 ASP B CA 1
ATOM 2901 C C . ASP B 1 9 ? -12.234 1.712 -22.609 1 93.75 9 ASP B C 1
ATOM 2903 O O . ASP B 1 9 ? -11.82 2.752 -22.094 1 93.75 9 ASP B O 1
ATOM 2907 N N . GLN B 1 10 ? -13.391 1.548 -23.078 1 94.62 10 GLN B N 1
ATOM 2908 C CA . GLN B 1 10 ? -14.305 2.682 -23.172 1 94.62 10 GLN B CA 1
ATOM 2909 C C . GLN B 1 10 ? -14.766 3.137 -21.781 1 94.62 10 GLN B C 1
ATOM 2911 O O . GLN B 1 10 ? -15.273 4.25 -21.625 1 94.62 10 GLN B O 1
ATOM 2916 N N . VAL B 1 11 ? -14.57 2.287 -20.812 1 95.69 11 VAL B N 1
ATOM 2917 C CA . VAL B 1 11 ? -15.047 2.602 -19.469 1 95.69 11 VAL B CA 1
ATOM 2918 C C . VAL B 1 11 ? -13.969 3.371 -18.719 1 95.69 11 VAL B C 1
ATOM 2920 O O . VAL B 1 11 ? -14.258 4.027 -17.719 1 95.69 11 VAL B O 1
ATOM 2923 N N . LEU B 1 12 ? -12.742 3.391 -19.188 1 95 12 LEU B N 1
ATOM 2924 C CA . LEU B 1 12 ? -11.617 3.967 -18.453 1 95 12 LEU B CA 1
ATOM 2925 C C . LEU B 1 12 ? -11.828 5.457 -18.219 1 95 12 LEU B C 1
ATOM 2927 O O . LEU B 1 12 ? -11.617 5.945 -17.094 1 95 12 LEU B O 1
ATOM 2931 N N . PRO B 1 13 ? -12.336 6.27 -19.219 1 95.69 13 PRO B N 1
ATOM 2932 C CA . PRO B 1 13 ? -12.578 7.691 -18.953 1 95.69 13 PRO B CA 1
ATOM 2933 C C . PRO B 1 13 ? -13.562 7.926 -17.812 1 95.69 13 PRO B C 1
ATOM 2935 O O . PRO B 1 13 ? -13.383 8.844 -17.016 1 95.69 13 PRO B O 1
ATOM 2938 N N . GLU B 1 14 ? -14.562 7.094 -17.781 1 96.81 14 GLU B N 1
ATOM 2939 C CA . GLU B 1 14 ? -15.531 7.215 -16.688 1 96.81 14 GLU B CA 1
ATOM 2940 C C . GLU B 1 14 ? -14.883 6.918 -15.344 1 96.81 14 GLU B C 1
ATOM 2942 O O . GLU B 1 14 ? -15.18 7.582 -14.352 1 96.81 14 GLU B O 1
ATOM 2947 N N . VAL B 1 15 ? -14.062 5.891 -15.297 1 96.75 15 VAL B N 1
ATOM 2948 C CA . VAL B 1 15 ? -13.336 5.535 -14.086 1 96.75 15 VAL B CA 1
ATOM 2949 C C . VAL B 1 15 ? -12.5 6.727 -13.617 1 96.75 15 VAL B C 1
ATOM 2951 O O . VAL B 1 15 ? -12.555 7.109 -12.445 1 96.75 15 VAL B O 1
ATOM 2954 N N . MET B 1 16 ? -11.781 7.383 -14.523 1 96.56 16 MET B N 1
ATOM 2955 C CA . MET B 1 16 ? -10.938 8.531 -14.219 1 96.56 16 MET B CA 1
ATOM 2956 C C . MET B 1 16 ? -11.773 9.719 -13.758 1 96.56 16 MET B C 1
ATOM 2958 O O . MET B 1 16 ? -11.43 10.391 -12.781 1 96.56 16 MET B O 1
ATOM 2962 N N . ASP B 1 17 ? -12.852 9.906 -14.43 1 97.44 17 ASP B N 1
ATOM 2963 C CA . ASP B 1 17 ? -13.734 11.016 -14.086 1 97.44 17 ASP B CA 1
ATOM 2964 C C . ASP B 1 17 ? -14.352 10.82 -12.703 1 97.44 17 ASP B C 1
ATOM 2966 O O . ASP B 1 17 ? -14.5 11.773 -11.945 1 97.44 17 ASP B O 1
ATOM 2970 N N . THR B 1 18 ? -14.734 9.617 -12.469 1 97.69 18 THR B N 1
ATOM 2971 C CA . THR B 1 18 ? -15.297 9.305 -11.164 1 97.69 18 THR B CA 1
ATOM 2972 C C . THR B 1 18 ? -14.289 9.602 -10.055 1 97.69 18 THR B C 1
ATOM 2974 O O . THR B 1 18 ? -14.641 10.219 -9.047 1 97.69 18 THR B O 1
ATOM 2977 N N . LEU B 1 19 ? -13.086 9.203 -10.242 1 97.81 19 LEU B N 1
ATOM 2978 C CA . LEU B 1 19 ? -12.047 9.453 -9.25 1 97.81 19 LEU B CA 1
ATOM 2979 C C . LEU B 1 19 ? -11.828 10.953 -9.055 1 97.81 19 LEU B C 1
ATOM 2981 O O . LEU B 1 19 ? -11.781 11.438 -7.918 1 97.81 19 LEU B O 1
ATOM 2985 N N . MET B 1 20 ? -11.734 11.719 -10.125 1 97.06 20 MET B N 1
ATOM 2986 C CA . MET B 1 20 ? -11.422 13.141 -10.078 1 97.06 20 MET B CA 1
ATOM 2987 C C . MET B 1 20 ? -12.586 13.938 -9.508 1 97.06 20 MET B C 1
ATOM 2989 O O . MET B 1 20 ? -12.398 15.047 -8.992 1 97.06 20 MET B O 1
ATOM 2993 N N . SER B 1 21 ? -13.773 13.344 -9.586 1 96.25 21 SER B N 1
ATOM 2994 C CA . SER B 1 21 ? -14.953 14.031 -9.078 1 96.25 21 SER B CA 1
ATOM 2995 C C . SER B 1 21 ? -15.133 13.797 -7.586 1 96.25 21 SER B C 1
ATOM 2997 O O . SER B 1 21 ? -16.016 14.391 -6.961 1 96.25 21 SER B O 1
ATOM 2999 N N . SER B 1 22 ? -14.312 12.891 -7.055 1 96.38 22 SER B N 1
ATOM 3000 C CA . SER B 1 22 ? -14.336 12.688 -5.613 1 96.38 22 SER B CA 1
ATOM 3001 C C . SER B 1 22 ? -14.023 13.977 -4.863 1 96.38 22 SER B C 1
ATOM 3003 O O . SER B 1 22 ? -13.125 14.727 -5.262 1 96.38 22 SER B O 1
ATOM 3005 N N . PRO B 1 23 ? -14.727 14.289 -3.773 1 95.19 23 PRO B N 1
ATOM 3006 C CA . PRO B 1 23 ? -14.391 15.461 -2.963 1 95.19 23 PRO B CA 1
ATOM 3007 C C . PRO B 1 23 ? -12.945 15.43 -2.455 1 95.19 23 PRO B C 1
ATOM 3009 O O . PRO B 1 23 ? -12.352 16.484 -2.221 1 95.19 23 PRO B O 1
ATOM 3012 N N . LYS B 1 24 ? -12.398 14.289 -2.34 1 96.12 24 LYS B N 1
ATOM 3013 C CA . LYS B 1 24 ? -11.031 14.133 -1.857 1 96.12 24 LYS B CA 1
ATOM 3014 C C . LYS B 1 24 ? -10.031 14.688 -2.861 1 96.12 24 LYS B C 1
ATOM 3016 O O . LYS B 1 24 ? -8.898 15.023 -2.498 1 96.12 24 LYS B O 1
ATOM 3021 N N . PHE B 1 25 ? -10.438 14.758 -4.156 1 96.56 25 PHE B N 1
ATOM 3022 C CA . PHE B 1 25 ? -9.547 15.289 -5.18 1 96.56 25 PHE B CA 1
ATOM 3023 C C . PHE B 1 25 ? -9.977 16.688 -5.594 1 96.56 25 PHE B C 1
ATOM 3025 O O . PHE B 1 25 ? -9.133 17.516 -5.969 1 96.56 25 PHE B O 1
ATOM 3032 N N . GLN B 1 26 ? -11.242 16.984 -5.5 1 94.88 26 GLN B N 1
ATOM 3033 C CA . GLN B 1 26 ? -11.75 18.297 -5.926 1 94.88 26 GLN B CA 1
ATOM 3034 C C . GLN B 1 26 ? -11.227 19.406 -5.023 1 94.88 26 GLN B C 1
ATOM 3036 O O . GLN B 1 26 ? -11.07 20.547 -5.469 1 94.88 26 GLN B O 1
ATOM 3041 N N . ASN B 1 27 ? -10.898 19.047 -3.822 1 91 27 ASN B N 1
ATOM 3042 C CA . ASN B 1 27 ? -10.461 20.047 -2.85 1 91 27 ASN B CA 1
ATOM 3043 C C . ASN B 1 27 ? -8.938 20.125 -2.773 1 91 27 ASN B C 1
ATOM 3045 O O . ASN B 1 27 ? -8.391 20.734 -1.861 1 91 27 ASN B O 1
ATOM 3049 N N . GLN B 1 28 ? -8.289 19.531 -3.727 1 95.19 28 GLN B N 1
ATOM 3050 C CA . GLN B 1 28 ? -6.832 19.516 -3.736 1 95.19 28 GLN B CA 1
ATOM 3051 C C . GLN B 1 28 ? -6.273 20.609 -4.629 1 95.19 28 GLN B C 1
ATOM 3053 O O . GLN B 1 28 ? -6.992 21.188 -5.453 1 95.19 28 GLN B O 1
ATOM 3058 N N . LEU B 1 29 ? -4.977 20.953 -4.387 1 94.56 29 LEU B N 1
ATOM 3059 C CA . LEU B 1 29 ? -4.246 21.734 -5.371 1 94.56 29 LEU B CA 1
ATOM 3060 C C . LEU B 1 29 ? -4.316 21.094 -6.75 1 94.56 29 LEU B C 1
ATOM 3062 O O . LEU B 1 29 ? -4.242 19.875 -6.871 1 94.56 29 LEU B O 1
ATOM 3066 N N . PRO B 1 30 ? -4.422 21.875 -7.805 1 93.38 30 PRO B N 1
ATOM 3067 C CA . PRO B 1 30 ? -4.617 21.344 -9.156 1 93.38 30 PRO B CA 1
ATOM 3068 C C . PRO B 1 30 ? -3.51 20.391 -9.578 1 93.38 30 PRO B C 1
ATOM 3070 O O . PRO B 1 30 ? -3.764 19.422 -10.312 1 93.38 30 PRO B O 1
ATOM 3073 N N . GLU B 1 31 ? -2.322 20.625 -9.109 1 93.62 31 GLU B N 1
ATOM 3074 C CA . GLU B 1 31 ? -1.203 19.781 -9.523 1 93.62 31 GLU B CA 1
ATOM 3075 C C . GLU B 1 31 ? -1.39 18.344 -9.055 1 93.62 31 GLU B C 1
ATOM 3077 O O . GLU B 1 31 ? -0.85 17.406 -9.656 1 93.62 31 GLU B O 1
ATOM 3082 N N . VAL B 1 32 ? -2.127 18.141 -7.969 1 96.56 32 VAL B N 1
ATOM 3083 C CA . VAL B 1 32 ? -2.369 16.797 -7.453 1 96.56 32 VAL B CA 1
ATOM 3084 C C . VAL B 1 32 ? -3.189 16 -8.461 1 96.56 32 VAL B C 1
ATOM 3086 O O . VAL B 1 32 ? -2.822 14.883 -8.82 1 96.56 32 VAL B O 1
ATOM 3089 N N . GLY B 1 33 ? -4.328 16.625 -8.93 1 96.94 33 GLY B N 1
ATOM 3090 C CA . GLY B 1 33 ? -5.133 15.961 -9.945 1 96.94 33 GLY B CA 1
ATOM 3091 C C . GLY B 1 33 ? -4.367 15.68 -11.227 1 96.94 33 GLY B C 1
ATOM 3092 O O . GLY B 1 33 ? -4.504 14.609 -11.812 1 96.94 33 GLY B O 1
ATOM 3093 N N . ASN B 1 34 ? -3.555 16.641 -11.625 1 96.38 34 ASN B N 1
ATOM 3094 C CA . ASN B 1 34 ? -2.744 16.453 -12.82 1 96.38 34 ASN B CA 1
ATOM 3095 C C . ASN B 1 34 ? -1.768 15.297 -12.68 1 96.38 34 ASN B C 1
ATOM 3097 O O . ASN B 1 34 ? -1.604 14.5 -13.602 1 96.38 34 ASN B O 1
ATOM 3101 N N . TRP B 1 35 ? -1.164 15.219 -11.547 1 96.38 35 TRP B N 1
ATOM 3102 C CA . TRP B 1 35 ? -0.192 14.156 -11.305 1 96.38 35 TRP B CA 1
ATOM 3103 C C . TRP B 1 35 ? -0.871 12.789 -11.289 1 96.38 35 TRP B C 1
ATOM 3105 O O . TRP B 1 35 ? -0.393 11.844 -11.914 1 96.38 35 TRP B O 1
ATOM 3115 N N . VAL B 1 36 ? -1.976 12.703 -10.617 1 97.69 36 VAL B N 1
ATOM 3116 C CA . VAL B 1 36 ? -2.686 11.438 -10.484 1 97.69 36 VAL B CA 1
ATOM 3117 C C . VAL B 1 36 ? -3.18 10.977 -11.852 1 97.69 36 VAL B C 1
ATOM 3119 O O . VAL B 1 36 ? -3.082 9.789 -12.188 1 97.69 36 VAL B O 1
ATOM 3122 N N . LYS B 1 37 ? -3.693 11.906 -12.633 1 96.81 37 LYS B N 1
ATOM 3123 C CA . LYS B 1 37 ? -4.109 11.562 -13.992 1 96.81 37 LYS B CA 1
ATOM 3124 C C . LYS B 1 37 ? -2.932 11.039 -14.812 1 96.81 37 LYS B C 1
ATOM 3126 O O . LYS B 1 37 ? -3.053 10.023 -15.5 1 96.81 37 LYS B O 1
ATOM 3131 N N . LYS B 1 38 ? -1.823 11.742 -14.742 1 96.25 38 LYS B N 1
ATOM 3132 C CA . LYS B 1 38 ? -0.623 11.312 -15.453 1 96.25 38 LYS B CA 1
ATOM 3133 C C . LYS B 1 38 ? -0.177 9.93 -14.984 1 96.25 38 LYS B C 1
ATOM 3135 O O . LYS B 1 38 ? 0.114 9.055 -15.812 1 96.25 38 LYS B O 1
ATOM 3140 N N . LEU B 1 39 ? -0.116 9.75 -13.703 1 97 39 LEU B N 1
ATOM 3141 C CA . LEU B 1 39 ? 0.309 8.508 -13.062 1 97 39 LEU B CA 1
ATOM 3142 C C . LEU B 1 39 ? -0.572 7.34 -13.5 1 97 39 LEU B C 1
ATOM 3144 O O . LEU B 1 39 ? -0.068 6.316 -13.969 1 97 39 LEU B O 1
ATOM 3148 N N . LEU B 1 40 ? -1.892 7.5 -13.422 1 96.62 40 LEU B N 1
ATOM 3149 C CA . LEU B 1 40 ? -2.822 6.414 -13.719 1 96.62 40 LEU B CA 1
ATOM 3150 C C . LEU B 1 40 ? -2.881 6.145 -15.219 1 96.62 40 LEU B C 1
ATOM 3152 O O . LEU B 1 40 ? -2.91 4.988 -15.648 1 96.62 40 LEU B O 1
ATOM 3156 N N . ASN B 1 41 ? -2.877 7.184 -15.977 1 94.5 41 ASN B N 1
ATOM 3157 C CA . ASN B 1 41 ? -2.861 6.98 -17.422 1 94.5 41 ASN B CA 1
ATOM 3158 C C . ASN B 1 41 ? -1.614 6.219 -17.859 1 94.5 41 ASN B C 1
ATOM 3160 O O . ASN B 1 41 ? -1.697 5.32 -18.703 1 94.5 41 ASN B O 1
ATOM 3164 N N . TYR B 1 42 ? -0.476 6.574 -17.312 1 94.75 42 TYR B N 1
ATOM 3165 C CA . TYR B 1 42 ? 0.785 5.949 -17.703 1 94.75 42 TYR B CA 1
ATOM 3166 C C . TYR B 1 42 ? 0.823 4.488 -17.266 1 94.75 42 TYR B C 1
ATOM 3168 O O . TYR B 1 42 ? 1.28 3.623 -18.016 1 94.75 42 TYR B O 1
ATOM 3176 N N . THR B 1 43 ? 0.305 4.211 -16.078 1 94.56 43 THR B N 1
ATOM 3177 C CA . THR B 1 43 ? 0.488 2.885 -15.508 1 94.56 43 THR B CA 1
ATOM 3178 C C . THR B 1 43 ? -0.639 1.947 -15.93 1 94.56 43 THR B C 1
ATOM 3180 O O . THR B 1 43 ? -0.507 0.726 -15.836 1 94.56 43 THR B O 1
ATOM 3183 N N . MET B 1 44 ? -1.783 2.469 -16.406 1 89.75 44 MET B N 1
ATOM 3184 C CA . MET B 1 44 ? -2.93 1.641 -16.766 1 89.75 44 MET B CA 1
ATOM 3185 C C . MET B 1 44 ? -3.016 1.461 -18.281 1 89.75 44 MET B C 1
ATOM 3187 O O . MET B 1 44 ? -3.66 0.529 -18.766 1 89.75 44 MET B O 1
ATOM 3191 N N . ASP B 1 45 ? -2.428 2.398 -18.859 1 82.62 45 ASP B N 1
ATOM 3192 C CA . ASP B 1 45 ? -2.527 2.393 -20.328 1 82.62 45 ASP B CA 1
ATOM 3193 C C . ASP B 1 45 ? -1.558 1.384 -20.938 1 82.62 45 ASP B C 1
ATOM 3195 O O . ASP B 1 45 ? -0.448 1.195 -20.438 1 82.62 45 ASP B O 1
ATOM 3199 N N . GLY B 1 46 ? -2.166 0.755 -21.891 1 78.81 46 GLY B N 1
ATOM 3200 C CA . GLY B 1 46 ? -1.346 -0.194 -22.625 1 78.81 46 GLY B CA 1
ATOM 3201 C C . GLY B 1 46 ? -1.453 -1.611 -22.094 1 78.81 46 GLY B C 1
ATOM 3202 O O . GLY B 1 46 ? -2.234 -1.88 -21.172 1 78.81 46 GLY B O 1
ATOM 3203 N N . GLY B 1 47 ? -1.03 -2.576 -22.781 1 77.56 47 GLY B N 1
ATOM 3204 C CA . GLY B 1 47 ? -1.026 -3.977 -22.391 1 77.56 47 GLY B CA 1
ATOM 3205 C C . GLY B 1 47 ? -2.322 -4.691 -22.719 1 77.56 47 GLY B C 1
ATOM 3206 O O . GLY B 1 47 ? -3.238 -4.098 -23.281 1 77.56 47 GLY B O 1
ATOM 3207 N N . LYS B 1 48 ? -2.447 -5.871 -22.281 1 79.25 48 LYS B N 1
ATOM 3208 C CA . LYS B 1 48 ? -3.592 -6.723 -22.594 1 79.25 48 LYS B CA 1
ATOM 3209 C C . LYS B 1 48 ? -4.699 -6.559 -21.562 1 79.25 48 LYS B C 1
ATOM 3211 O O . LYS B 1 48 ? -5.863 -6.871 -21.828 1 79.25 48 LYS B O 1
ATOM 3216 N N . GLN B 1 49 ? -4.352 -6.066 -20.391 1 87.69 49 GLN B N 1
ATOM 3217 C CA . GLN B 1 49 ? -5.285 -5.812 -19.297 1 87.69 49 GLN B CA 1
ATOM 3218 C C . GLN B 1 49 ? -6.051 -7.078 -18.922 1 87.69 49 GLN B C 1
ATOM 3220 O O . GLN B 1 49 ? -7.266 -7.039 -18.719 1 87.69 49 GLN B O 1
ATOM 3225 N N . GLY B 1 50 ? -5.355 -8.172 -18.922 1 88.62 50 GLY B N 1
ATOM 3226 C CA . GLY B 1 50 ? -5.949 -9.477 -18.688 1 88.62 50 GLY B CA 1
ATOM 3227 C C . GLY B 1 50 ? -6.688 -9.562 -17.359 1 88.62 50 GLY B C 1
ATOM 3228 O O . GLY B 1 50 ? -7.801 -10.086 -17.297 1 88.62 50 GLY B O 1
ATOM 3229 N N . ARG B 1 51 ? -6.188 -9.023 -16.312 1 91.62 51 ARG B N 1
ATOM 3230 C CA . ARG B 1 51 ? -6.781 -9.094 -14.977 1 91.62 51 ARG B CA 1
ATOM 3231 C C . ARG B 1 51 ? -8.109 -8.352 -14.93 1 91.62 51 ARG B C 1
ATOM 3233 O O . ARG B 1 51 ? -9.117 -8.891 -14.477 1 91.62 51 ARG B O 1
ATOM 3240 N N . GLY B 1 52 ? -8.07 -7.105 -15.406 1 94.06 52 GLY B N 1
ATOM 3241 C CA . GLY B 1 52 ? -9.289 -6.305 -15.414 1 94.06 52 GLY B CA 1
ATOM 3242 C C . GLY B 1 52 ? -10.383 -6.895 -16.281 1 94.06 52 GLY B C 1
ATOM 3243 O O . GLY B 1 52 ? -11.555 -6.91 -15.883 1 94.06 52 GLY B O 1
ATOM 3244 N N . LEU B 1 53 ? -10.008 -7.414 -17.375 1 94.38 53 LEU B N 1
ATOM 3245 C CA . LEU B 1 53 ? -10.961 -7.957 -18.344 1 94.38 53 LEU B CA 1
ATOM 3246 C C . LEU B 1 53 ? -11.602 -9.234 -17.828 1 94.38 53 LEU B C 1
ATOM 3248 O O . LEU B 1 53 ? -12.719 -9.586 -18.219 1 94.38 53 LEU B O 1
ATOM 3252 N N . ALA B 1 54 ? -10.914 -9.844 -16.922 1 95.31 54 ALA B N 1
ATOM 3253 C CA . ALA B 1 54 ? -11.414 -11.109 -16.391 1 95.31 54 ALA B CA 1
ATOM 3254 C C . ALA B 1 54 ? -12.68 -10.891 -15.57 1 95.31 54 ALA B C 1
ATOM 3256 O O . ALA B 1 54 ? -13.531 -11.781 -15.469 1 95.31 54 ALA B O 1
ATOM 3257 N N . VAL B 1 55 ? -12.906 -9.703 -15.023 1 97.19 55 VAL B N 1
ATOM 3258 C CA . VAL B 1 55 ? -14.047 -9.43 -14.156 1 97.19 55 VAL B CA 1
ATOM 3259 C C . VAL B 1 55 ? -15.328 -9.406 -14.977 1 97.19 55 VAL B C 1
ATOM 3261 O O . VAL B 1 55 ? -16.234 -10.211 -14.75 1 97.19 55 VAL B O 1
ATOM 3264 N N . PRO B 1 56 ? -15.375 -8.516 -15.992 1 97 56 PRO B N 1
ATOM 3265 C CA . PRO B 1 56 ? -16.594 -8.539 -16.797 1 97 56 PRO B CA 1
ATOM 3266 C C . PRO B 1 56 ? -16.781 -9.852 -17.547 1 97 56 PRO B C 1
ATOM 3268 O O . PRO B 1 56 ? -17.922 -10.281 -17.781 1 97 56 PRO B O 1
ATOM 3271 N N . PHE B 1 57 ? -15.734 -10.523 -17.891 1 96.5 57 PHE B N 1
ATOM 3272 C CA . PHE B 1 57 ? -15.844 -11.82 -18.547 1 96.5 57 PHE B CA 1
ATOM 3273 C C . PHE B 1 57 ? -16.484 -12.844 -17.625 1 96.5 57 PHE B C 1
ATOM 3275 O O . PHE B 1 57 ? -17.391 -13.57 -18.031 1 96.5 57 PHE B O 1
ATOM 3282 N N . ALA B 1 58 ? -16.016 -12.891 -16.406 1 97.06 58 ALA B N 1
ATOM 3283 C CA . ALA B 1 58 ? -16.578 -13.797 -15.406 1 97.06 58 ALA B CA 1
ATOM 3284 C C . ALA B 1 58 ? -18.047 -13.484 -15.156 1 97.06 58 ALA B C 1
ATOM 3286 O O . ALA B 1 58 ? -18.891 -14.391 -15.109 1 97.06 58 ALA B O 1
ATOM 3287 N N . TYR B 1 59 ? -18.375 -12.203 -14.969 1 97.44 59 TYR B N 1
ATOM 3288 C CA . TYR B 1 59 ? -19.766 -11.82 -14.773 1 97.44 59 TYR B CA 1
ATOM 3289 C C . TYR B 1 59 ? -20.625 -12.305 -15.938 1 97.44 59 TYR B C 1
ATOM 3291 O O . TYR B 1 59 ? -21.688 -12.891 -15.727 1 97.44 59 TYR B O 1
ATOM 3299 N N . HIS B 1 60 ? -20.156 -12.062 -17.125 1 96.69 60 HIS B N 1
ATOM 3300 C CA . HIS B 1 60 ? -20.906 -12.414 -18.328 1 96.69 60 HIS B CA 1
ATOM 3301 C C . HIS B 1 60 ? -21.172 -13.914 -18.375 1 96.69 60 HIS B C 1
ATOM 3303 O O . HIS B 1 60 ? -22.281 -14.336 -18.719 1 96.69 60 HIS B O 1
ATOM 3309 N N . LYS B 1 61 ? -20.188 -14.711 -18.047 1 96.75 61 LYS B N 1
ATOM 3310 C CA . LYS B 1 61 ? -20.297 -16.156 -18.141 1 96.75 61 LYS B CA 1
ATOM 3311 C C . LYS B 1 61 ? -21.125 -16.734 -16.984 1 96.75 61 LYS B C 1
ATOM 3313 O O . LYS B 1 61 ? -21.844 -17.719 -17.156 1 96.75 61 LYS B O 1
ATOM 3318 N N . MET B 1 62 ? -21.078 -16.109 -15.82 1 96.5 62 MET B N 1
ATOM 3319 C CA . MET B 1 62 ? -21.562 -16.781 -14.617 1 96.5 62 MET B CA 1
ATOM 3320 C C . MET B 1 62 ? -22.953 -16.266 -14.219 1 96.5 62 MET B C 1
ATOM 3322 O O . MET B 1 62 ? -23.641 -16.891 -13.406 1 96.5 62 MET B O 1
ATOM 3326 N N . GLU B 1 63 ? -23.234 -15.094 -14.75 1 96.88 63 GLU B N 1
ATOM 3327 C CA . GLU B 1 63 ? -24.594 -14.602 -14.5 1 96.88 63 GLU B CA 1
ATOM 3328 C C . GLU B 1 63 ? -25.609 -15.312 -15.391 1 96.88 63 GLU B C 1
ATOM 3330 O O . GLU B 1 63 ? -25.359 -15.539 -16.578 1 96.88 63 GLU B O 1
ATOM 3335 N N . ASP B 1 64 ? -26.703 -15.711 -14.82 1 95.5 64 ASP B N 1
ATOM 3336 C CA . ASP B 1 64 ? -27.781 -16.281 -15.609 1 95.5 64 ASP B CA 1
ATOM 3337 C C . ASP B 1 64 ? -28.359 -15.242 -16.578 1 95.5 64 ASP B C 1
ATOM 3339 O O . ASP B 1 64 ? -28.531 -14.078 -16.219 1 95.5 64 ASP B O 1
ATOM 3343 N N . PRO B 1 65 ? -28.688 -15.703 -17.734 1 95.25 65 PRO B N 1
ATOM 3344 C CA . PRO B 1 65 ? -29.203 -14.781 -18.75 1 95.25 65 PRO B CA 1
ATOM 3345 C C . PRO B 1 65 ? -30.406 -13.984 -18.266 1 95.25 65 PRO B C 1
ATOM 3347 O O . PRO B 1 65 ? -30.578 -12.82 -18.656 1 95.25 65 PRO B O 1
ATOM 3350 N N . GLU B 1 66 ? -31.172 -14.562 -17.453 1 96.44 66 GLU B N 1
ATOM 3351 C CA . GLU B 1 66 ? -32.406 -13.906 -16.984 1 96.44 66 GLU B CA 1
ATOM 3352 C C . GLU B 1 66 ? -32.062 -12.727 -16.078 1 96.44 66 GLU B C 1
ATOM 3354 O O . GLU B 1 66 ? -32.875 -11.805 -15.938 1 96.44 66 GLU B O 1
ATOM 3359 N N . TYR B 1 67 ? -30.906 -12.711 -15.508 1 96.88 67 TYR B N 1
ATOM 3360 C CA . TYR B 1 67 ? -30.547 -11.664 -14.562 1 96.88 67 TYR B CA 1
ATOM 3361 C C . TYR B 1 67 ? -29.484 -10.742 -15.148 1 96.88 67 TYR B C 1
ATOM 3363 O O . TYR B 1 67 ? -29.109 -9.75 -14.516 1 96.88 67 TYR B O 1
ATOM 3371 N N . PHE B 1 68 ? -29.031 -11.078 -16.359 1 96.44 68 PHE B N 1
ATOM 3372 C CA . PHE B 1 68 ? -28 -10.273 -17.016 1 96.44 68 PHE B CA 1
ATOM 3373 C C . PHE B 1 68 ? -28.547 -8.898 -17.391 1 96.44 68 PHE B C 1
ATOM 3375 O O . PHE B 1 68 ? -29.656 -8.797 -17.922 1 96.44 68 PHE B O 1
ATOM 3382 N N . THR B 1 69 ? -27.859 -7.785 -17.094 1 96.06 69 THR B N 1
ATOM 3383 C CA . THR B 1 69 ? -28.172 -6.441 -17.578 1 96.06 69 THR B CA 1
ATOM 3384 C C . THR B 1 69 ? -26.906 -5.727 -18.047 1 96.06 69 THR B C 1
ATOM 3386 O O . THR B 1 69 ? -25.828 -5.969 -17.516 1 96.06 69 THR B O 1
ATOM 3389 N N . GLU B 1 70 ? -27.062 -4.891 -18.969 1 95.69 70 GLU B N 1
ATOM 3390 C CA . GLU B 1 70 ? -25.938 -4.094 -19.453 1 95.69 70 GLU B CA 1
ATOM 3391 C C . GLU B 1 70 ? -25.391 -3.184 -18.344 1 95.69 70 GLU B C 1
ATOM 3393 O O . GLU B 1 70 ? -24.203 -2.879 -18.312 1 95.69 70 GLU B O 1
ATOM 3398 N N . GLU B 1 71 ? -26.297 -2.789 -17.5 1 96.62 71 GLU B N 1
ATOM 3399 C CA . GLU B 1 71 ? -25.891 -1.955 -16.375 1 96.62 71 GLU B CA 1
ATOM 3400 C C . GLU B 1 71 ? -24.922 -2.697 -15.469 1 96.62 71 GLU B C 1
ATOM 3402 O O . GLU B 1 71 ? -23.875 -2.154 -15.086 1 96.62 71 GLU B O 1
ATOM 3407 N N . LYS B 1 72 ? -25.25 -3.908 -15.188 1 96.75 72 LYS B N 1
ATOM 3408 C CA . LYS B 1 72 ? -24.359 -4.707 -14.352 1 96.75 72 LYS B CA 1
ATOM 3409 C C . LYS B 1 72 ? -23.078 -5.051 -15.086 1 96.75 72 LYS B C 1
ATOM 3411 O O . LYS B 1 72 ? -22 -5.117 -14.477 1 96.75 72 LYS B O 1
ATOM 3416 N N . MET B 1 73 ? -23.219 -5.281 -16.375 1 97.38 73 MET B N 1
ATOM 3417 C CA . MET B 1 73 ? -22.031 -5.516 -17.188 1 97.38 73 MET B CA 1
ATOM 3418 C C . MET B 1 73 ? -21.109 -4.305 -17.141 1 97.38 73 MET B C 1
ATOM 3420 O O . MET B 1 73 ? -19.891 -4.453 -17.031 1 97.38 73 MET B O 1
ATOM 3424 N N . HIS B 1 74 ? -21.688 -3.131 -17.281 1 97.44 74 HIS B N 1
ATOM 3425 C CA . HIS B 1 74 ? -20.922 -1.892 -17.188 1 97.44 74 HIS B CA 1
ATOM 3426 C C . HIS B 1 74 ? -20.25 -1.761 -15.82 1 97.44 74 HIS B C 1
ATOM 3428 O O . HIS B 1 74 ? -19.078 -1.377 -15.727 1 97.44 74 HIS B O 1
ATOM 3434 N N . THR B 1 75 ? -20.969 -2.148 -14.812 1 97.94 75 THR B N 1
ATOM 3435 C CA . THR B 1 75 ? -20.438 -2.137 -13.453 1 97.94 75 THR B CA 1
ATOM 3436 C C . THR B 1 75 ? -19.281 -3.107 -13.32 1 97.94 75 THR B C 1
ATOM 3438 O O . THR B 1 75 ? -18.281 -2.801 -12.656 1 97.94 75 THR B O 1
ATOM 3441 N N . ALA B 1 76 ? -19.375 -4.234 -13.938 1 98 76 ALA B N 1
ATOM 3442 C CA . ALA B 1 76 ? -18.297 -5.219 -13.93 1 98 76 ALA B CA 1
ATOM 3443 C C . ALA B 1 76 ? -17.047 -4.672 -14.617 1 98 76 ALA B C 1
ATOM 3445 O O . ALA B 1 76 ? -15.922 -4.906 -14.156 1 98 76 ALA B O 1
ATOM 3446 N N . ARG B 1 77 ? -17.25 -3.977 -15.688 1 97.5 77 ARG B N 1
ATOM 3447 C CA . ARG B 1 77 ? -16.125 -3.355 -16.375 1 97.5 77 ARG B CA 1
ATOM 3448 C C . ARG B 1 77 ? -15.453 -2.301 -15.5 1 97.5 77 ARG B C 1
ATOM 3450 O O . ARG B 1 77 ? -14.227 -2.229 -15.438 1 97.5 77 ARG B O 1
ATOM 3457 N N . PHE B 1 78 ? -16.266 -1.504 -14.812 1 97.56 78 PHE B N 1
ATOM 3458 C CA . PHE B 1 78 ? -15.75 -0.513 -13.883 1 97.56 78 PHE B CA 1
ATOM 3459 C C . PHE B 1 78 ? -14.938 -1.18 -12.781 1 97.56 78 PHE B C 1
ATOM 3461 O O . PHE B 1 78 ? -13.812 -0.759 -12.492 1 97.56 78 PHE B O 1
ATOM 3468 N N . LEU B 1 79 ? -15.477 -2.26 -12.273 1 98 79 LEU B N 1
ATOM 3469 C CA . LEU B 1 79 ? -14.789 -3.012 -11.234 1 98 79 LEU B CA 1
ATOM 3470 C C . LEU B 1 79 ? -13.477 -3.594 -11.758 1 98 79 LEU B C 1
ATOM 3472 O O . LEU B 1 79 ? -12.461 -3.586 -11.062 1 98 79 LEU B O 1
ATOM 3476 N N . GLY B 1 80 ? -13.5 -4.07 -12.969 1 96.81 80 GLY B N 1
ATOM 3477 C CA . GLY B 1 80 ? -12.305 -4.598 -13.609 1 96.81 80 GLY B CA 1
ATOM 3478 C C . GLY B 1 80 ? -11.164 -3.596 -13.648 1 96.81 80 GLY B C 1
ATOM 3479 O O . GLY B 1 80 ? -10.016 -3.939 -13.352 1 96.81 80 GLY B O 1
ATOM 3480 N N . TRP B 1 81 ? -11.43 -2.383 -13.938 1 95.56 81 TRP B N 1
ATOM 3481 C CA . TRP B 1 81 ? -10.406 -1.347 -13.977 1 95.56 81 TRP B CA 1
ATOM 3482 C C . TRP B 1 81 ? -9.836 -1.087 -12.586 1 95.56 81 TRP B C 1
ATOM 3484 O O . TRP B 1 81 ? -8.633 -0.869 -12.438 1 95.56 81 TRP B O 1
ATOM 3494 N N . SER B 1 82 ? -10.672 -1.216 -11.602 1 93.19 82 SER B N 1
ATOM 3495 C CA . SER B 1 82 ? -10.25 -0.982 -10.227 1 93.19 82 SER B CA 1
ATOM 3496 C C . SER B 1 82 ? -9.367 -2.113 -9.719 1 93.19 82 SER B C 1
ATOM 3498 O O . SER B 1 82 ? -8.656 -1.952 -8.727 1 93.19 82 SER B O 1
ATOM 3500 N N . LEU B 1 83 ? -9.367 -3.258 -10.469 1 93.94 83 LEU B N 1
ATOM 3501 C CA . LEU B 1 83 ? -8.641 -4.434 -9.992 1 93.94 83 LEU B CA 1
ATOM 3502 C C . LEU B 1 83 ? -7.48 -4.766 -10.93 1 93.94 83 LEU B C 1
ATOM 3504 O O . LEU B 1 83 ? -6.957 -5.883 -10.898 1 93.94 83 LEU B O 1
ATOM 3508 N N . GLU B 1 84 ? -7.102 -3.824 -11.742 1 90.94 84 GLU B N 1
ATOM 3509 C CA . GLU B 1 84 ? -5.984 -4.039 -12.648 1 90.94 84 GLU B CA 1
ATOM 3510 C C . GLU B 1 84 ? -4.66 -4.098 -11.898 1 90.94 84 GLU B C 1
ATOM 3512 O O . GLU B 1 84 ? -3.645 -4.539 -12.438 1 90.94 84 GLU B O 1
ATOM 3517 N N . MET B 1 85 ? -4.559 -3.662 -10.672 1 88.94 85 MET B N 1
ATOM 3518 C CA . MET B 1 85 ? -3.457 -3.809 -9.719 1 88.94 85 MET B CA 1
ATOM 3519 C C . MET B 1 85 ? -2.17 -3.213 -10.281 1 88.94 85 MET B C 1
ATOM 3521 O O . MET B 1 85 ? -1.111 -3.838 -10.211 1 88.94 85 MET B O 1
ATOM 3525 N N . ALA B 1 86 ? -2.301 -2.02 -10.898 1 94.88 86 ALA B N 1
ATOM 3526 C CA . ALA B 1 86 ? -1.148 -1.303 -11.438 1 94.88 86 ALA B CA 1
ATOM 3527 C C . ALA B 1 86 ? -0.122 -1.011 -10.352 1 94.88 86 ALA B C 1
ATOM 3529 O O . ALA B 1 86 ? 1.079 -0.944 -10.617 1 94.88 86 ALA B O 1
ATOM 3530 N N . SER B 1 87 ? -0.568 -0.899 -9.148 1 97.12 87 SER B N 1
ATOM 3531 C CA . SER B 1 87 ? 0.324 -0.671 -8.016 1 97.12 87 SER B CA 1
ATOM 3532 C C . SER B 1 87 ? 1.302 -1.828 -7.836 1 97.12 87 SER B C 1
ATOM 3534 O O . SER B 1 87 ? 2.508 -1.612 -7.695 1 97.12 87 SER B O 1
ATOM 3536 N N . LEU B 1 88 ? 0.8 -3.055 -7.863 1 97.06 88 LEU B N 1
ATOM 3537 C CA . LEU B 1 88 ? 1.639 -4.23 -7.664 1 97.06 88 LEU B CA 1
ATOM 3538 C C . LEU B 1 88 ? 2.613 -4.41 -8.828 1 97.06 88 LEU B C 1
ATOM 3540 O O . LEU B 1 88 ? 3.744 -4.855 -8.625 1 97.06 88 LEU B O 1
ATOM 3544 N N . LEU B 1 89 ? 2.17 -4.035 -10.047 1 95.06 89 LEU B N 1
ATOM 3545 C CA . LEU B 1 89 ? 3.061 -4.098 -11.203 1 95.06 89 LEU B CA 1
ATOM 3546 C C . LEU B 1 89 ? 4.191 -3.084 -11.07 1 95.06 89 LEU B C 1
ATOM 3548 O O . LEU B 1 89 ? 5.344 -3.389 -11.383 1 95.06 89 LEU B O 1
ATOM 3552 N N . ALA B 1 90 ? 3.854 -1.915 -10.625 1 96.31 90 ALA B N 1
ATOM 3553 C CA . ALA B 1 90 ? 4.863 -0.879 -10.438 1 96.31 90 ALA B CA 1
ATOM 3554 C C . ALA B 1 90 ? 5.867 -1.285 -9.359 1 96.31 90 ALA B C 1
ATOM 3556 O O . ALA B 1 90 ? 7.066 -1.031 -9.492 1 96.31 90 ALA B O 1
ATOM 3557 N N . ILE B 1 91 ? 5.418 -1.908 -8.297 1 96.75 91 ILE B N 1
ATOM 3558 C CA . ILE B 1 91 ? 6.289 -2.406 -7.238 1 96.75 91 ILE B CA 1
ATOM 3559 C C . ILE B 1 91 ? 7.25 -3.447 -7.805 1 96.75 91 ILE B C 1
ATOM 3561 O O . ILE B 1 91 ? 8.453 -3.387 -7.555 1 96.75 91 ILE B O 1
ATOM 3565 N N . ASP B 1 92 ? 6.688 -4.332 -8.555 1 94.31 92 ASP B N 1
ATOM 3566 C CA . ASP B 1 92 ? 7.48 -5.395 -9.164 1 94.31 92 ASP B CA 1
ATOM 3567 C C . ASP B 1 92 ? 8.562 -4.812 -10.07 1 94.31 92 ASP B C 1
ATOM 3569 O O . ASP B 1 92 ? 9.695 -5.312 -10.094 1 94.31 92 ASP B O 1
ATOM 3573 N N . ASP B 1 93 ? 8.219 -3.801 -10.844 1 94.88 93 ASP B N 1
ATOM 3574 C CA . ASP B 1 93 ? 9.172 -3.145 -11.734 1 94.88 93 ASP B CA 1
ATOM 3575 C C . ASP B 1 93 ? 10.359 -2.586 -10.953 1 94.88 93 ASP B C 1
ATOM 3577 O O . ASP B 1 93 ? 11.508 -2.68 -11.398 1 94.88 93 ASP B O 1
ATOM 3581 N N . ILE B 1 94 ? 10.094 -2.016 -9.797 1 95.25 94 ILE B N 1
ATOM 3582 C CA . ILE B 1 94 ? 11.148 -1.436 -8.969 1 95.25 94 ILE B CA 1
ATOM 3583 C C . ILE B 1 94 ? 12.008 -2.549 -8.375 1 95.25 94 ILE B C 1
ATOM 3585 O O . ILE B 1 94 ? 13.242 -2.484 -8.438 1 95.25 94 ILE B O 1
ATOM 3589 N N . ILE B 1 95 ? 11.383 -3.574 -7.867 1 93.25 95 ILE B N 1
ATOM 3590 C CA . ILE B 1 95 ? 12.078 -4.66 -7.184 1 93.25 95 ILE B CA 1
ATOM 3591 C C . ILE B 1 95 ? 13.008 -5.375 -8.164 1 93.25 95 ILE B C 1
ATOM 3593 O O . ILE B 1 95 ? 14.164 -5.656 -7.84 1 93.25 95 ILE B O 1
ATOM 3597 N N . ASP B 1 96 ? 12.539 -5.539 -9.375 1 88.38 96 ASP B N 1
ATOM 3598 C CA . ASP B 1 96 ? 13.281 -6.309 -10.375 1 88.38 96 ASP B CA 1
ATOM 3599 C C . ASP B 1 96 ? 14.195 -5.402 -11.195 1 88.38 96 ASP B C 1
ATOM 3601 O O . ASP B 1 96 ? 14.898 -5.875 -12.094 1 88.38 96 ASP B O 1
ATOM 3605 N N . VAL B 1 97 ? 14.125 -4.125 -10.938 1 90.62 97 VAL B N 1
ATOM 3606 C CA . VAL B 1 97 ? 14.875 -3.143 -11.719 1 90.62 97 VAL B CA 1
ATOM 3607 C C . VAL B 1 97 ? 14.555 -3.312 -13.203 1 90.62 97 VAL B C 1
ATOM 3609 O O . VAL B 1 97 ? 15.461 -3.395 -14.031 1 90.62 97 VAL B O 1
ATOM 3612 N N . SER B 1 98 ? 13.281 -3.551 -13.422 1 90.25 98 SER B N 1
ATOM 3613 C CA . SER B 1 98 ? 12.836 -3.658 -14.805 1 90.25 98 SER B CA 1
ATOM 3614 C C . SER B 1 98 ? 12.961 -2.324 -15.531 1 90.25 98 SER B C 1
ATOM 3616 O O . SER B 1 98 ? 12.773 -1.264 -14.93 1 90.25 98 SER B O 1
ATOM 3618 N N . THR B 1 99 ? 13.188 -2.387 -16.891 1 93.44 99 THR B N 1
ATOM 3619 C CA . THR B 1 99 ? 13.406 -1.148 -17.625 1 93.44 99 THR B CA 1
ATOM 3620 C C . THR B 1 99 ? 12.148 -0.75 -18.391 1 93.44 99 THR B C 1
ATOM 3622 O O . THR B 1 99 ? 11.914 0.435 -18.641 1 93.44 99 THR B O 1
ATOM 3625 N N . THR B 1 100 ? 11.32 -1.816 -18.75 1 92.38 100 THR B N 1
ATOM 3626 C CA . THR B 1 100 ? 10.148 -1.508 -19.547 1 92.38 100 THR B CA 1
ATOM 3627 C C . THR B 1 100 ? 8.914 -2.232 -19.016 1 92.38 100 THR B C 1
ATOM 3629 O O . THR B 1 100 ? 9.039 -3.27 -18.359 1 92.38 100 THR B O 1
ATOM 3632 N N . ARG B 1 101 ? 7.754 -1.66 -19.234 1 90.62 101 ARG B N 1
ATOM 3633 C CA . ARG B 1 101 ? 6.414 -2.18 -18.969 1 90.62 101 ARG B CA 1
ATOM 3634 C C . ARG B 1 101 ? 5.426 -1.724 -20.031 1 90.62 101 ARG B C 1
ATOM 3636 O O . ARG B 1 101 ? 5.316 -0.528 -20.312 1 90.62 101 ARG B O 1
ATOM 3643 N N . ARG B 1 102 ? 4.809 -2.654 -20.625 1 88.06 102 ARG B N 1
ATOM 3644 C CA . ARG B 1 102 ? 3.812 -2.363 -21.656 1 88.06 102 ARG B CA 1
ATOM 3645 C C . ARG B 1 102 ? 4.414 -1.524 -22.781 1 88.06 102 ARG B C 1
ATOM 3647 O O . ARG B 1 102 ? 3.812 -0.54 -23.219 1 88.06 102 ARG B O 1
ATOM 3654 N N . GLY B 1 103 ? 5.641 -1.829 -23.078 1 87.31 103 GLY B N 1
ATOM 3655 C CA . GLY B 1 103 ? 6.309 -1.229 -24.219 1 87.31 103 GLY B CA 1
ATOM 3656 C C . GLY B 1 103 ? 6.871 0.15 -23.938 1 87.31 103 GLY B C 1
ATOM 3657 O O . GLY B 1 103 ? 7.41 0.809 -24.828 1 87.31 103 GLY B O 1
ATOM 3658 N N . LYS B 1 104 ? 6.793 0.562 -22.703 1 92.38 104 LYS B N 1
ATOM 3659 C CA . LYS B 1 104 ? 7.297 1.875 -22.312 1 92.38 104 LYS B CA 1
ATOM 3660 C C . LYS B 1 104 ? 8.234 1.768 -21.109 1 92.38 104 LYS B C 1
ATOM 3662 O O . LYS B 1 104 ? 8.219 0.767 -20.391 1 92.38 104 LYS B O 1
ATOM 3667 N N . PRO B 1 105 ? 9.125 2.807 -20.922 1 95.12 105 PRO B N 1
ATOM 3668 C CA . PRO B 1 105 ? 9.93 2.779 -19.703 1 95.12 105 PRO B CA 1
ATOM 3669 C C . PRO B 1 105 ? 9.086 2.648 -18.438 1 95.12 105 PRO B C 1
ATOM 3671 O O . PRO B 1 105 ? 8 3.23 -18.359 1 95.12 105 PRO B O 1
ATOM 3674 N N . CYS B 1 106 ? 9.555 1.857 -17.5 1 96.19 106 CYS B N 1
ATOM 3675 C CA . CYS B 1 106 ? 8.844 1.724 -16.234 1 96.19 106 CYS B CA 1
ATOM 3676 C C . CYS B 1 106 ? 8.641 3.082 -15.578 1 96.19 106 CYS B C 1
ATOM 3678 O O . CYS B 1 106 ? 9.461 3.99 -15.758 1 96.19 106 CYS B O 1
ATOM 3680 N N . TRP B 1 107 ? 7.605 3.217 -14.812 1 96.81 107 TRP B N 1
ATOM 3681 C CA . TRP B 1 107 ? 7.211 4.488 -14.219 1 96.81 107 TRP B CA 1
ATOM 3682 C C . TRP B 1 107 ? 8.352 5.086 -13.398 1 96.81 107 TRP B C 1
ATOM 3684 O O . TRP B 1 107 ? 8.625 6.285 -13.492 1 96.81 107 TRP B O 1
ATOM 3694 N N . TYR B 1 108 ? 9.055 4.234 -12.617 1 96.19 108 TYR B N 1
ATOM 3695 C CA . TYR B 1 108 ? 10.07 4.742 -11.703 1 96.19 108 TYR B CA 1
ATOM 3696 C C . TYR B 1 108 ? 11.258 5.312 -12.469 1 96.19 108 TYR B C 1
ATOM 3698 O O . TYR B 1 108 ? 12.102 6.004 -11.898 1 96.19 108 TYR B O 1
ATOM 3706 N N . LEU B 1 109 ? 11.305 5.066 -13.781 1 96.25 109 LEU B N 1
ATOM 3707 C CA . LEU B 1 109 ? 12.391 5.562 -14.625 1 96.25 109 LEU B CA 1
ATOM 3708 C C . LEU B 1 109 ? 12 6.879 -15.289 1 96.25 109 LEU B C 1
ATOM 3710 O O . LEU B 1 109 ? 12.82 7.508 -15.961 1 96.25 109 LEU B O 1
ATOM 3714 N N . GLN B 1 110 ? 10.68 7.223 -15.156 1 93.94 110 GLN B N 1
ATOM 3715 C CA . GLN B 1 110 ? 10.258 8.492 -15.734 1 93.94 110 GLN B CA 1
ATOM 3716 C C . GLN B 1 110 ? 11.008 9.664 -15.109 1 93.94 110 GLN B C 1
ATOM 3718 O O . GLN B 1 110 ? 11.297 9.656 -13.914 1 93.94 110 GLN B O 1
ATOM 3723 N N . PRO B 1 111 ? 11.109 10.656 -15.969 1 86.62 111 PRO B N 1
ATOM 3724 C CA . PRO B 1 111 ? 11.789 11.828 -15.422 1 86.62 111 PRO B CA 1
ATOM 3725 C C . PRO B 1 111 ? 11.039 12.461 -14.25 1 86.62 111 PRO B C 1
ATOM 3727 O O . PRO B 1 111 ? 9.812 12.352 -14.172 1 86.62 111 PRO B O 1
ATOM 3730 N N . ASP B 1 112 ? 11.586 12.883 -13.188 1 83.88 112 ASP B N 1
ATOM 3731 C CA . ASP B 1 112 ? 11.047 13.656 -12.078 1 83.88 112 ASP B CA 1
ATOM 3732 C C . ASP B 1 112 ? 10.398 12.75 -11.031 1 83.88 112 ASP B C 1
ATOM 3734 O O . ASP B 1 112 ? 9.68 13.219 -10.148 1 83.88 112 ASP B O 1
ATOM 3738 N N . VAL B 1 113 ? 10.359 11.375 -11.32 1 90.75 113 VAL B N 1
ATOM 3739 C CA . VAL B 1 113 ? 9.711 10.477 -10.375 1 90.75 113 VAL B CA 1
ATOM 3740 C C . VAL B 1 113 ? 10.711 10.047 -9.305 1 90.75 113 VAL B C 1
ATOM 3742 O O . VAL B 1 113 ? 10.508 10.305 -8.117 1 90.75 113 VAL B O 1
ATOM 3745 N N . GLY B 1 114 ? 11.93 9.516 -9.719 1 83.81 114 GLY B N 1
ATOM 3746 C CA . GLY B 1 114 ? 12.953 9.086 -8.773 1 83.81 114 GLY B CA 1
ATOM 3747 C C . GLY B 1 114 ? 12.414 8.195 -7.676 1 83.81 114 GLY B C 1
ATOM 3748 O O . GLY B 1 114 ? 11.672 7.246 -7.945 1 83.81 114 GLY B O 1
ATOM 3749 N N . ASN B 1 115 ? 12.742 8.508 -6.402 1 87.94 115 ASN B N 1
ATOM 3750 C CA . ASN B 1 115 ? 12.359 7.684 -5.262 1 87.94 115 ASN B CA 1
ATOM 3751 C C . ASN B 1 115 ? 10.883 7.848 -4.918 1 87.94 115 ASN B C 1
ATOM 3753 O O . ASN B 1 115 ? 10.32 7.039 -4.176 1 87.94 115 ASN B O 1
ATOM 3757 N N . SER B 1 116 ? 10.289 8.836 -5.527 1 93.19 116 SER B N 1
ATOM 3758 C CA . SER B 1 116 ? 8.875 9.055 -5.227 1 93.19 116 SER B CA 1
ATOM 3759 C C . SER B 1 116 ? 8.008 7.965 -5.844 1 93.19 116 SER B C 1
ATOM 3761 O O . SER B 1 116 ? 6.812 7.875 -5.543 1 93.19 116 SER B O 1
ATOM 3763 N N . ALA B 1 117 ? 8.664 7.125 -6.688 1 96.12 117 ALA B N 1
ATOM 3764 C CA . ALA B 1 117 ? 7.938 6.02 -7.312 1 96.12 117 ALA B CA 1
ATOM 3765 C C . ALA B 1 117 ? 7.297 5.125 -6.254 1 96.12 117 ALA B C 1
ATOM 3767 O O . ALA B 1 117 ? 6.211 4.578 -6.473 1 96.12 117 ALA B O 1
ATOM 3768 N N . ILE B 1 118 ? 7.973 5 -5.125 1 97.06 118 ILE B N 1
ATOM 3769 C CA . ILE B 1 118 ? 7.441 4.137 -4.074 1 97.06 118 ILE B CA 1
ATOM 3770 C C . ILE B 1 118 ? 6.152 4.738 -3.518 1 97.06 118 ILE B C 1
ATOM 3772 O O . ILE B 1 118 ? 5.191 4.02 -3.248 1 97.06 118 ILE B O 1
ATOM 3776 N N . ASN B 1 119 ? 6.113 6.031 -3.305 1 97.88 119 ASN B N 1
ATOM 3777 C CA . ASN B 1 119 ? 4.891 6.723 -2.904 1 97.88 119 ASN B CA 1
ATOM 3778 C C . ASN B 1 119 ? 3.777 6.535 -3.932 1 97.88 119 ASN B C 1
ATOM 3780 O O . ASN B 1 119 ? 2.619 6.328 -3.566 1 97.88 119 ASN B O 1
ATOM 3784 N N . ASP B 1 120 ? 4.191 6.609 -5.188 1 98.19 120 ASP B N 1
ATOM 3785 C CA . ASP B 1 120 ? 3.213 6.5 -6.266 1 98.19 120 ASP B CA 1
ATOM 3786 C C . ASP B 1 120 ? 2.549 5.125 -6.273 1 98.19 120 ASP B C 1
ATOM 3788 O O . ASP B 1 120 ? 1.375 4.996 -6.625 1 98.19 120 ASP B O 1
ATOM 3792 N N . CYS B 1 121 ? 3.285 4.094 -5.871 1 98.19 121 CYS B N 1
ATOM 3793 C CA . CYS B 1 121 ? 2.686 2.77 -5.777 1 98.19 121 CYS B CA 1
ATOM 3794 C C . CYS B 1 121 ? 1.545 2.754 -4.77 1 98.19 121 CYS B C 1
ATOM 3796 O O . CYS B 1 121 ? 0.471 2.219 -5.047 1 98.19 121 CYS B O 1
ATOM 3798 N N . PHE B 1 122 ? 1.716 3.381 -3.613 1 98.38 122 PHE B N 1
ATOM 3799 C CA . PHE B 1 122 ? 0.662 3.482 -2.609 1 98.38 122 PHE B CA 1
ATOM 3800 C C . PHE B 1 122 ? -0.471 4.375 -3.104 1 98.38 122 PHE B C 1
ATOM 3802 O O . PHE B 1 122 ? -1.646 4.082 -2.869 1 98.38 122 PHE B O 1
ATOM 3809 N N . LEU B 1 123 ? -0.059 5.441 -3.793 1 98.56 123 LEU B N 1
ATOM 3810 C CA . LEU B 1 123 ? -1.057 6.371 -4.316 1 98.56 123 LEU B CA 1
ATOM 3811 C C . LEU B 1 123 ? -1.978 5.672 -5.309 1 98.56 123 LEU B C 1
ATOM 3813 O O . LEU B 1 123 ? -3.199 5.82 -5.238 1 98.56 123 LEU B O 1
ATOM 3817 N N . ILE B 1 124 ? -1.435 4.871 -6.191 1 98.44 124 ILE B N 1
ATOM 3818 C CA . ILE B 1 124 ? -2.232 4.117 -7.152 1 98.44 124 ILE B CA 1
ATOM 3819 C C . ILE B 1 124 ? -3.207 3.207 -6.406 1 98.44 124 ILE B C 1
ATOM 3821 O O . ILE B 1 124 ? -4.406 3.207 -6.691 1 98.44 124 ILE B O 1
ATOM 3825 N N . TYR B 1 125 ? -2.689 2.461 -5.453 1 98.44 125 TYR B N 1
ATOM 3826 C CA . TYR B 1 125 ? -3.512 1.503 -4.723 1 98.44 125 TYR B CA 1
ATOM 3827 C C . TYR B 1 125 ? -4.688 2.197 -4.047 1 98.44 125 TYR B C 1
ATOM 3829 O O . TYR B 1 125 ? -5.828 1.729 -4.133 1 98.44 125 TYR B O 1
ATOM 3837 N N . HIS B 1 126 ? -4.449 3.295 -3.449 1 98.56 126 HIS B N 1
ATOM 3838 C CA . HIS B 1 126 ? -5.504 3.93 -2.666 1 98.56 126 HIS B CA 1
ATOM 3839 C C . HIS B 1 126 ? -6.43 4.75 -3.555 1 98.56 126 HIS B C 1
ATOM 3841 O O . HIS B 1 126 ? -7.566 5.043 -3.174 1 98.56 126 HIS B O 1
ATOM 3847 N N . CYS B 1 127 ? -5.969 5.164 -4.738 1 98.5 127 CYS B N 1
ATOM 3848 C CA . CYS B 1 127 ? -6.906 5.672 -5.73 1 98.5 127 CYS B CA 1
ATOM 3849 C C . CYS B 1 127 ? -7.934 4.613 -6.105 1 98.5 127 CYS B C 1
ATOM 3851 O O . CYS B 1 127 ? -9.125 4.906 -6.203 1 98.5 127 CYS B O 1
ATOM 3853 N N . PHE B 1 128 ? -7.453 3.395 -6.242 1 97.56 128 PHE B N 1
ATOM 3854 C CA . PHE B 1 128 ? -8.359 2.311 -6.598 1 97.56 128 PHE B CA 1
ATOM 3855 C C . PHE B 1 128 ? -9.297 1.988 -5.441 1 97.56 128 PHE B C 1
ATOM 3857 O O . PHE B 1 128 ? -10.484 1.714 -5.648 1 97.56 128 PHE B O 1
ATOM 3864 N N . MET B 1 129 ? -8.805 2.035 -4.227 1 98.38 129 MET B N 1
ATOM 3865 C CA . MET B 1 129 ? -9.672 1.814 -3.072 1 98.38 129 MET B CA 1
ATOM 3866 C C . MET B 1 129 ? -10.734 2.91 -2.969 1 98.38 129 MET B C 1
ATOM 3868 O O . MET B 1 129 ? -11.867 2.648 -2.559 1 98.38 129 MET B O 1
ATOM 3872 N N . GLU B 1 130 ? -10.352 4.16 -3.359 1 98.44 130 GLU B N 1
ATOM 3873 C CA . GLU B 1 130 ? -11.32 5.25 -3.41 1 98.44 130 GLU B CA 1
ATOM 3874 C C . GLU B 1 130 ? -12.406 4.977 -4.445 1 98.44 130 GLU B C 1
ATOM 3876 O O . GLU B 1 130 ? -13.594 5.18 -4.18 1 98.44 130 GLU B O 1
ATOM 3881 N N . LEU B 1 131 ? -12.031 4.484 -5.574 1 98.25 131 LEU B N 1
ATOM 3882 C CA . LEU B 1 131 ? -12.984 4.145 -6.617 1 98.25 131 LEU B CA 1
ATOM 3883 C C . LEU B 1 131 ? -13.953 3.064 -6.141 1 98.25 131 LEU B C 1
ATOM 3885 O O . LEU B 1 131 ? -15.156 3.154 -6.387 1 98.25 131 LEU B O 1
ATOM 3889 N N . ILE B 1 132 ? -13.406 2.055 -5.465 1 98.5 132 ILE B N 1
ATOM 3890 C CA . ILE B 1 132 ? -14.211 0.965 -4.93 1 98.5 132 ILE B CA 1
ATOM 3891 C C . ILE B 1 132 ? -15.219 1.515 -3.922 1 98.5 132 ILE B C 1
ATOM 3893 O O . ILE B 1 132 ? -16.391 1.126 -3.928 1 98.5 132 ILE B O 1
ATOM 3897 N N . GLU B 1 133 ? -14.781 2.436 -3.107 1 98.5 133 GLU B N 1
ATOM 3898 C CA . GLU B 1 133 ? -15.688 3.043 -2.139 1 98.5 133 GLU B CA 1
ATOM 3899 C C . GLU B 1 133 ? -16.781 3.857 -2.834 1 98.5 133 GLU B C 1
ATOM 3901 O O . GLU B 1 133 ? -17.953 3.756 -2.486 1 98.5 133 GLU B O 1
ATOM 3906 N N . LEU B 1 134 ? -16.375 4.672 -3.785 1 98.06 134 LEU B N 1
ATOM 3907 C CA . LEU B 1 134 ? -17.328 5.543 -4.48 1 98.06 134 LEU B CA 1
ATOM 3908 C C . LEU B 1 134 ? -18.391 4.727 -5.195 1 98.06 134 LEU B C 1
ATOM 3910 O O . LEU B 1 134 ? -19.562 5.102 -5.191 1 98.06 134 LEU B O 1
ATOM 3914 N N . LYS B 1 135 ? -17.953 3.615 -5.746 1 97.88 135 LYS B N 1
ATOM 3915 C CA . LYS B 1 135 ? -18.875 2.842 -6.578 1 97.88 135 LYS B CA 1
ATOM 3916 C C . LYS B 1 135 ? -19.625 1.81 -5.75 1 97.88 135 LYS B C 1
ATOM 3918 O O . LYS B 1 135 ? -20.812 1.543 -6.008 1 97.88 135 LYS B O 1
ATOM 3923 N N . PHE B 1 136 ? -18.969 1.226 -4.707 1 98.06 136 PHE B N 1
ATOM 3924 C CA . PHE B 1 136 ? -19.547 0.048 -4.074 1 98.06 136 PHE B CA 1
ATOM 3925 C C . PHE B 1 136 ? -19.672 0.252 -2.568 1 98.06 136 PHE B C 1
ATOM 3927 O O . PHE B 1 136 ? -20.094 -0.656 -1.846 1 98.06 136 PHE B O 1
ATOM 3934 N N . GLY B 1 137 ? -19.406 1.447 -2.061 1 97.81 137 GLY B N 1
ATOM 3935 C CA . GLY B 1 137 ? -19.359 1.702 -0.63 1 97.81 137 GLY B CA 1
ATOM 3936 C C . GLY B 1 137 ? -20.672 1.453 0.071 1 97.81 137 GLY B C 1
ATOM 3937 O O . GLY B 1 137 ? -20.703 1.186 1.273 1 97.81 137 GLY B O 1
ATOM 3938 N N . LYS B 1 138 ? -21.781 1.507 -0.613 1 97.25 138 LYS B N 1
ATOM 3939 C CA . LYS B 1 138 ? -23.109 1.332 -0.016 1 97.25 138 LYS B CA 1
ATOM 3940 C C . LYS B 1 138 ? -23.641 -0.072 -0.273 1 97.25 138 LYS B C 1
ATOM 3942 O O . LYS B 1 138 ? -24.719 -0.436 0.229 1 97.25 138 LYS B O 1
ATOM 3947 N N . GLU B 1 139 ? -22.906 -0.857 -1.08 1 97.06 139 GLU B N 1
ATOM 3948 C CA . GLU B 1 139 ? -23.328 -2.23 -1.345 1 97.06 139 GLU B CA 1
ATOM 3949 C C . GLU B 1 139 ? -23.109 -3.117 -0.121 1 97.06 139 GLU B C 1
ATOM 3951 O O . GLU B 1 139 ? -22.141 -2.945 0.616 1 97.06 139 GLU B O 1
ATOM 3956 N N . PRO B 1 140 ? -24.031 -4.098 0.074 1 96 140 PRO B N 1
ATOM 3957 C CA . PRO B 1 140 ? -23.891 -4.988 1.228 1 96 140 PRO B CA 1
ATOM 3958 C C . PRO B 1 140 ? -22.609 -5.82 1.177 1 96 140 PRO B C 1
ATOM 3960 O O . PRO B 1 140 ? -22.141 -6.297 2.213 1 96 140 PRO B O 1
ATOM 3963 N N . PHE B 1 141 ? -22.031 -5.945 -0.032 1 97.25 141 PHE B N 1
ATOM 3964 C CA . PHE B 1 141 ? -20.859 -6.809 -0.167 1 97.25 141 PHE B CA 1
ATOM 3965 C C . PHE B 1 141 ? -19.578 -5.996 -0.075 1 97.25 141 PHE B C 1
ATOM 3967 O O . PHE B 1 141 ? -18.484 -6.535 -0.242 1 97.25 141 PHE B O 1
ATOM 3974 N N . TYR B 1 142 ? -19.641 -4.711 0.207 1 98.19 142 TYR B N 1
ATOM 3975 C CA . TYR B 1 142 ? -18.469 -3.846 0.21 1 98.19 142 TYR B CA 1
ATOM 3976 C C . TYR B 1 142 ? -17.391 -4.391 1.143 1 98.19 142 TYR B C 1
ATOM 3978 O O . TYR B 1 142 ? -16.234 -4.52 0.753 1 98.19 142 TYR B O 1
ATOM 3986 N N . ALA B 1 143 ? -17.781 -4.727 2.385 1 98.12 143 ALA B N 1
ATOM 3987 C CA . ALA B 1 143 ? -16.812 -5.211 3.369 1 98.12 143 ALA B CA 1
ATOM 3988 C C . ALA B 1 143 ? -16.109 -6.48 2.881 1 98.12 143 ALA B C 1
ATOM 3990 O O . ALA B 1 143 ? -14.898 -6.625 3.018 1 98.12 143 ALA B O 1
ATOM 3991 N N . ASP B 1 144 ? -16.859 -7.355 2.271 1 98 144 ASP B N 1
ATOM 3992 C CA . ASP B 1 144 ? -16.297 -8.617 1.792 1 98 144 ASP B CA 1
ATOM 3993 C C . ASP B 1 144 ? -15.383 -8.391 0.593 1 98 144 ASP B C 1
ATOM 3995 O O . ASP B 1 144 ? -14.375 -9.078 0.444 1 98 144 ASP B O 1
ATOM 3999 N N . LEU B 1 145 ? -15.773 -7.441 -0.272 1 98.44 145 LEU B N 1
ATOM 4000 C CA . LEU B 1 145 ? -14.922 -7.082 -1.401 1 98.44 145 LEU B CA 1
ATOM 4001 C C . LEU B 1 145 ? -13.586 -6.523 -0.921 1 98.44 145 LEU B C 1
ATOM 4003 O O . LEU B 1 145 ? -12.531 -6.914 -1.423 1 98.44 145 LEU B O 1
ATOM 4007 N N . VAL B 1 146 ? -13.617 -5.703 0.086 1 98.62 146 VAL B N 1
ATOM 4008 C CA . VAL B 1 146 ? -12.406 -5.102 0.636 1 98.62 146 VAL B CA 1
ATOM 4009 C C . VAL B 1 146 ? -11.547 -6.18 1.288 1 98.62 146 VAL B C 1
ATOM 4011 O O . VAL B 1 146 ? -10.328 -6.199 1.115 1 98.62 146 VAL B O 1
ATOM 4014 N N . LYS B 1 147 ? -12.18 -7.102 2.039 1 98.5 147 LYS B N 1
ATOM 4015 C CA . LYS B 1 147 ? -11.445 -8.211 2.645 1 98.5 147 LYS B CA 1
ATOM 4016 C C . LYS B 1 147 ? -10.742 -9.047 1.584 1 98.5 147 LYS B C 1
ATOM 4018 O O . LYS B 1 147 ? -9.586 -9.438 1.762 1 98.5 147 LYS B O 1
ATOM 4023 N N . LEU B 1 148 ? -11.438 -9.273 0.466 1 98.5 148 LEU B N 1
ATOM 4024 C CA . LEU B 1 148 ? -10.875 -10.055 -0.631 1 98.5 148 LEU B CA 1
ATOM 4025 C C . LEU B 1 148 ? -9.672 -9.336 -1.24 1 98.5 148 LEU B C 1
ATOM 4027 O O . LEU B 1 148 ? -8.648 -9.969 -1.521 1 98.5 148 LEU B O 1
ATOM 4031 N N . ILE B 1 149 ? -9.773 -8.039 -1.443 1 98.69 149 ILE B N 1
ATOM 4032 C CA . ILE B 1 149 ? -8.695 -7.246 -2.025 1 98.69 149 ILE B CA 1
ATOM 4033 C C . ILE B 1 149 ? -7.488 -7.246 -1.087 1 98.69 149 ILE B C 1
ATOM 4035 O O . ILE B 1 149 ? -6.359 -7.492 -1.518 1 98.69 149 ILE B O 1
ATOM 4039 N N . ASN B 1 150 ? -7.699 -7.027 0.18 1 98.44 150 ASN B N 1
ATOM 4040 C CA . ASN B 1 150 ? -6.617 -7.008 1.161 1 98.44 150 ASN B CA 1
ATOM 4041 C C . ASN B 1 150 ? -5.914 -8.359 1.252 1 98.44 150 ASN B C 1
ATOM 4043 O O . ASN B 1 150 ? -4.688 -8.422 1.333 1 98.44 150 ASN B O 1
ATOM 4047 N N . GLU B 1 151 ? -6.672 -9.406 1.259 1 98.31 151 GLU B N 1
ATOM 4048 C CA . GLU B 1 151 ? -6.113 -10.75 1.272 1 98.31 151 GLU B CA 1
ATOM 4049 C C . GLU B 1 151 ? -5.223 -10.992 0.057 1 98.31 151 GLU B C 1
ATOM 4051 O O . GLU B 1 151 ? -4.129 -11.547 0.181 1 98.31 151 GLU B O 1
ATOM 4056 N N . THR B 1 152 ? -5.73 -10.594 -1.045 1 98.62 152 THR B N 1
ATOM 4057 C CA . THR B 1 152 ? -5.012 -10.781 -2.299 1 98.62 152 THR B CA 1
ATOM 4058 C C . THR B 1 152 ? -3.658 -10.07 -2.256 1 98.62 152 THR B C 1
ATOM 4060 O O . THR B 1 152 ? -2.633 -10.656 -2.605 1 98.62 152 THR B O 1
ATOM 4063 N N . VAL B 1 153 ? -3.65 -8.836 -1.808 1 98.56 153 VAL B N 1
ATOM 4064 C CA . VAL B 1 153 ? -2.4 -8.086 -1.774 1 98.56 153 VAL B CA 1
ATOM 4065 C C . VAL B 1 153 ? -1.468 -8.68 -0.723 1 98.56 153 VAL B C 1
ATOM 4067 O O . VAL B 1 153 ? -0.256 -8.766 -0.936 1 98.56 153 VAL B O 1
ATOM 4070 N N . LEU B 1 154 ? -1.999 -9.109 0.406 1 98.62 154 LEU B N 1
ATOM 4071 C CA . LEU B 1 154 ? -1.188 -9.758 1.432 1 98.62 154 LEU B CA 1
ATOM 4072 C C . LEU B 1 154 ? -0.464 -10.969 0.865 1 98.62 154 LEU B C 1
ATOM 4074 O O . LEU B 1 154 ? 0.76 -11.078 0.97 1 98.62 154 LEU B O 1
ATOM 4078 N N . TYR B 1 155 ? -1.202 -11.844 0.197 1 98.56 155 TYR B N 1
ATOM 4079 C CA . TYR B 1 155 ? -0.604 -13.047 -0.376 1 98.56 155 TYR B CA 1
ATOM 4080 C C . TYR B 1 155 ? 0.388 -12.688 -1.477 1 98.56 155 TYR B C 1
ATOM 4082 O O . TYR B 1 155 ? 1.449 -13.305 -1.588 1 98.56 155 TYR B O 1
ATOM 4090 N N . THR B 1 156 ? 0.015 -11.719 -2.275 1 98.38 156 THR B N 1
ATOM 4091 C CA . THR B 1 156 ? 0.893 -11.32 -3.371 1 98.38 156 THR B CA 1
ATOM 4092 C C . THR B 1 156 ? 2.223 -10.797 -2.836 1 98.38 156 THR B C 1
ATOM 4094 O O . THR B 1 156 ? 3.283 -11.117 -3.375 1 98.38 156 THR B O 1
ATOM 4097 N N . THR B 1 157 ? 2.209 -10.016 -1.743 1 98.19 157 THR B N 1
ATOM 4098 C CA . THR B 1 157 ? 3.438 -9.484 -1.163 1 98.19 157 THR B CA 1
ATOM 4099 C C . THR B 1 157 ? 4.25 -10.602 -0.508 1 98.19 157 THR B C 1
ATOM 4101 O O . THR B 1 157 ? 5.48 -10.555 -0.505 1 98.19 157 THR B O 1
ATOM 4104 N N . ILE B 1 158 ? 3.59 -11.57 0.053 1 98.06 158 ILE B N 1
ATOM 4105 C CA . ILE B 1 158 ? 4.281 -12.742 0.592 1 98.06 158 ILE B CA 1
ATOM 4106 C C . ILE B 1 158 ? 4.977 -13.492 -0.539 1 98.06 158 ILE B C 1
ATOM 4108 O O . ILE B 1 158 ? 6.137 -13.883 -0.41 1 98.06 158 ILE B O 1
ATOM 4112 N N . GLY B 1 159 ? 4.238 -13.688 -1.629 1 97.44 159 GLY B N 1
ATOM 4113 C CA . GLY B 1 159 ? 4.848 -14.32 -2.791 1 97.44 159 GLY B CA 1
ATOM 4114 C C . GLY B 1 159 ? 6.055 -13.562 -3.312 1 97.44 159 GLY B C 1
ATOM 4115 O O . GLY B 1 159 ? 7.059 -14.18 -3.686 1 97.44 159 GLY B O 1
ATOM 4116 N N . GLU B 1 160 ? 5.984 -12.227 -3.377 1 96.25 160 GLU B N 1
ATOM 4117 C CA . GLU B 1 160 ? 7.094 -11.391 -3.818 1 96.25 160 GLU B CA 1
ATOM 4118 C C . GLU B 1 160 ? 8.297 -11.539 -2.893 1 96.25 160 GLU B C 1
ATOM 4120 O O . GLU B 1 160 ? 9.438 -11.586 -3.354 1 96.25 160 GLU B O 1
ATOM 4125 N N . TYR B 1 161 ? 8.039 -11.633 -1.533 1 96.38 161 TYR B N 1
ATOM 4126 C CA . TYR B 1 161 ? 9.117 -11.867 -0.579 1 96.38 161 TYR B CA 1
ATOM 4127 C C . TYR B 1 161 ? 9.812 -13.195 -0.862 1 96.38 161 TYR B C 1
ATOM 4129 O O . TYR B 1 161 ? 11.047 -13.258 -0.911 1 96.38 161 TYR B O 1
ATOM 4137 N N . LEU B 1 162 ? 9.031 -14.203 -1.045 1 94.94 162 LEU B N 1
ATOM 4138 C CA . LEU B 1 162 ? 9.594 -15.531 -1.3 1 94.94 162 LEU B CA 1
ATOM 4139 C C . LEU B 1 162 ? 10.406 -15.531 -2.588 1 94.94 162 LEU B C 1
ATOM 4141 O O . LEU B 1 162 ? 11.5 -16.109 -2.637 1 94.94 162 LEU B O 1
ATOM 4145 N N . ASP B 1 163 ? 9.898 -14.883 -3.59 1 93.12 163 ASP B N 1
ATOM 4146 C CA . ASP B 1 163 ? 10.594 -14.789 -4.871 1 93.12 163 ASP B CA 1
ATOM 4147 C C . ASP B 1 163 ? 11.922 -14.047 -4.719 1 93.12 163 ASP B C 1
ATOM 4149 O O . ASP B 1 163 ? 12.969 -14.539 -5.148 1 93.12 163 ASP B O 1
ATOM 4153 N N . TYR B 1 164 ? 11.883 -12.922 -4.055 1 91.88 164 TYR B N 1
ATOM 4154 C CA . TYR B 1 164 ? 13.07 -12.086 -3.887 1 91.88 164 TYR B CA 1
ATOM 4155 C C . TYR B 1 164 ? 14.125 -12.797 -3.041 1 91.88 164 TYR B C 1
ATOM 4157 O O . TYR B 1 164 ? 15.305 -12.805 -3.387 1 91.88 164 TYR B O 1
ATOM 4165 N N . SER B 1 165 ? 13.688 -13.406 -1.95 1 89.81 165 SER B N 1
ATOM 4166 C CA . SER B 1 165 ? 14.617 -14.031 -1.009 1 89.81 165 SER B CA 1
ATOM 4167 C C . SER B 1 165 ? 15.25 -15.289 -1.605 1 89.81 165 SER B C 1
ATOM 4169 O O . SER B 1 165 ? 16.312 -15.727 -1.159 1 89.81 165 SER B O 1
ATOM 4171 N N . SER B 1 166 ? 14.625 -15.844 -2.602 1 87.94 166 SER B N 1
ATOM 4172 C CA . SER B 1 166 ? 15.148 -17.047 -3.242 1 87.94 166 SER B CA 1
ATOM 4173 C C . SER B 1 166 ? 16.203 -16.703 -4.289 1 87.94 166 SER B C 1
ATOM 4175 O O . SER B 1 166 ? 16.953 -17.578 -4.727 1 87.94 166 SER B O 1
ATOM 4177 N N . GLY B 1 167 ? 16.266 -15.5 -4.703 1 79.62 167 GLY B N 1
ATOM 4178 C CA . GLY B 1 167 ? 17.203 -15.086 -5.734 1 79.62 167 GLY B CA 1
ATOM 4179 C C . GLY B 1 167 ? 18.234 -14.078 -5.242 1 79.62 167 GLY B C 1
ATOM 4180 O O . GLY B 1 167 ? 19.391 -14.422 -5.004 1 79.62 167 GLY B O 1
ATOM 4181 N N . TYR B 1 168 ? 17.828 -13.008 -4.801 1 70.88 168 TYR B N 1
ATOM 4182 C CA . TYR B 1 168 ? 18.672 -11.836 -4.59 1 70.88 168 TYR B CA 1
ATOM 4183 C C . TYR B 1 168 ? 19.406 -11.93 -3.254 1 70.88 168 TYR B C 1
ATOM 4185 O O . TYR B 1 168 ? 20.562 -11.523 -3.145 1 70.88 168 TYR B O 1
ATOM 4193 N N . THR B 1 169 ? 18.734 -12.453 -2.314 1 71.25 169 THR B N 1
ATOM 4194 C CA . THR B 1 169 ? 19.359 -12.383 -0.998 1 71.25 169 THR B CA 1
ATOM 4195 C C . THR B 1 169 ? 19.891 -13.75 -0.581 1 71.25 169 THR B C 1
ATOM 4197 O O . THR B 1 169 ? 20.484 -13.891 0.495 1 71.25 169 THR B O 1
ATOM 4200 N N . LYS B 1 170 ? 19.703 -14.633 -1.436 1 73.56 170 LYS B N 1
ATOM 4201 C CA . LYS B 1 170 ? 20.219 -15.977 -1.149 1 73.56 170 LYS B CA 1
ATOM 4202 C C . LYS B 1 170 ? 21.734 -16 -1.179 1 73.56 170 LYS B C 1
ATOM 4204 O O . LYS B 1 170 ? 22.359 -15.352 -2.025 1 73.56 170 LYS B O 1
ATOM 4209 N N . GLU B 1 171 ? 22.156 -16.672 -0.18 1 76.75 171 GLU B N 1
ATOM 4210 C CA . GLU B 1 171 ? 23.594 -16.906 -0.237 1 76.75 171 GLU B CA 1
ATOM 4211 C C . GLU B 1 171 ? 23.984 -17.625 -1.521 1 76.75 171 GLU B C 1
ATOM 4213 O O . GLU B 1 171 ? 23.281 -18.547 -1.952 1 76.75 171 GLU B O 1
ATOM 4218 N N . LYS B 1 172 ? 25.109 -17.094 -1.975 1 74.75 172 LYS B N 1
ATOM 4219 C CA . LYS B 1 172 ? 25.609 -17.734 -3.186 1 74.75 172 LYS B CA 1
ATOM 4220 C C . LYS B 1 172 ? 25.859 -19.219 -2.953 1 74.75 172 LYS B C 1
ATOM 4222 O O . LYS B 1 172 ? 26.359 -19.609 -1.896 1 74.75 172 LYS B O 1
ATOM 4227 N N . ASN B 1 173 ? 25.359 -20.016 -3.766 1 76.44 173 ASN B N 1
ATOM 4228 C CA . ASN B 1 173 ? 25.625 -21.453 -3.787 1 76.44 173 ASN B CA 1
ATOM 4229 C C . ASN B 1 173 ? 24.703 -22.203 -2.824 1 76.44 173 ASN B C 1
ATOM 4231 O O . ASN B 1 173 ? 24.922 -23.375 -2.531 1 76.44 173 ASN B O 1
ATOM 4235 N N . ASN B 1 174 ? 23.891 -21.5 -2.256 1 84.31 174 ASN B N 1
ATOM 4236 C CA . ASN B 1 174 ? 22.906 -22.172 -1.422 1 84.31 174 ASN B CA 1
ATOM 4237 C C . ASN B 1 174 ? 21.641 -22.516 -2.213 1 84.31 174 ASN B C 1
ATOM 4239 O O . ASN B 1 174 ? 20.875 -21.625 -2.58 1 84.31 174 ASN B O 1
ATOM 4243 N N . LEU B 1 175 ? 21.516 -23.766 -2.422 1 87.44 175 LEU B N 1
ATOM 4244 C CA . LEU B 1 175 ? 20.406 -24.219 -3.246 1 87.44 175 LEU B CA 1
ATOM 4245 C C . LEU B 1 175 ? 19.328 -24.875 -2.391 1 87.44 175 LEU B C 1
ATOM 4247 O O . LEU B 1 175 ? 18.359 -25.422 -2.92 1 87.44 175 LEU B O 1
ATOM 4251 N N . ASP B 1 176 ? 19.438 -24.812 -1.08 1 82.75 176 ASP B N 1
ATOM 4252 C CA . ASP B 1 176 ? 18.516 -25.5 -0.167 1 82.75 176 ASP B CA 1
ATOM 4253 C C . ASP B 1 176 ? 17.094 -25.016 -0.357 1 82.75 176 ASP B C 1
ATOM 4255 O O . ASP B 1 176 ? 16.141 -25.781 -0.199 1 82.75 176 ASP B O 1
ATOM 4259 N N . GLY B 1 177 ? 16.812 -23.891 -0.751 1 87.62 177 GLY B N 1
ATOM 4260 C CA . GLY B 1 177 ? 15.461 -23.375 -0.882 1 87.62 177 GLY B CA 1
ATOM 4261 C C . GLY B 1 177 ? 14.875 -23.578 -2.266 1 87.62 177 GLY B C 1
ATOM 4262 O O . GLY B 1 177 ? 13.711 -23.25 -2.506 1 87.62 177 GLY B O 1
ATOM 4263 N N . PHE B 1 178 ? 15.617 -24.328 -3.113 1 94.06 178 PHE B N 1
ATOM 4264 C CA . PHE B 1 178 ? 15.133 -24.562 -4.465 1 94.06 178 PHE B CA 1
ATOM 4265 C C . PHE B 1 178 ? 14.281 -25.828 -4.52 1 94.06 178 PHE B C 1
ATOM 4267 O O . PHE B 1 178 ? 14.734 -26.875 -4.98 1 94.06 178 PHE B O 1
ATOM 4274 N N . THR B 1 179 ? 13.031 -25.734 -4.094 1 94.56 179 THR B N 1
ATOM 4275 C CA . THR B 1 179 ? 12.102 -26.844 -4.043 1 94.56 179 THR B CA 1
ATOM 4276 C C . THR B 1 179 ? 10.836 -26.531 -4.84 1 94.56 179 THR B C 1
ATOM 4278 O O . THR B 1 179 ? 10.5 -25.359 -5.043 1 94.56 179 THR B O 1
ATOM 4281 N N . MET B 1 180 ? 10.188 -27.594 -5.27 1 95.56 180 MET B N 1
ATOM 4282 C CA . MET B 1 180 ? 8.938 -27.406 -6.004 1 95.56 180 MET B CA 1
ATOM 4283 C C . MET B 1 180 ? 7.859 -26.812 -5.105 1 95.56 180 MET B C 1
ATOM 4285 O O . MET B 1 180 ? 7.027 -26.031 -5.562 1 95.56 180 MET B O 1
ATOM 4289 N N . GLU B 1 181 ? 7.914 -27.094 -3.826 1 95.19 181 GLU B N 1
ATOM 4290 C CA . GLU B 1 181 ? 6.984 -26.516 -2.865 1 95.19 181 GLU B CA 1
ATOM 4291 C C . GLU B 1 181 ? 7.117 -25 -2.822 1 95.19 181 GLU B C 1
ATOM 4293 O O . GLU B 1 181 ? 6.117 -24.281 -2.854 1 95.19 181 GLU B O 1
ATOM 4298 N N . ARG B 1 182 ? 8.328 -24.562 -2.766 1 95.25 182 ARG B N 1
ATOM 4299 C CA . ARG B 1 182 ? 8.586 -23.125 -2.746 1 95.25 182 ARG B CA 1
ATOM 4300 C C . ARG B 1 182 ? 8.195 -22.484 -4.074 1 95.25 182 ARG B C 1
ATOM 4302 O O . ARG B 1 182 ? 7.602 -21.406 -4.098 1 95.25 182 ARG B O 1
ATOM 4309 N N . PHE B 1 183 ? 8.547 -23.125 -5.152 1 96.38 183 PHE B N 1
ATOM 4310 C CA . PHE B 1 183 ? 8.141 -22.625 -6.457 1 96.38 183 PHE B CA 1
ATOM 4311 C C . PHE B 1 183 ? 6.629 -22.453 -6.523 1 96.38 183 PHE B C 1
ATOM 4313 O O . PHE B 1 183 ? 6.141 -21.406 -6.941 1 96.38 183 PHE B O 1
ATOM 4320 N N . ASN B 1 184 ? 5.934 -23.484 -6.094 1 96.69 184 ASN B N 1
ATOM 4321 C CA . ASN B 1 184 ? 4.477 -23.438 -6.133 1 96.69 184 ASN B CA 1
ATOM 4322 C C . ASN B 1 184 ? 3.926 -22.328 -5.258 1 96.69 184 ASN B C 1
ATOM 4324 O O . ASN B 1 184 ? 2.967 -21.641 -5.633 1 96.69 184 ASN B O 1
ATOM 4328 N N . SER B 1 185 ? 4.508 -22.156 -4.109 1 96.69 185 SER B N 1
ATOM 4329 C CA . SER B 1 185 ? 4.086 -21.078 -3.209 1 96.69 185 SER B CA 1
ATOM 4330 C C . SER B 1 185 ? 4.266 -19.703 -3.855 1 96.69 185 SER B C 1
ATOM 4332 O O . SER B 1 185 ? 3.371 -18.859 -3.793 1 96.69 185 SER B O 1
ATOM 4334 N N . ILE B 1 186 ? 5.379 -19.516 -4.488 1 96.62 186 ILE B N 1
ATOM 4335 C CA . ILE B 1 186 ? 5.66 -18.266 -5.172 1 96.62 186 ILE B CA 1
ATOM 4336 C C . ILE B 1 186 ? 4.66 -18.062 -6.305 1 96.62 186 ILE B C 1
ATOM 4338 O O . ILE B 1 186 ? 4.035 -17 -6.406 1 96.62 186 ILE B O 1
ATOM 4342 N N . ALA B 1 187 ? 4.465 -19.062 -7.09 1 96.75 187 ALA B N 1
ATOM 4343 C CA . ALA B 1 187 ? 3.598 -18.969 -8.266 1 96.75 187 ALA B CA 1
ATOM 4344 C C . ALA B 1 187 ? 2.162 -18.641 -7.859 1 96.75 187 ALA B C 1
ATOM 4346 O O . ALA B 1 187 ? 1.532 -17.766 -8.445 1 96.75 187 ALA B O 1
ATOM 4347 N N . VAL B 1 188 ? 1.688 -19.312 -6.887 1 97.56 188 VAL B N 1
ATOM 4348 C CA . VAL B 1 188 ? 0.308 -19.156 -6.441 1 97.56 188 VAL B CA 1
ATOM 4349 C C . VAL B 1 188 ? 0.126 -17.781 -5.801 1 97.56 188 VAL B C 1
ATOM 4351 O O . VAL B 1 188 ? -0.828 -17.062 -6.109 1 97.56 188 VAL B O 1
ATOM 4354 N N . GLN B 1 189 ? 1.016 -17.406 -4.984 1 97.62 189 GLN B N 1
ATOM 4355 C CA . GLN B 1 189 ? 0.825 -16.219 -4.172 1 97.62 189 GLN B CA 1
ATOM 4356 C C . GLN B 1 189 ? 1.226 -14.961 -4.941 1 97.62 189 GLN B C 1
ATOM 4358 O O . GLN B 1 189 ? 0.525 -13.945 -4.891 1 97.62 189 GLN B O 1
ATOM 4363 N N . LYS B 1 190 ? 2.303 -15 -5.656 1 95.94 190 LYS B N 1
ATOM 4364 C CA . LYS B 1 190 ? 2.783 -13.828 -6.379 1 95.94 190 LYS B CA 1
ATOM 4365 C C . LYS B 1 190 ? 1.95 -13.57 -7.629 1 95.94 190 LYS B C 1
ATOM 4367 O O . LYS B 1 190 ? 1.764 -12.422 -8.031 1 95.94 190 LYS B O 1
ATOM 4372 N N . THR B 1 191 ? 1.335 -14.648 -8.203 1 94.69 191 THR B N 1
ATOM 4373 C CA . THR B 1 191 ? 0.671 -14.492 -9.492 1 94.69 191 THR B CA 1
ATOM 4374 C C . THR B 1 191 ? -0.788 -14.93 -9.414 1 94.69 191 THR B C 1
ATOM 4376 O O . THR B 1 191 ? -1.679 -14.234 -9.906 1 94.69 191 THR B O 1
ATOM 4379 N N . GLY B 1 192 ? -1.082 -15.977 -8.766 1 97.31 192 GLY B N 1
ATOM 4380 C CA . GLY B 1 192 ? -2.393 -16.609 -8.805 1 97.31 192 GLY B CA 1
ATOM 4381 C C . GLY B 1 192 ? -3.479 -15.758 -8.164 1 97.31 192 GLY B C 1
ATOM 4382 O O . GLY B 1 192 ? -4.57 -15.625 -8.719 1 97.31 192 GLY B O 1
ATOM 4383 N N . TYR B 1 193 ? -3.15 -15.164 -7.074 1 98 193 TYR B N 1
ATOM 4384 C CA . TYR B 1 193 ? -4.172 -14.461 -6.301 1 98 193 TYR B CA 1
ATOM 4385 C C . TYR B 1 193 ? -4.648 -13.219 -7.035 1 98 193 TYR B C 1
ATOM 4387 O O . TYR B 1 193 ? -5.848 -13.055 -7.277 1 98 193 TYR B O 1
ATOM 4395 N N . TYR B 1 194 ? -3.738 -12.398 -7.465 1 96.62 194 TYR B N 1
ATOM 4396 C CA . TYR B 1 194 ? -4.215 -11.125 -7.992 1 96.62 194 TYR B CA 1
ATOM 4397 C C . TYR B 1 194 ? -4.59 -11.25 -9.469 1 96.62 194 TYR B C 1
ATOM 4399 O O . TYR B 1 194 ? -5.414 -10.484 -9.969 1 96.62 194 TYR B O 1
ATOM 4407 N N . SER B 1 195 ? -4.055 -12.266 -10.164 1 95.56 195 SER B N 1
ATOM 4408 C CA . SER B 1 195 ? -4.293 -12.344 -11.602 1 95.56 195 SER B CA 1
ATOM 4409 C C . SER B 1 195 ? -5.559 -13.141 -11.906 1 95.56 195 SER B C 1
ATOM 4411 O O . SER B 1 195 ? -6.203 -12.914 -12.93 1 95.56 195 SER B O 1
ATOM 4413 N N . PHE B 1 196 ? -5.914 -14.078 -10.992 1 97 196 PHE B N 1
ATOM 4414 C CA . PHE B 1 196 ? -6.992 -14.977 -11.383 1 97 196 PHE B CA 1
ATOM 4415 C C . PHE B 1 196 ? -8.062 -15.031 -10.297 1 97 196 PHE B C 1
ATOM 4417 O O . PHE B 1 196 ? -9.242 -14.781 -10.57 1 97 196 PHE B O 1
ATOM 4424 N N . ARG B 1 197 ? -7.68 -15.289 -9.078 1 98.25 197 ARG B N 1
ATOM 4425 C CA . ARG B 1 197 ? -8.664 -15.5 -8.023 1 98.25 197 ARG B CA 1
ATOM 4426 C C . ARG B 1 197 ? -9.43 -14.211 -7.723 1 98.25 197 ARG B C 1
ATOM 4428 O O . ARG B 1 197 ? -10.656 -14.234 -7.602 1 98.25 197 ARG B O 1
ATOM 4435 N N . LEU B 1 198 ? -8.727 -13.094 -7.605 1 98.44 198 LEU B N 1
ATOM 4436 C CA . LEU B 1 198 ? -9.352 -11.82 -7.246 1 98.44 198 LEU B CA 1
ATOM 4437 C C . LEU B 1 198 ? -10.383 -11.414 -8.289 1 98.44 198 LEU B C 1
ATOM 4439 O O . LEU B 1 198 ? -11.539 -11.156 -7.953 1 98.44 198 LEU B O 1
ATOM 4443 N N . PRO B 1 199 ? -10.031 -11.352 -9.562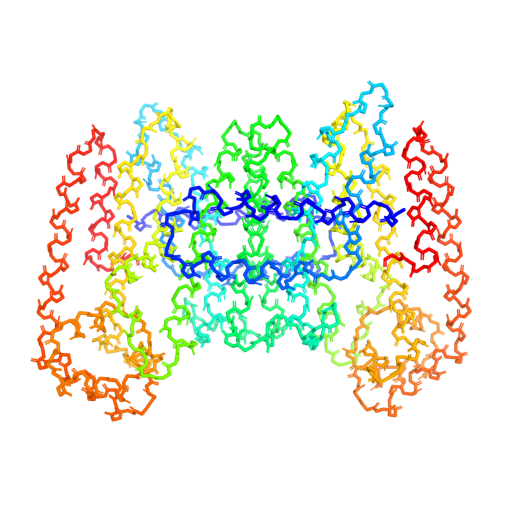 1 97.38 199 PRO B N 1
ATOM 4444 C CA . PRO B 1 199 ? -11.047 -10.938 -10.531 1 97.38 199 PRO B CA 1
ATOM 4445 C C . PRO B 1 199 ? -12.25 -11.867 -10.562 1 97.38 199 PRO B C 1
ATOM 4447 O O . PRO B 1 199 ? -13.398 -11.406 -10.633 1 97.38 199 PRO B O 1
ATOM 4450 N N . LEU B 1 200 ? -12.023 -13.156 -10.461 1 97.38 200 LEU B N 1
ATOM 4451 C CA . LEU B 1 200 ? -13.109 -14.125 -10.508 1 97.38 200 LEU B CA 1
ATOM 4452 C C . LEU B 1 200 ? -14.062 -13.938 -9.336 1 97.38 200 LEU B C 1
ATOM 4454 O O . LEU B 1 200 ? -15.266 -13.789 -9.523 1 97.38 200 LEU B O 1
ATOM 4458 N N . LEU B 1 201 ? -13.484 -13.945 -8.141 1 98.31 201 LEU B N 1
ATOM 4459 C CA . LEU B 1 201 ? -14.328 -13.867 -6.953 1 98.31 201 LEU B CA 1
ATOM 4460 C C . LEU B 1 201 ? -15.008 -12.508 -6.855 1 98.31 201 LEU B C 1
ATOM 4462 O O . LEU B 1 201 ? -16.141 -12.414 -6.375 1 98.31 201 LEU B O 1
ATOM 4466 N N . SER B 1 202 ? -14.367 -11.453 -7.309 1 98.44 202 SER B N 1
ATOM 4467 C CA . SER B 1 202 ? -14.984 -10.125 -7.297 1 98.44 202 SER B CA 1
ATOM 4468 C C . SER B 1 202 ? -16.203 -10.078 -8.211 1 98.44 202 SER B C 1
ATOM 4470 O O . SER B 1 202 ? -17.188 -9.422 -7.891 1 98.44 202 SER B O 1
ATOM 4472 N N . ALA B 1 203 ? -16.141 -10.75 -9.328 1 97.81 203 ALA B N 1
ATOM 4473 C CA . ALA B 1 203 ? -17.266 -10.781 -10.258 1 97.81 203 ALA B CA 1
ATOM 4474 C C . ALA B 1 203 ? -18.484 -11.43 -9.617 1 97.81 203 ALA B C 1
ATOM 4476 O O . ALA B 1 203 ? -19.625 -11.047 -9.914 1 97.81 203 ALA B O 1
ATOM 4477 N N . LEU B 1 204 ? -18.266 -12.391 -8.727 1 98.06 204 LEU B N 1
ATOM 4478 C CA . LEU B 1 204 ? -19.359 -13.133 -8.117 1 98.06 204 LEU B CA 1
ATOM 4479 C C . LEU B 1 204 ? -20.203 -12.227 -7.23 1 98.06 204 LEU B C 1
ATOM 4481 O O . LEU B 1 204 ? -21.391 -12.5 -7.012 1 98.06 204 LEU B O 1
ATOM 4485 N N . PHE B 1 205 ? -19.609 -11.125 -6.703 1 97.88 205 PHE B N 1
ATOM 4486 C CA . PHE B 1 205 ? -20.391 -10.188 -5.895 1 97.88 205 PHE B CA 1
ATOM 4487 C C . PHE B 1 205 ? -21.484 -9.523 -6.73 1 97.88 205 PHE B C 1
ATOM 4489 O O . PHE B 1 205 ? -22.469 -9.031 -6.188 1 97.88 205 PHE B O 1
ATOM 4496 N N . LEU B 1 206 ? -21.312 -9.508 -8.109 1 97.75 206 LEU B N 1
ATOM 4497 C CA . LEU B 1 206 ? -22.25 -8.852 -9.008 1 97.75 206 LEU B CA 1
ATOM 4498 C C . LEU B 1 206 ? -23.266 -9.859 -9.555 1 97.75 206 LEU B C 1
ATOM 4500 O O . LEU B 1 206 ? -24.281 -9.461 -10.133 1 97.75 206 LEU B O 1
ATOM 4504 N N . VAL B 1 207 ? -22.969 -11.141 -9.398 1 97.75 207 VAL B N 1
ATOM 4505 C CA . VAL B 1 207 ? -23.828 -12.219 -9.875 1 97.75 207 VAL B CA 1
ATOM 4506 C C . VAL B 1 207 ? -24.953 -12.461 -8.875 1 97.75 207 VAL B C 1
ATOM 4508 O O . VAL B 1 207 ? -24.734 -12.445 -7.664 1 97.75 207 VAL B O 1
ATOM 4511 N N . LYS B 1 208 ? -26.188 -12.664 -9.422 1 96.94 208 LYS B N 1
ATOM 4512 C CA . LYS B 1 208 ? -27.328 -12.961 -8.547 1 96.94 208 LYS B CA 1
ATOM 4513 C C . LYS B 1 208 ? -27.031 -14.172 -7.664 1 96.94 208 LYS B C 1
ATOM 4515 O O . LYS B 1 208 ? -26.656 -15.234 -8.164 1 96.94 208 LYS B O 1
ATOM 4520 N N . ASN B 1 209 ? -27.047 -14.031 -6.383 1 94.94 209 ASN B N 1
ATOM 4521 C CA . ASN B 1 209 ? -26.781 -15.047 -5.375 1 94.94 209 ASN B CA 1
ATOM 4522 C C . ASN B 1 209 ? -25.328 -15.531 -5.434 1 94.94 209 ASN B C 1
ATOM 4524 O O . ASN B 1 209 ? -25.016 -16.641 -5 1 94.94 209 ASN B O 1
ATOM 4528 N N . GLY B 1 210 ? -24.453 -14.758 -6.051 1 95.44 210 GLY B N 1
ATOM 4529 C CA . GLY B 1 210 ? -23.047 -15.117 -6.195 1 95.44 210 GLY B CA 1
ATOM 4530 C C . GLY B 1 210 ? -22.328 -15.25 -4.871 1 95.44 210 GLY B C 1
ATOM 4531 O O . GLY B 1 210 ? -21.422 -16.078 -4.727 1 95.44 210 GLY B O 1
ATOM 4532 N N . GLN B 1 211 ? -22.734 -14.469 -3.893 1 92.94 211 GLN B N 1
ATOM 4533 C CA . GLN B 1 211 ? -22.094 -14.477 -2.586 1 92.94 211 GLN B CA 1
ATOM 4534 C C . GLN B 1 211 ? -22.391 -15.766 -1.828 1 92.94 211 GLN B C 1
ATOM 4536 O O . GLN B 1 211 ? -21.672 -16.125 -0.887 1 92.94 211 GLN B O 1
ATOM 4541 N N . GLU B 1 212 ? -23.375 -16.438 -2.229 1 94.5 212 GLU B N 1
ATOM 4542 C CA . GLU B 1 212 ? -23.797 -17.656 -1.539 1 94.5 212 GLU B CA 1
ATOM 4543 C C . GLU B 1 212 ? -23.109 -18.891 -2.119 1 94.5 212 GLU B C 1
ATOM 4545 O O . GLU B 1 212 ? -23.172 -19.969 -1.541 1 94.5 212 GLU B O 1
ATOM 4550 N N . ARG B 1 213 ? -22.391 -18.703 -3.186 1 94.19 213 ARG B N 1
ATOM 4551 C CA . ARG B 1 213 ? -21.75 -19.828 -3.857 1 94.19 213 ARG B CA 1
ATOM 4552 C C . ARG B 1 213 ? -20.531 -20.312 -3.08 1 94.19 213 ARG B C 1
ATOM 4554 O O . ARG B 1 213 ? -19.812 -19.516 -2.48 1 94.19 213 ARG B O 1
ATOM 4561 N N . ASP B 1 214 ? -20.406 -21.641 -3.068 1 95.31 214 ASP B N 1
ATOM 4562 C CA . ASP B 1 214 ? -19.156 -22.203 -2.582 1 95.31 214 ASP B CA 1
ATOM 4563 C C . ASP B 1 214 ? -18.016 -21.938 -3.564 1 95.31 214 ASP B C 1
ATOM 4565 O O . ASP B 1 214 ? -18 -22.469 -4.676 1 95.31 214 ASP B O 1
ATOM 4569 N N . THR B 1 215 ? -17.062 -21.156 -3.143 1 97.19 215 THR B N 1
ATOM 4570 C CA . THR B 1 215 ? -16.031 -20.703 -4.059 1 97.19 215 THR B CA 1
ATOM 4571 C C . THR B 1 215 ? -14.742 -21.5 -3.861 1 97.19 215 THR B C 1
ATOM 4573 O O . THR B 1 215 ? -13.703 -21.172 -4.426 1 97.19 215 THR B O 1
ATOM 4576 N N . THR B 1 216 ? -14.734 -22.594 -3.064 1 97.44 216 THR B N 1
ATOM 4577 C CA . THR B 1 216 ? -13.531 -23.328 -2.717 1 97.44 216 THR B CA 1
ATOM 4578 C C . THR B 1 216 ? -12.859 -23.891 -3.971 1 97.44 216 THR B C 1
ATOM 4580 O O . THR B 1 216 ? -11.68 -23.625 -4.215 1 97.44 216 THR B O 1
ATOM 4583 N N . GLU B 1 217 ? -13.625 -24.609 -4.77 1 97.88 217 GLU B N 1
ATOM 4584 C CA . GLU B 1 217 ? -13.062 -25.203 -5.973 1 97.88 217 GLU B CA 1
ATOM 4585 C C . GLU B 1 217 ? -12.742 -24.141 -7.023 1 97.88 217 GLU B C 1
ATOM 4587 O O . GLU B 1 217 ? -11.75 -24.266 -7.75 1 97.88 217 GLU B O 1
ATOM 4592 N N . LEU B 1 218 ? -13.594 -23.109 -7.125 1 98.19 218 LEU B N 1
ATOM 4593 C CA . LEU B 1 218 ? -13.32 -22.016 -8.039 1 98.19 218 LEU B CA 1
ATOM 4594 C C . LEU B 1 218 ? -11.984 -21.344 -7.707 1 98.19 218 LEU B C 1
ATOM 4596 O O . LEU B 1 218 ? -11.188 -21.062 -8.602 1 98.19 218 LEU B O 1
ATOM 4600 N N . SER B 1 219 ? -11.805 -21.141 -6.457 1 98.19 219 SER B N 1
ATOM 4601 C CA . SER B 1 219 ? -10.555 -20.547 -5.98 1 98.19 219 SER B CA 1
ATOM 4602 C C . SER B 1 219 ? -9.367 -21.453 -6.297 1 98.19 219 SER B C 1
ATOM 4604 O O . SER B 1 219 ? -8.336 -20.984 -6.785 1 98.19 219 SER B O 1
ATOM 4606 N N . SER B 1 220 ? -9.523 -22.688 -6.016 1 98.25 220 SER B N 1
ATOM 4607 C CA . SER B 1 220 ? -8.453 -23.641 -6.242 1 98.25 220 SER B CA 1
ATOM 4608 C C . SER B 1 220 ? -8.055 -23.703 -7.711 1 98.25 220 SER B C 1
ATOM 4610 O O . SER B 1 220 ? -6.867 -23.688 -8.047 1 98.25 220 SER B O 1
ATOM 4612 N N . ILE B 1 221 ? -9.016 -23.75 -8.57 1 98.38 221 ILE B N 1
ATOM 4613 C CA . ILE B 1 221 ? -8.773 -23.797 -10.008 1 98.38 221 ILE B CA 1
ATOM 4614 C C . ILE B 1 221 ? -8.109 -22.484 -10.453 1 98.38 221 ILE B C 1
ATOM 4616 O O . ILE B 1 221 ? -7.141 -22.5 -11.219 1 98.38 221 ILE B O 1
ATOM 4620 N N . SER B 1 222 ? -8.609 -21.391 -9.984 1 98.06 222 SER B N 1
ATOM 4621 C CA . SER B 1 222 ? -8.031 -20.094 -10.328 1 98.06 222 SER B CA 1
ATOM 4622 C C . SER B 1 222 ? -6.551 -20.031 -9.961 1 98.06 222 SER B C 1
ATOM 4624 O O . SER B 1 222 ? -5.738 -19.531 -10.742 1 98.06 222 SER B O 1
ATOM 4626 N N . LEU B 1 223 ? -6.203 -20.531 -8.844 1 98.06 223 LEU B N 1
ATOM 4627 C CA . LEU B 1 223 ? -4.828 -20.469 -8.359 1 98.06 223 LEU B CA 1
ATOM 4628 C C . LEU B 1 223 ? -3.926 -21.375 -9.188 1 98.06 223 LEU B C 1
ATOM 4630 O O . LEU B 1 223 ? -2.742 -21.094 -9.367 1 98.06 223 LEU B O 1
ATOM 4634 N N . GLU B 1 224 ? -4.492 -22.453 -9.711 1 97.5 224 GLU B N 1
ATOM 4635 C CA . GLU B 1 224 ? -3.725 -23.312 -10.609 1 97.5 224 GLU B CA 1
ATOM 4636 C C . GLU B 1 224 ? -3.324 -22.562 -11.883 1 97.5 224 GLU B C 1
ATOM 4638 O O . GLU B 1 224 ? -2.246 -22.812 -12.43 1 97.5 224 GLU B O 1
ATOM 4643 N N . PHE B 1 225 ? -4.164 -21.719 -12.328 1 96.44 225 PHE B N 1
ATOM 4644 C CA . PHE B 1 225 ? -3.818 -20.906 -13.5 1 96.44 225 PHE B CA 1
ATOM 4645 C C . PHE B 1 225 ? -2.633 -20 -13.195 1 96.44 225 PHE B C 1
ATOM 4647 O O . PHE B 1 225 ? -1.813 -19.734 -14.078 1 96.44 225 PHE B O 1
ATOM 4654 N N . GLY B 1 226 ? -2.539 -19.578 -11.969 1 94.94 226 GLY B N 1
ATOM 4655 C CA . GLY B 1 226 ? -1.367 -18.812 -11.562 1 94.94 226 GLY B CA 1
ATOM 4656 C C . GLY B 1 226 ? -0.07 -19.578 -11.727 1 94.94 226 GLY B C 1
ATOM 4657 O O . GLY B 1 226 ? 0.927 -19.031 -12.203 1 94.94 226 GLY B O 1
ATOM 4658 N N . LYS B 1 227 ? -0.142 -20.828 -11.352 1 95.69 227 LYS B N 1
ATOM 4659 C CA . LYS B 1 227 ? 1.026 -21.688 -11.516 1 95.69 227 LYS B CA 1
ATOM 4660 C C . LYS B 1 227 ? 1.39 -21.859 -12.992 1 95.69 227 LYS B C 1
ATOM 4662 O O . LYS B 1 227 ? 2.566 -21.828 -13.352 1 95.69 227 LYS B O 1
ATOM 4667 N N . ILE B 1 228 ? 0.369 -22 -13.781 1 95.38 228 ILE B N 1
ATOM 4668 C CA . ILE B 1 228 ? 0.563 -22.188 -15.219 1 95.38 228 ILE B CA 1
ATOM 4669 C C . ILE B 1 228 ? 1.255 -20.953 -15.805 1 95.38 228 ILE B C 1
ATOM 4671 O O . ILE B 1 228 ? 2.238 -21.078 -16.531 1 95.38 228 ILE B O 1
ATOM 4675 N N . LEU B 1 229 ? 0.776 -19.828 -15.422 1 93.12 229 LEU B N 1
ATOM 4676 C CA . LEU B 1 229 ? 1.371 -18.609 -15.938 1 93.12 229 LEU B CA 1
ATOM 4677 C C . LEU B 1 229 ? 2.834 -18.5 -15.523 1 93.12 229 LEU B C 1
ATOM 4679 O O . LEU B 1 229 ? 3.67 -18.031 -16.297 1 93.12 229 LEU B O 1
ATOM 4683 N N . GLN B 1 230 ? 3.117 -18.906 -14.367 1 93.06 230 GLN B N 1
ATOM 4684 C CA . GLN B 1 230 ? 4.48 -18.766 -13.867 1 93.06 230 GLN B CA 1
ATOM 4685 C C . GLN B 1 230 ? 5.438 -19.703 -14.602 1 93.06 230 GLN B C 1
ATOM 4687 O O . GLN B 1 230 ? 6.508 -19.281 -15.039 1 93.06 230 GLN B O 1
ATOM 4692 N N . PHE B 1 231 ? 5.074 -20.953 -14.719 1 94.19 231 PHE B N 1
ATOM 4693 C CA . PHE B 1 231 ? 6.027 -21.859 -15.359 1 94.19 231 PHE B CA 1
ATOM 4694 C C . PHE B 1 231 ? 6.109 -21.594 -16.859 1 94.19 231 PHE B C 1
ATOM 4696 O O . PHE B 1 231 ? 7.156 -21.812 -17.469 1 94.19 231 PHE B O 1
ATOM 4703 N N . GLN B 1 232 ? 5.07 -21.016 -17.453 1 93 232 GLN B N 1
ATOM 4704 C CA . GLN B 1 232 ? 5.156 -20.578 -18.844 1 93 232 GLN B CA 1
ATOM 4705 C C . GLN B 1 232 ? 6.113 -19.406 -19 1 93 232 GLN B C 1
ATOM 4707 O O . GLN B 1 232 ? 6.852 -19.312 -19.984 1 93 232 GLN B O 1
ATOM 4712 N N . ASN B 1 233 ? 6 -18.516 -18.062 1 89.5 233 ASN B N 1
ATOM 4713 C CA . ASN B 1 233 ? 6.953 -17.422 -18.078 1 89.5 233 ASN B CA 1
ATOM 4714 C C . ASN B 1 233 ? 8.391 -17.906 -17.906 1 89.5 233 ASN B C 1
ATOM 4716 O O . ASN B 1 233 ? 9.312 -17.359 -18.516 1 89.5 233 ASN B O 1
ATOM 4720 N N . ASP B 1 234 ? 8.586 -18.859 -17.078 1 92.12 234 ASP B N 1
ATOM 4721 C CA . ASP B 1 234 ? 9.906 -19.453 -16.906 1 92.12 234 ASP B CA 1
ATOM 4722 C C . ASP B 1 234 ? 10.398 -20.047 -18.234 1 92.12 234 ASP B C 1
ATOM 4724 O O . ASP B 1 234 ? 11.578 -19.922 -18.562 1 92.12 234 ASP B O 1
ATOM 4728 N N . TYR B 1 235 ? 9.5 -20.719 -18.906 1 93.38 235 TYR B N 1
ATOM 4729 C CA . TYR B 1 235 ? 9.844 -21.312 -20.203 1 93.38 235 TYR B CA 1
ATOM 4730 C C . TYR B 1 235 ? 10.266 -20.234 -21.188 1 93.38 235 TYR B C 1
ATOM 4732 O O . TYR B 1 235 ? 11.281 -20.375 -21.875 1 93.38 235 TYR B O 1
ATOM 4740 N N . LYS B 1 236 ? 9.516 -19.188 -21.25 1 89.44 236 LYS B N 1
ATOM 4741 C CA . LYS B 1 236 ? 9.797 -18.094 -22.156 1 89.44 236 LYS B CA 1
ATOM 4742 C C . LYS B 1 236 ? 11.141 -17.438 -21.844 1 89.44 236 LYS B C 1
ATOM 4744 O O . LYS B 1 236 ? 11.859 -17.016 -22.734 1 89.44 236 LYS B O 1
ATOM 4749 N N . ASP B 1 237 ? 11.453 -17.375 -20.641 1 89.44 237 ASP B N 1
ATOM 4750 C CA . ASP B 1 237 ? 12.703 -16.766 -20.203 1 89.44 237 ASP B CA 1
ATOM 4751 C C . ASP B 1 237 ? 13.906 -17.547 -20.734 1 89.44 237 ASP B C 1
ATOM 4753 O O . ASP B 1 237 ? 14.977 -16.969 -20.938 1 89.44 237 ASP B O 1
ATOM 4757 N N . ILE B 1 238 ? 13.688 -18.797 -20.953 1 89.81 238 ILE B N 1
ATOM 4758 C CA . ILE B 1 238 ? 14.805 -19.641 -21.375 1 89.81 238 ILE B CA 1
ATOM 4759 C C . ILE B 1 238 ? 14.828 -19.75 -22.891 1 89.81 238 ILE B C 1
ATOM 4761 O O . ILE B 1 238 ? 15.898 -19.719 -23.516 1 89.81 238 ILE B O 1
ATOM 4765 N N . TYR B 1 239 ? 13.703 -19.781 -23.5 1 87.44 239 TYR B N 1
ATOM 4766 C CA . TYR B 1 239 ? 13.688 -20.234 -24.891 1 87.44 239 TYR B CA 1
ATOM 4767 C C . TYR B 1 239 ? 13.234 -19.125 -25.828 1 87.44 239 TYR B C 1
ATOM 4769 O O . TYR B 1 239 ? 13.359 -19.25 -27.047 1 87.44 239 TYR B O 1
ATOM 4777 N N . TRP B 1 240 ? 12.5 -18.234 -25.375 1 76.06 240 TRP B N 1
ATOM 4778 C CA . TRP B 1 240 ? 12.016 -17.188 -26.297 1 76.06 240 TRP B CA 1
ATOM 4779 C C . TRP B 1 240 ? 13.133 -16.219 -26.641 1 76.06 240 TRP B C 1
ATOM 4781 O O . TRP B 1 240 ? 13.938 -15.852 -25.797 1 76.06 240 TRP B O 1
ATOM 4791 N N . ASP B 1 241 ? 13.484 -16.406 -27.922 1 59.62 241 ASP B N 1
ATOM 4792 C CA . ASP B 1 241 ? 14.508 -15.531 -28.484 1 59.62 241 ASP B CA 1
ATOM 4793 C C . ASP B 1 241 ? 14.109 -14.062 -28.344 1 59.62 241 ASP B C 1
ATOM 4795 O O . ASP B 1 241 ? 13.086 -13.633 -28.875 1 59.62 241 ASP B O 1
ATOM 4799 N N . GLU B 1 242 ? 14.102 -13.578 -27.25 1 51.62 242 GLU B N 1
ATOM 4800 C CA . GLU B 1 242 ? 13.797 -12.156 -27.344 1 51.62 242 GLU B CA 1
ATOM 4801 C C . GLU B 1 242 ? 14.578 -11.492 -28.469 1 51.62 242 GLU B C 1
ATOM 4803 O O . GLU B 1 242 ? 15.781 -11.742 -28.625 1 51.62 242 GLU B O 1
ATOM 4808 N N . GLY B 1 243 ? 14.109 -11.438 -29.625 1 42.97 243 GLY B N 1
ATOM 4809 C CA . GLY B 1 243 ? 14.867 -10.469 -30.391 1 42.97 243 GLY B CA 1
ATOM 4810 C C . GLY B 1 243 ? 15.875 -9.695 -29.578 1 42.97 243 GLY B C 1
ATOM 4811 O O . GLY B 1 243 ? 16.281 -10.148 -28.5 1 42.97 243 GLY B O 1
ATOM 4812 N N . SER B 1 244 ? 15.961 -8.203 -29.891 1 37.88 244 SER B N 1
ATOM 4813 C CA . SER B 1 244 ? 16.75 -7.18 -29.219 1 37.88 244 SER B CA 1
ATOM 4814 C C . SER B 1 244 ? 16.516 -7.211 -27.719 1 37.88 244 SER B C 1
ATOM 4816 O O . SER B 1 244 ? 17.062 -6.387 -26.984 1 37.88 244 SER B O 1
ATOM 4818 N N . SER B 1 245 ? 15.523 -7.605 -27.344 1 44.38 245 SER B N 1
ATOM 4819 C CA . SER B 1 245 ? 15.312 -7.211 -25.953 1 44.38 245 SER B CA 1
ATOM 4820 C C . SER B 1 245 ? 16.312 -7.898 -25.016 1 44.38 245 SER B C 1
ATOM 4822 O O . SER B 1 245 ? 16.406 -7.566 -23.844 1 44.38 245 SER B O 1
ATOM 4824 N N . GLY B 1 246 ? 17.391 -8.586 -25.578 1 46.19 246 GLY B N 1
ATOM 4825 C CA . GLY B 1 246 ? 18.656 -9.023 -24.984 1 46.19 246 GLY B CA 1
ATOM 4826 C C . GLY B 1 246 ? 18.453 -9.992 -23.828 1 46.19 246 GLY B C 1
ATOM 4827 O O . GLY B 1 246 ? 19.438 -10.531 -23.297 1 46.19 246 GLY B O 1
ATOM 4828 N N . LYS B 1 247 ? 17.484 -9.852 -22.859 1 53.25 247 LYS B N 1
ATOM 4829 C CA . LYS B 1 247 ? 17.797 -10.461 -21.578 1 53.25 247 LYS B CA 1
ATOM 4830 C C . LYS B 1 247 ? 17.234 -11.875 -21.484 1 53.25 247 LYS B C 1
ATOM 4832 O O . LYS B 1 247 ? 16.188 -12.094 -20.859 1 53.25 247 LYS B O 1
ATOM 4837 N N . ALA B 1 248 ? 17.406 -12.891 -22.5 1 64.19 248 ALA B N 1
ATOM 4838 C CA . ALA B 1 248 ? 17.094 -14.289 -22.219 1 64.19 248 ALA B CA 1
ATOM 4839 C C . ALA B 1 248 ? 17.984 -14.859 -21.125 1 64.19 248 ALA B C 1
ATOM 4841 O O . ALA B 1 248 ? 19.188 -14.578 -21.094 1 64.19 248 ALA B O 1
ATOM 4842 N N . GLY B 1 249 ? 17.312 -15.539 -20.219 1 74.44 249 GLY B N 1
ATOM 4843 C CA . GLY B 1 249 ? 17.984 -16.219 -19.125 1 74.44 249 GLY B CA 1
ATOM 4844 C C . GLY B 1 249 ? 18.219 -15.336 -17.922 1 74.44 249 GLY B C 1
ATOM 4845 O O . GLY B 1 249 ? 19.25 -15.453 -17.234 1 74.44 249 GLY B O 1
ATOM 4846 N N . THR B 1 250 ? 17.359 -14.391 -17.844 1 84.25 250 THR B N 1
ATOM 4847 C CA . THR B 1 250 ? 17.516 -13.469 -16.719 1 84.25 250 THR B CA 1
ATOM 4848 C C . THR B 1 250 ? 17.344 -14.195 -15.391 1 84.25 250 THR B C 1
ATOM 4850 O O . THR B 1 250 ? 17.969 -13.828 -14.391 1 84.25 250 THR B O 1
ATOM 4853 N N . ASP B 1 251 ? 16.547 -15.25 -15.383 1 89.69 251 ASP B N 1
ATOM 4854 C CA . ASP B 1 251 ? 16.375 -16.031 -14.164 1 89.69 251 ASP B CA 1
ATOM 4855 C C . ASP B 1 251 ? 17.672 -16.719 -13.758 1 89.69 251 ASP B C 1
ATOM 4857 O O . ASP B 1 251 ? 18 -16.797 -12.57 1 89.69 251 ASP B O 1
ATOM 4861 N N . ILE B 1 252 ? 18.328 -17.188 -14.773 1 92.19 252 ILE B N 1
ATOM 4862 C CA . ILE B 1 252 ? 19.625 -17.812 -14.523 1 92.19 252 ILE B CA 1
ATOM 4863 C C . ILE B 1 252 ? 20.609 -16.781 -13.992 1 92.19 252 ILE B C 1
ATOM 4865 O O . ILE B 1 252 ? 21.297 -17.016 -12.992 1 92.19 252 ILE B O 1
ATOM 4869 N N . GLN B 1 253 ? 20.625 -15.641 -14.633 1 89.81 253 GLN B N 1
ATOM 4870 C CA . GLN B 1 253 ? 21.562 -14.578 -14.258 1 89.81 253 GLN B CA 1
ATOM 4871 C C . GLN B 1 253 ? 21.281 -14.086 -12.836 1 89.81 253 GLN B C 1
ATOM 4873 O O . GLN B 1 253 ? 22.219 -13.789 -12.094 1 89.81 253 GLN B O 1
ATOM 4878 N N . GLU B 1 254 ? 20.062 -14.062 -12.492 1 86 254 GLU B N 1
ATOM 4879 C CA . GLU B 1 254 ? 19.656 -13.477 -11.219 1 86 254 GLU B CA 1
ATOM 4880 C C . GLU B 1 254 ? 19.562 -14.539 -10.125 1 86 254 GLU B C 1
ATOM 4882 O O . GLU B 1 254 ? 19.344 -14.219 -8.961 1 86 254 GLU B O 1
ATOM 4887 N N . GLY B 1 255 ? 19.734 -15.75 -10.516 1 90.69 255 GLY B N 1
ATOM 4888 C CA . GLY B 1 255 ? 19.672 -16.828 -9.539 1 90.69 255 GLY B CA 1
ATOM 4889 C C . GLY B 1 255 ? 18.266 -17.062 -9.008 1 90.69 255 GLY B C 1
ATOM 4890 O O . GLY B 1 255 ? 18.094 -17.484 -7.859 1 90.69 255 GLY B O 1
ATOM 4891 N N . LYS B 1 256 ? 17.328 -16.859 -9.781 1 90.38 256 LYS B N 1
ATOM 4892 C CA . LYS B 1 256 ? 15.938 -16.953 -9.328 1 90.38 256 LYS B CA 1
ATOM 4893 C C . LYS B 1 256 ? 15.484 -18.406 -9.227 1 90.38 256 LYS B C 1
ATOM 4895 O O . LYS B 1 256 ? 15.961 -19.266 -9.984 1 90.38 256 LYS B O 1
ATOM 4900 N N . LEU B 1 257 ? 14.641 -18.609 -8.281 1 94.75 257 LEU B N 1
ATOM 4901 C CA . LEU B 1 257 ? 13.977 -19.906 -8.195 1 94.75 257 LEU B CA 1
ATOM 4902 C C . LEU B 1 257 ? 12.914 -20.031 -9.281 1 94.75 257 LEU B C 1
ATOM 4904 O O . LEU B 1 257 ? 11.875 -19.375 -9.219 1 94.75 257 LEU B O 1
ATOM 4908 N N . SER B 1 258 ? 13.164 -20.812 -10.289 1 94.94 258 SER B N 1
ATOM 4909 C CA . SER B 1 258 ? 12.242 -21.062 -11.391 1 94.94 258 SER B CA 1
ATOM 4910 C C . SER B 1 258 ? 11.891 -22.531 -11.508 1 94.94 258 SER B C 1
ATOM 4912 O O . SER B 1 258 ? 12.523 -23.375 -10.875 1 94.94 258 SER B O 1
ATOM 4914 N N . TRP B 1 259 ? 10.844 -22.766 -12.281 1 97 259 TRP B N 1
ATOM 4915 C CA . TRP B 1 259 ? 10.461 -24.156 -12.516 1 97 259 TRP B CA 1
ATOM 4916 C C . TRP B 1 259 ? 11.617 -24.938 -13.117 1 97 259 TRP B C 1
ATOM 4918 O O . TRP B 1 259 ? 11.867 -26.094 -12.727 1 97 259 TRP B O 1
ATOM 4928 N N . PHE B 1 260 ? 12.352 -24.391 -14.016 1 96.88 260 PHE B N 1
ATOM 4929 C CA . PHE B 1 260 ? 13.453 -25.047 -14.711 1 96.88 260 PHE B CA 1
ATOM 4930 C C . PHE B 1 260 ? 14.594 -25.344 -13.742 1 96.88 260 PHE B C 1
ATOM 4932 O O . PHE B 1 260 ? 15.156 -26.438 -13.773 1 96.88 260 PHE B O 1
ATOM 4939 N N . ALA B 1 261 ? 14.914 -24.359 -12.945 1 96.25 261 ALA B N 1
ATOM 4940 C CA . ALA B 1 261 ? 15.984 -24.547 -11.977 1 96.25 261 ALA B CA 1
ATOM 4941 C C . ALA B 1 261 ? 15.664 -25.688 -11.016 1 96.25 261 ALA B C 1
ATOM 4943 O O . ALA B 1 261 ? 16.5 -26.578 -10.805 1 96.25 261 ALA B O 1
ATOM 4944 N N . VAL B 1 262 ? 14.461 -25.688 -10.469 1 97.12 262 VAL B N 1
ATOM 4945 C CA . VAL B 1 262 ? 14.078 -26.672 -9.469 1 97.12 262 VAL B CA 1
ATOM 4946 C C . VAL B 1 262 ? 14.016 -28.062 -10.117 1 97.12 262 VAL B C 1
ATOM 4948 O O . VAL B 1 262 ? 14.508 -29.031 -9.539 1 97.12 262 VAL B O 1
ATOM 4951 N N . THR B 1 263 ? 13.43 -28.188 -11.281 1 97.75 263 THR B N 1
ATOM 4952 C CA . THR B 1 263 ? 13.297 -29.453 -11.984 1 97.75 263 THR B CA 1
ATOM 4953 C C . THR B 1 263 ? 14.672 -30 -12.375 1 97.75 263 THR B C 1
ATOM 4955 O O . THR B 1 263 ? 14.922 -31.203 -12.242 1 97.75 263 THR B O 1
ATOM 4958 N N . ALA B 1 264 ? 15.539 -29.109 -12.82 1 97.69 264 ALA B N 1
ATOM 4959 C CA . ALA B 1 264 ? 16.891 -29.516 -13.172 1 97.69 264 ALA B CA 1
ATOM 4960 C C . ALA B 1 264 ? 17.641 -30.062 -11.953 1 97.69 264 ALA B C 1
ATOM 4962 O O . ALA B 1 264 ? 18.281 -31.109 -12.023 1 97.69 264 ALA B O 1
ATOM 4963 N N . LEU B 1 265 ? 17.562 -29.344 -10.883 1 97.06 265 LEU B N 1
ATOM 4964 C CA . LEU B 1 265 ? 18.266 -29.719 -9.664 1 97.06 265 LEU B CA 1
ATOM 4965 C C . LEU B 1 265 ? 17.797 -31.078 -9.164 1 97.06 265 LEU B C 1
ATOM 4967 O O . LEU B 1 265 ? 18.578 -31.844 -8.602 1 97.06 265 LEU B O 1
ATOM 4971 N N . GLU B 1 266 ? 16.531 -31.359 -9.352 1 96.75 266 GLU B N 1
ATOM 4972 C CA . GLU B 1 266 ? 15.977 -32.656 -8.938 1 96.75 266 GLU B CA 1
ATOM 4973 C C . GLU B 1 266 ? 16.516 -33.781 -9.805 1 96.75 266 GLU B C 1
ATOM 4975 O O . GLU B 1 266 ? 16.5 -34.938 -9.398 1 96.75 266 GLU B O 1
ATOM 4980 N N . ARG B 1 267 ? 17.078 -33.531 -10.93 1 97.25 267 ARG B N 1
ATOM 4981 C CA . ARG B 1 267 ? 17.453 -34.531 -11.906 1 97.25 267 ARG B CA 1
ATOM 4982 C C . ARG B 1 267 ? 18.969 -34.625 -12.047 1 97.25 267 ARG B C 1
ATOM 4984 O O . ARG B 1 267 ? 19.5 -35.594 -12.625 1 97.25 267 ARG B O 1
ATOM 4991 N N . CYS B 1 268 ? 19.625 -33.688 -11.461 1 97.12 268 CYS B N 1
ATOM 4992 C CA . CYS B 1 268 ? 21.078 -33.562 -11.562 1 97.12 268 CYS B CA 1
ATOM 4993 C C . CYS B 1 268 ? 21.75 -34.719 -10.82 1 97.12 268 CYS B C 1
ATOM 4995 O O . CYS B 1 268 ? 21.281 -35.125 -9.758 1 97.12 268 CYS B O 1
ATOM 4997 N N . ASN B 1 269 ? 22.875 -35.188 -11.43 1 97.69 269 ASN B N 1
ATOM 4998 C CA . ASN B 1 269 ? 23.828 -35.938 -10.617 1 97.69 269 ASN B CA 1
ATOM 4999 C C . ASN B 1 269 ? 24.734 -35 -9.812 1 97.69 269 ASN B C 1
ATOM 5001 O O . ASN B 1 269 ? 24.594 -33.781 -9.867 1 97.69 269 ASN B O 1
ATOM 5005 N N . GLU B 1 270 ? 25.641 -35.594 -9.07 1 96.75 270 GLU B N 1
ATOM 5006 C CA . GLU B 1 270 ? 26.453 -34.812 -8.148 1 96.75 270 GLU B CA 1
ATOM 5007 C C . GLU B 1 270 ? 27.328 -33.781 -8.898 1 96.75 270 GLU B C 1
ATOM 5009 O O . GLU B 1 270 ? 27.453 -32.656 -8.469 1 96.75 270 GLU B O 1
ATOM 5014 N N . ALA B 1 271 ? 27.906 -34.25 -9.953 1 97.31 271 ALA B N 1
ATOM 5015 C CA . ALA B 1 271 ? 28.781 -33.344 -10.727 1 97.31 271 ALA B CA 1
ATOM 5016 C C . ALA B 1 271 ? 27.984 -32.219 -11.344 1 97.31 271 ALA B C 1
ATOM 5018 O O . ALA B 1 271 ? 28.422 -31.062 -11.352 1 97.31 271 ALA B O 1
ATOM 5019 N N . GLN B 1 272 ? 26.844 -32.562 -11.836 1 97.38 272 GLN B N 1
ATOM 5020 C CA . GLN B 1 272 ? 25.953 -31.547 -12.445 1 97.38 272 GLN B CA 1
ATOM 5021 C C . GLN B 1 272 ? 25.469 -30.547 -11.406 1 97.38 272 GLN B C 1
ATOM 5023 O O . GLN B 1 272 ? 25.375 -29.359 -11.68 1 97.38 272 GLN B O 1
ATOM 5028 N N . ARG B 1 273 ? 25.141 -31.062 -10.25 1 96.12 273 ARG B N 1
ATOM 5029 C CA . ARG B 1 273 ? 24.688 -30.203 -9.172 1 96.12 273 ARG B CA 1
ATOM 5030 C C . ARG B 1 273 ? 25.766 -29.234 -8.734 1 96.12 273 ARG B C 1
ATOM 5032 O O . ARG B 1 273 ? 25.5 -28.062 -8.445 1 96.12 273 ARG B O 1
ATOM 5039 N N . SER B 1 274 ? 26.953 -29.719 -8.648 1 96.12 274 SER B N 1
ATOM 5040 C CA . SER B 1 274 ? 28.094 -28.875 -8.297 1 96.12 274 SER B CA 1
ATOM 5041 C C . SER B 1 274 ? 28.297 -27.766 -9.328 1 96.12 274 SER B C 1
ATOM 5043 O O . SER B 1 274 ? 28.578 -26.625 -8.969 1 96.12 274 SER B O 1
ATOM 5045 N N . MET B 1 275 ? 28.188 -28.156 -10.516 1 95.94 275 MET B N 1
ATOM 5046 C CA . MET B 1 275 ? 28.297 -27.156 -11.586 1 95.94 275 MET B CA 1
ATOM 5047 C C . MET B 1 275 ? 27.188 -26.125 -11.484 1 95.94 275 MET B C 1
ATOM 5049 O O . MET B 1 275 ? 27.422 -24.938 -11.648 1 95.94 275 MET B O 1
ATOM 5053 N N . PHE B 1 276 ? 25.984 -26.609 -11.266 1 96.88 276 PHE B N 1
ATOM 5054 C CA . PHE B 1 276 ? 24.844 -25.719 -11.102 1 96.88 276 PHE B CA 1
ATOM 5055 C C . PHE B 1 276 ? 25.094 -24.719 -9.992 1 96.88 276 PHE B C 1
ATOM 5057 O O . PHE B 1 276 ? 24.859 -23.516 -10.172 1 96.88 276 PHE B O 1
ATOM 5064 N N . LYS B 1 277 ? 25.562 -25.203 -8.898 1 94.44 277 LYS B N 1
ATOM 5065 C CA . LYS B 1 277 ? 25.859 -24.375 -7.73 1 94.44 277 LYS B CA 1
ATOM 5066 C C . LYS B 1 277 ? 26.875 -23.281 -8.062 1 94.44 277 LYS B C 1
ATOM 5068 O O . LYS B 1 277 ? 26.781 -22.172 -7.559 1 94.44 277 LYS B O 1
ATOM 5073 N N . GLU B 1 278 ? 27.703 -23.531 -8.898 1 94.12 278 GLU B N 1
ATOM 5074 C CA . GLU B 1 278 ? 28.781 -22.625 -9.242 1 94.12 278 GLU B CA 1
ATOM 5075 C C . GLU B 1 278 ? 28.328 -21.562 -10.242 1 94.12 278 GLU B C 1
ATOM 5077 O O . GLU B 1 278 ? 28.719 -20.406 -10.148 1 94.12 278 GLU B O 1
ATOM 5082 N N . TYR B 1 279 ? 27.516 -21.922 -11.18 1 94.88 279 TYR B N 1
ATOM 5083 C CA . TYR B 1 279 ? 27.297 -21.062 -12.336 1 94.88 279 TYR B CA 1
ATOM 5084 C C . TYR B 1 279 ? 25.953 -20.344 -12.242 1 94.88 279 TYR B C 1
ATOM 5086 O O . TYR B 1 279 ? 25.75 -19.328 -12.906 1 94.88 279 TYR B O 1
ATOM 5094 N N . TYR B 1 280 ? 24.984 -20.938 -11.523 1 95.06 280 TYR B N 1
ATOM 5095 C CA . TYR B 1 280 ? 23.688 -20.297 -11.414 1 95.06 280 TYR B CA 1
ATOM 5096 C C . TYR B 1 280 ? 23.766 -19.016 -10.594 1 95.06 280 TYR B C 1
ATOM 5098 O O . TYR B 1 280 ? 24.438 -18.984 -9.555 1 95.06 280 TYR B O 1
ATOM 5106 N N . GLY B 1 281 ? 23.125 -17.938 -11.016 1 91.38 281 GLY B N 1
ATOM 5107 C CA . GLY B 1 281 ? 23.172 -16.641 -10.336 1 91.38 281 GLY B CA 1
ATOM 5108 C C . GLY B 1 281 ? 24.344 -15.781 -10.773 1 91.38 281 GLY B C 1
ATOM 5109 O O . GLY B 1 281 ? 24.766 -14.883 -10.039 1 91.38 281 GLY B O 1
ATOM 5110 N N . SER B 1 282 ? 24.891 -16.156 -11.938 1 91.88 282 SER B N 1
ATOM 5111 C CA . SER B 1 282 ? 26 -15.414 -12.516 1 91.88 282 SER B CA 1
ATOM 5112 C C . SER B 1 282 ? 25.594 -14.688 -13.789 1 91.88 282 SER B C 1
ATOM 5114 O O . SER B 1 282 ? 24.859 -15.234 -14.609 1 91.88 282 SER B O 1
ATOM 5116 N N . LYS B 1 283 ? 26.047 -13.547 -13.922 1 89.25 283 LYS B N 1
ATOM 5117 C CA . LYS B 1 283 ? 25.734 -12.766 -15.109 1 89.25 283 LYS B CA 1
ATOM 5118 C C . LYS B 1 283 ? 26.719 -13.07 -16.234 1 89.25 283 LYS B C 1
ATOM 5120 O O . LYS B 1 283 ? 26.578 -12.562 -17.359 1 89.25 283 LYS B O 1
ATOM 5125 N N . ASP B 1 284 ? 27.719 -13.859 -15.961 1 93.69 284 ASP B N 1
ATOM 5126 C CA . ASP B 1 284 ? 28.672 -14.289 -16.984 1 93.69 284 ASP B CA 1
ATOM 5127 C C . ASP B 1 284 ? 27.969 -15.102 -18.062 1 93.69 284 ASP B C 1
ATOM 5129 O O . ASP B 1 284 ? 27.422 -16.172 -17.797 1 93.69 284 ASP B O 1
ATOM 5133 N N . PRO B 1 285 ? 28.094 -14.648 -19.266 1 93.94 285 PRO B N 1
ATOM 5134 C CA . PRO B 1 285 ? 27.406 -15.344 -20.344 1 93.94 285 PRO B CA 1
ATOM 5135 C C . PRO B 1 285 ? 27.828 -16.797 -20.484 1 93.94 285 PRO B C 1
ATOM 5137 O O . PRO B 1 285 ? 27.016 -17.656 -20.859 1 93.94 285 PRO B O 1
ATOM 5140 N N . GLU B 1 286 ? 29.047 -17.016 -20.125 1 96.06 286 GLU B N 1
ATOM 5141 C CA . GLU B 1 286 ? 29.516 -18.406 -20.203 1 96.06 286 GLU B CA 1
ATOM 5142 C C . GLU B 1 286 ? 28.844 -19.266 -19.141 1 96.06 286 GLU B C 1
ATOM 5144 O O . GLU B 1 286 ? 28.578 -20.453 -19.375 1 96.06 286 GLU B O 1
ATOM 5149 N N . HIS B 1 287 ? 28.656 -18.734 -18.016 1 95.94 287 HIS B N 1
ATOM 5150 C CA . HIS B 1 287 ? 27.953 -19.469 -16.969 1 95.94 287 HIS B CA 1
ATOM 5151 C C . HIS B 1 287 ? 26.5 -19.734 -17.344 1 95.94 287 HIS B C 1
ATOM 5153 O O . HIS B 1 287 ? 25.984 -20.828 -17.125 1 95.94 287 HIS B O 1
ATOM 5159 N N . VAL B 1 288 ? 25.859 -18.766 -17.938 1 94.88 288 VAL B N 1
ATOM 5160 C CA . VAL B 1 288 ? 24.469 -18.891 -18.375 1 94.88 288 VAL B CA 1
ATOM 5161 C C . VAL B 1 288 ? 24.375 -20 -19.438 1 94.88 288 VAL B C 1
ATOM 5163 O O . VAL B 1 288 ? 23.469 -20.828 -19.375 1 94.88 288 VAL B O 1
ATOM 5166 N N . LYS B 1 289 ? 25.281 -19.969 -20.312 1 95.56 289 LYS B N 1
ATOM 5167 C CA . LYS B 1 289 ? 25.328 -20.969 -21.375 1 95.56 289 LYS B CA 1
ATOM 5168 C C . LYS B 1 289 ? 25.469 -22.375 -20.797 1 95.56 289 LYS B C 1
ATOM 5170 O O . LYS B 1 289 ? 24.828 -23.312 -21.281 1 95.56 289 LYS B O 1
ATOM 5175 N N . ARG B 1 290 ? 26.297 -22.453 -19.812 1 97.12 290 ARG B N 1
ATOM 5176 C CA . ARG B 1 290 ? 26.531 -23.75 -19.203 1 97.12 290 ARG B CA 1
ATOM 5177 C C . ARG B 1 290 ? 25.266 -24.281 -18.531 1 97.12 290 ARG B C 1
ATOM 5179 O O . ARG B 1 290 ? 24.984 -25.469 -18.594 1 97.12 290 ARG B O 1
ATOM 5186 N N . ILE B 1 291 ? 24.578 -23.438 -17.891 1 97.19 291 ILE B N 1
ATOM 5187 C CA . ILE B 1 291 ? 23.328 -23.844 -17.25 1 97.19 291 ILE B CA 1
ATOM 5188 C C . ILE B 1 291 ? 22.312 -24.266 -18.297 1 97.19 291 ILE B C 1
ATOM 5190 O O . ILE B 1 291 ? 21.625 -25.266 -18.141 1 97.19 291 ILE B O 1
ATOM 5194 N N . LYS B 1 292 ? 22.234 -23.547 -19.375 1 96 292 LYS B N 1
ATOM 5195 C CA . LYS B 1 292 ? 21.312 -23.891 -20.453 1 96 292 LYS B CA 1
ATOM 5196 C C . LYS B 1 292 ? 21.672 -25.234 -21.078 1 96 292 LYS B C 1
ATOM 5198 O O . LYS B 1 292 ? 20.797 -26.031 -21.422 1 96 292 LYS B O 1
ATOM 5203 N N . GLN B 1 293 ? 22.938 -25.422 -21.219 1 97.31 293 GLN B N 1
ATOM 5204 C CA . GLN B 1 293 ? 23.406 -26.703 -21.734 1 97.31 293 GLN B CA 1
ATOM 5205 C C . GLN B 1 293 ? 23 -27.844 -20.797 1 97.31 293 GLN B C 1
ATOM 5207 O O . GLN B 1 293 ? 22.641 -28.938 -21.266 1 97.31 293 GLN B O 1
ATOM 5212 N N . LEU B 1 294 ? 23.172 -27.562 -19.562 1 98 294 LEU B N 1
ATOM 5213 C CA . LEU B 1 294 ? 22.734 -28.547 -18.594 1 98 294 LEU B CA 1
ATOM 5214 C C . LEU B 1 294 ? 21.25 -28.859 -18.75 1 98 294 LEU B C 1
ATOM 5216 O O . LEU B 1 294 ? 20.844 -30.016 -18.672 1 98 294 LEU B O 1
ATOM 5220 N N . TYR B 1 295 ? 20.406 -27.812 -18.891 1 97.75 295 TYR B N 1
ATOM 5221 C CA . TYR B 1 295 ? 18.969 -28.016 -19.125 1 97.75 295 TYR B CA 1
ATOM 5222 C C . TYR B 1 295 ? 18.75 -28.906 -20.328 1 97.75 295 TYR B C 1
ATOM 5224 O O . TYR B 1 295 ? 17.891 -29.797 -20.297 1 97.75 295 TYR B O 1
ATOM 5232 N N . ASP B 1 296 ? 19.547 -28.734 -21.344 1 97.19 296 ASP B N 1
ATOM 5233 C CA . ASP B 1 296 ? 19.422 -29.516 -22.562 1 97.19 296 ASP B CA 1
ATOM 5234 C C . ASP B 1 296 ? 19.828 -30.969 -22.312 1 97.19 296 ASP B C 1
ATOM 5236 O O . ASP B 1 296 ? 19.156 -31.891 -22.781 1 97.19 296 ASP B O 1
ATOM 5240 N N . GLU B 1 297 ? 20.953 -31.078 -21.656 1 97.88 297 GLU B N 1
ATOM 5241 C CA . GLU B 1 297 ? 21.453 -32.406 -21.344 1 97.88 297 GLU B CA 1
ATOM 5242 C C . GLU B 1 297 ? 20.422 -33.219 -20.562 1 97.88 297 GLU B C 1
ATOM 5244 O O . GLU B 1 297 ? 20.266 -34.406 -20.766 1 97.88 297 GLU B O 1
ATOM 5249 N N . LEU B 1 298 ? 19.766 -32.531 -19.688 1 98.12 298 LEU B N 1
ATOM 5250 C CA . LEU B 1 298 ? 18.766 -33.188 -18.844 1 98.12 298 LEU B CA 1
ATOM 5251 C C . LEU B 1 298 ? 17.422 -33.25 -19.547 1 98.12 298 LEU B C 1
ATOM 5253 O O . LEU B 1 298 ? 16.453 -33.75 -18.984 1 98.12 298 LEU B O 1
ATOM 5257 N N . GLN B 1 299 ? 17.297 -32.719 -20.781 1 97.69 299 GLN B N 1
ATOM 5258 C CA . GLN B 1 299 ? 16.094 -32.688 -21.609 1 97.69 299 GLN B CA 1
ATOM 5259 C C . GLN B 1 299 ? 14.922 -32.062 -20.844 1 97.69 299 GLN B C 1
ATOM 5261 O O . GLN B 1 299 ? 13.82 -32.594 -20.828 1 97.69 299 GLN B O 1
ATOM 5266 N N . ILE B 1 300 ? 15.203 -30.953 -20.188 1 97.44 300 ILE B N 1
ATOM 5267 C CA . ILE B 1 300 ? 14.211 -30.297 -19.344 1 97.44 300 ILE B CA 1
ATOM 5268 C C . ILE B 1 300 ? 13.055 -29.797 -20.203 1 97.44 300 ILE B C 1
ATOM 5270 O O . ILE B 1 300 ? 11.914 -29.719 -19.734 1 97.44 300 ILE B O 1
ATOM 5274 N N . ASP B 1 301 ? 13.281 -29.406 -21.453 1 95.31 301 ASP B N 1
ATOM 5275 C CA . ASP B 1 301 ? 12.227 -28.969 -22.359 1 95.31 301 ASP B CA 1
ATOM 5276 C C . ASP B 1 301 ? 11.188 -30.062 -22.562 1 95.31 301 ASP B C 1
ATOM 5278 O O . ASP B 1 301 ? 9.984 -29.797 -22.594 1 95.31 301 ASP B O 1
ATOM 5282 N N . LYS B 1 302 ? 11.641 -31.312 -22.688 1 97.19 302 LYS B N 1
ATOM 5283 C CA . LYS B 1 302 ? 10.727 -32.438 -22.844 1 97.19 302 LYS B CA 1
ATOM 5284 C C . LYS B 1 302 ? 9.945 -32.688 -21.562 1 97.19 302 LYS B C 1
ATOM 5286 O O . LYS B 1 302 ? 8.75 -33 -21.609 1 97.19 302 LYS B O 1
ATOM 5291 N N . VAL B 1 303 ? 10.68 -32.594 -20.484 1 97.56 303 VAL B N 1
ATOM 5292 C CA . VAL B 1 303 ? 10.039 -32.75 -19.188 1 97.56 303 VAL B CA 1
ATOM 5293 C C . VAL B 1 303 ? 8.961 -31.672 -19 1 97.56 303 VAL B C 1
ATOM 5295 O O . VAL B 1 303 ? 7.867 -31.969 -18.531 1 97.56 303 VAL B O 1
ATOM 5298 N N . TYR B 1 304 ? 9.297 -30.453 -19.375 1 96.88 304 TYR B N 1
ATOM 5299 C CA . TYR B 1 304 ? 8.375 -29.312 -19.281 1 96.88 304 TYR B CA 1
ATOM 5300 C C . TYR B 1 304 ? 7.113 -29.562 -20.094 1 96.88 304 TYR B C 1
ATOM 5302 O O . TYR B 1 304 ? 6.004 -29.359 -19.609 1 96.88 304 TYR B O 1
ATOM 5310 N N . LYS B 1 305 ? 7.227 -30.016 -21.281 1 96.19 305 LYS B N 1
ATOM 5311 C CA . LYS B 1 305 ? 6.082 -30.234 -22.172 1 96.19 305 LYS B CA 1
ATOM 5312 C C . LYS B 1 305 ? 5.156 -31.312 -21.609 1 96.19 305 LYS B C 1
ATOM 5314 O O . LYS B 1 305 ? 3.934 -31.172 -21.656 1 96.19 305 LYS B O 1
ATOM 5319 N N . LYS B 1 306 ? 5.777 -32.375 -21.125 1 97.31 306 LYS B N 1
ATOM 5320 C CA . LYS B 1 306 ? 4.988 -33.406 -20.5 1 97.31 306 LYS B CA 1
ATOM 5321 C C . LYS B 1 306 ? 4.27 -32.906 -19.266 1 97.31 306 LYS B C 1
ATOM 5323 O O . LYS B 1 306 ? 3.1 -33.219 -19.031 1 97.31 306 LYS B O 1
ATOM 5328 N N . PHE B 1 307 ? 5 -32.156 -18.516 1 96.44 307 PHE B N 1
ATOM 5329 C CA . PHE B 1 307 ? 4.445 -31.578 -17.297 1 96.44 307 PHE B CA 1
ATOM 5330 C C . PHE B 1 307 ? 3.295 -30.625 -17.625 1 96.44 307 PHE B C 1
ATOM 5332 O O . PHE B 1 307 ? 2.207 -30.75 -17.062 1 96.44 307 PHE B O 1
ATOM 5339 N N . GLU B 1 308 ? 3.508 -29.672 -18.516 1 95.94 308 GLU B N 1
ATOM 5340 C CA . GLU B 1 308 ? 2.488 -28.703 -18.922 1 95.94 308 GLU B CA 1
ATOM 5341 C C . GLU B 1 308 ? 1.223 -29.406 -19.391 1 95.94 308 GLU B C 1
ATOM 5343 O O . GLU B 1 308 ? 0.113 -29.047 -19 1 95.94 308 GLU B O 1
ATOM 5348 N N . ASN B 1 309 ? 1.395 -30.438 -20.203 1 96.31 309 ASN B N 1
ATOM 5349 C CA . ASN B 1 309 ? 0.253 -31.203 -20.719 1 96.31 309 ASN B CA 1
ATOM 5350 C C . ASN B 1 309 ? -0.524 -31.859 -19.578 1 96.31 309 ASN B C 1
ATOM 5352 O O . ASN B 1 309 ? -1.757 -31.859 -19.578 1 96.31 309 ASN B O 1
ATOM 5356 N N . SER B 1 310 ? 0.233 -32.469 -18.703 1 97.44 310 SER B N 1
ATOM 5357 C CA . SER B 1 310 ? -0.414 -33.125 -17.578 1 97.44 310 SER B CA 1
ATOM 5358 C C . SER B 1 310 ? -1.193 -32.125 -16.719 1 97.44 310 SER B C 1
ATOM 5360 O O . SER B 1 310 ? -2.27 -32.438 -16.219 1 97.44 310 SER B O 1
ATOM 5362 N N . VAL B 1 311 ? -0.648 -30.953 -16.5 1 96.88 311 VAL B N 1
ATOM 5363 C CA . VAL B 1 311 ? -1.312 -29.906 -15.734 1 96.88 311 VAL B CA 1
ATOM 5364 C C . VAL B 1 311 ? -2.619 -29.516 -16.422 1 96.88 311 VAL B C 1
ATOM 5366 O O . VAL B 1 311 ? -3.666 -29.422 -15.773 1 96.88 311 VAL B O 1
ATOM 5369 N N . TYR B 1 312 ? -2.604 -29.312 -17.734 1 97.06 312 TYR B N 1
ATOM 5370 C CA . TYR B 1 312 ? -3.795 -28.906 -18.484 1 97.06 312 TYR B CA 1
ATOM 5371 C C . TYR B 1 312 ? -4.848 -30 -18.453 1 97.06 312 TYR B C 1
ATOM 5373 O O . TYR B 1 312 ? -6.043 -29.734 -18.344 1 97.06 312 TYR B O 1
ATOM 5381 N N . GLU B 1 313 ? -4.387 -31.266 -18.562 1 97.69 313 GLU B N 1
ATOM 5382 C CA . GLU B 1 313 ? -5.324 -32.375 -18.531 1 97.69 313 GLU B CA 1
ATOM 5383 C C . GLU B 1 313 ? -6.043 -32.438 -17.188 1 97.69 313 GLU B C 1
ATOM 5385 O O . GLU B 1 313 ? -7.266 -32.594 -17.125 1 97.69 313 GLU B O 1
ATOM 5390 N N . ASN B 1 314 ? -5.289 -32.375 -16.172 1 97.94 314 ASN B N 1
ATOM 5391 C CA . ASN B 1 314 ? -5.871 -32.406 -14.836 1 97.94 314 ASN B CA 1
ATOM 5392 C C . ASN B 1 314 ? -6.809 -31.234 -14.617 1 97.94 314 ASN B C 1
ATOM 5394 O O . ASN B 1 314 ? -7.898 -31.391 -14.062 1 97.94 314 ASN B O 1
ATOM 5398 N N . LEU B 1 315 ? -6.383 -30.078 -15 1 97.88 315 LEU B N 1
ATOM 5399 C CA . LEU B 1 315 ? -7.18 -28.859 -14.836 1 97.88 315 LEU B CA 1
ATOM 5400 C C . LEU B 1 315 ? -8.484 -28.969 -15.609 1 97.88 315 LEU B C 1
ATOM 5402 O O . LEU B 1 315 ? -9.539 -28.562 -15.109 1 97.88 315 LEU B O 1
ATOM 5406 N N . GLU B 1 316 ? -8.398 -29.438 -16.797 1 98.12 316 GLU B N 1
ATOM 5407 C CA . GLU B 1 316 ? -9.602 -29.594 -17.609 1 98.12 316 GLU B CA 1
ATOM 5408 C C . GLU B 1 316 ? -10.602 -30.531 -16.953 1 98.12 316 GLU B C 1
ATOM 5410 O O . GLU B 1 316 ? -11.812 -30.266 -16.953 1 98.12 316 GLU B O 1
ATOM 5415 N N . ARG B 1 317 ? -10.102 -31.641 -16.438 1 98.5 317 ARG B N 1
ATOM 5416 C CA . ARG B 1 317 ? -10.961 -32.562 -15.719 1 98.5 317 ARG B CA 1
ATOM 5417 C C . ARG B 1 317 ? -11.672 -31.891 -14.555 1 98.5 317 ARG B C 1
ATOM 5419 O O . ARG B 1 317 ? -12.875 -32.062 -14.375 1 98.5 317 ARG B O 1
ATOM 5426 N N . ARG B 1 318 ? -11.008 -31.109 -13.781 1 98.44 318 ARG B N 1
ATOM 5427 C CA . ARG B 1 318 ? -11.57 -30.391 -12.641 1 98.44 318 ARG B CA 1
ATOM 5428 C C . ARG B 1 318 ? -12.594 -29.359 -13.094 1 98.44 318 ARG B C 1
ATOM 5430 O O . ARG B 1 318 ? -13.648 -29.203 -12.477 1 98.44 318 ARG B O 1
ATOM 5437 N N . ILE B 1 319 ? -12.258 -28.625 -14.172 1 98.62 319 ILE B N 1
ATOM 5438 C CA . ILE B 1 319 ? -13.141 -27.594 -14.703 1 98.62 319 ILE B CA 1
ATOM 5439 C C . ILE B 1 319 ? -14.453 -28.234 -15.164 1 98.62 319 ILE B C 1
ATOM 5441 O O . ILE B 1 319 ? -15.539 -27.734 -14.844 1 98.62 319 ILE B O 1
ATOM 5445 N N . ARG B 1 320 ? -14.422 -29.344 -15.82 1 98.31 320 ARG B N 1
ATOM 5446 C CA . ARG B 1 320 ? -15.602 -30 -16.375 1 98.31 320 ARG B CA 1
ATOM 5447 C C . ARG B 1 320 ? -16.453 -30.625 -15.281 1 98.31 320 ARG B C 1
ATOM 5449 O O . ARG B 1 320 ? -17.625 -30.938 -15.5 1 98.31 320 ARG B O 1
ATOM 5456 N N . ALA B 1 321 ? -15.867 -30.812 -14.117 1 98.25 321 ALA B N 1
ATOM 5457 C CA . ALA B 1 321 ? -16.594 -31.391 -12.992 1 98.25 321 ALA B CA 1
ATOM 5458 C C . ALA B 1 321 ? -17.328 -30.312 -12.211 1 98.25 321 ALA B C 1
ATOM 5460 O O . ALA B 1 321 ? -18.094 -30.609 -11.281 1 98.25 321 ALA B O 1
ATOM 5461 N N . LEU B 1 322 ? -17.172 -29.031 -12.531 1 97.69 322 LEU B N 1
ATOM 5462 C CA . LEU B 1 322 ? -17.859 -27.953 -11.844 1 97.69 322 LEU B CA 1
ATOM 5463 C C . LEU B 1 322 ? -19.359 -28.047 -12.055 1 97.69 322 LEU B C 1
ATOM 5465 O O . LEU B 1 322 ? -19.828 -28.438 -13.125 1 97.69 322 LEU B O 1
ATOM 5469 N N . PRO B 1 323 ? -20.125 -27.688 -11.07 1 95.19 323 PRO B N 1
ATOM 5470 C CA . PRO B 1 323 ? -21.578 -27.891 -11.102 1 95.19 323 PRO B CA 1
ATOM 5471 C C . PRO B 1 323 ? -22.297 -26.922 -12.039 1 95.19 323 PRO B C 1
ATOM 5473 O O . PRO B 1 323 ? -23.391 -27.219 -12.516 1 95.19 323 PRO B O 1
ATOM 5476 N N . ARG B 1 324 ? -21.734 -25.781 -12.297 1 95.19 324 ARG B N 1
ATOM 5477 C CA . ARG B 1 324 ? -22.438 -24.766 -13.078 1 95.19 324 ARG B CA 1
ATOM 5478 C C . ARG B 1 324 ? -21.781 -24.562 -14.438 1 95.19 324 ARG B C 1
ATOM 5480 O O . ARG B 1 324 ? -20.562 -24.344 -14.516 1 95.19 324 ARG B O 1
ATOM 5487 N N . LYS B 1 325 ? -22.609 -24.516 -15.406 1 96.06 325 LYS B N 1
ATOM 5488 C CA . LYS B 1 325 ? -22.109 -24.422 -16.781 1 96.06 325 LYS B CA 1
ATOM 5489 C C . LYS B 1 325 ? -21.344 -23.109 -17 1 96.06 325 LYS B C 1
ATOM 5491 O O . LYS B 1 325 ? -20.344 -23.094 -17.703 1 96.06 325 LYS B O 1
ATOM 5496 N N . GLY B 1 326 ? -21.859 -22.031 -16.469 1 95.69 326 GLY B N 1
ATOM 5497 C CA . GLY B 1 326 ? -21.188 -20.75 -16.609 1 95.69 326 GLY B CA 1
ATOM 5498 C C . GLY B 1 326 ? -19.766 -20.766 -16.078 1 95.69 326 GLY B C 1
ATOM 5499 O O . GLY B 1 326 ? -18.859 -20.172 -16.688 1 95.69 326 GLY B O 1
ATOM 5500 N N . GLU B 1 327 ? -19.531 -21.406 -14.961 1 96.75 327 GLU B N 1
ATOM 5501 C CA . GLU B 1 327 ? -18.203 -21.531 -14.375 1 96.75 327 GLU B CA 1
ATOM 5502 C C . GLU B 1 327 ? -17.297 -22.391 -15.242 1 96.75 327 GLU B C 1
ATOM 5504 O O . GLU B 1 327 ? -16.141 -22.047 -15.469 1 96.75 327 GLU B O 1
ATOM 5509 N N . THR B 1 328 ? -17.875 -23.484 -15.734 1 97.88 328 THR B N 1
ATOM 5510 C CA . THR B 1 328 ? -17.125 -24.359 -16.641 1 97.88 328 THR B CA 1
ATOM 5511 C C . THR B 1 328 ? -16.688 -23.609 -17.891 1 97.88 328 THR B C 1
ATOM 5513 O O . THR B 1 328 ? -15.523 -23.672 -18.266 1 97.88 328 THR B O 1
ATOM 5516 N N . ASP B 1 329 ? -17.609 -22.906 -18.453 1 96.75 329 ASP B N 1
ATOM 5517 C CA . ASP B 1 329 ? -17.328 -22.172 -19.688 1 96.75 329 ASP B CA 1
ATOM 5518 C C . ASP B 1 329 ? -16.266 -21.094 -19.453 1 96.75 329 ASP B C 1
ATOM 5520 O O . ASP B 1 329 ? -15.383 -20.891 -20.297 1 96.75 329 ASP B O 1
ATOM 5524 N N . PHE B 1 330 ? -16.391 -20.438 -18.359 1 96.06 330 PHE B N 1
ATOM 5525 C CA . PHE B 1 330 ? -15.43 -19.391 -18.016 1 96.06 330 PHE B CA 1
ATOM 5526 C C . PHE B 1 330 ? -14.016 -19.969 -17.969 1 96.06 330 PHE B C 1
ATOM 5528 O O . PHE B 1 330 ? -13.117 -19.484 -18.656 1 96.06 330 PHE B O 1
ATOM 5535 N N . PHE B 1 331 ? -13.805 -21.047 -17.234 1 97.75 331 PHE B N 1
ATOM 5536 C CA . PHE B 1 331 ? -12.469 -21.578 -17 1 97.75 331 PHE B CA 1
ATOM 5537 C C . PHE B 1 331 ? -11.922 -22.234 -18.266 1 97.75 331 PHE B C 1
ATOM 5539 O O . PHE B 1 331 ? -10.719 -22.203 -18.516 1 97.75 331 PHE B O 1
ATOM 5546 N N . LEU B 1 332 ? -12.797 -22.844 -19.062 1 97.19 332 LEU B N 1
ATOM 5547 C CA . LEU B 1 332 ? -12.344 -23.453 -20.297 1 97.19 332 LEU B CA 1
ATOM 5548 C C . LEU B 1 332 ? -11.797 -22.406 -21.25 1 97.19 332 LEU B C 1
ATOM 5550 O O . LEU B 1 332 ? -10.797 -22.625 -21.938 1 97.19 332 LEU B O 1
ATOM 5554 N N . GLU B 1 333 ? -12.43 -21.328 -21.297 1 94.88 333 GLU B N 1
ATOM 5555 C CA . GLU B 1 333 ? -11.961 -20.266 -22.172 1 94.88 333 GLU B CA 1
ATOM 5556 C C . GLU B 1 333 ? -10.656 -19.672 -21.656 1 94.88 333 GLU B C 1
ATOM 5558 O O . GLU B 1 333 ? -9.766 -19.328 -22.453 1 94.88 333 GLU B O 1
ATOM 5563 N N . ILE B 1 334 ? -10.562 -19.5 -20.359 1 94.62 334 ILE B N 1
ATOM 5564 C CA . ILE B 1 334 ? -9.312 -19.031 -19.766 1 94.62 334 ILE B CA 1
ATOM 5565 C C . ILE B 1 334 ? -8.188 -20.016 -20.078 1 94.62 334 ILE B C 1
ATOM 5567 O O . ILE B 1 334 ? -7.074 -19.609 -20.422 1 94.62 334 ILE B O 1
ATOM 5571 N N . MET B 1 335 ? -8.508 -21.266 -19.906 1 95.75 335 MET B N 1
ATOM 5572 C CA . MET B 1 335 ? -7.527 -22.312 -20.188 1 95.75 335 MET B CA 1
ATOM 5573 C C . MET B 1 335 ? -7.047 -22.234 -21.641 1 95.75 335 MET B C 1
ATOM 5575 O O . MET B 1 335 ? -5.848 -22.344 -21.906 1 95.75 335 MET B O 1
ATOM 5579 N N . GLU B 1 336 ? -7.953 -22 -22.531 1 94.06 336 GLU B N 1
ATOM 5580 C CA . GLU B 1 336 ? -7.602 -21.875 -23.953 1 94.06 336 GLU B CA 1
ATOM 5581 C C . GLU B 1 336 ? -6.715 -20.656 -24.188 1 94.06 336 GLU B C 1
ATOM 5583 O O . GLU B 1 336 ? -5.762 -20.719 -24.969 1 94.06 336 GLU B O 1
ATOM 5588 N N . ALA B 1 337 ? -7.035 -19.594 -23.562 1 90.38 337 ALA B N 1
ATOM 5589 C CA . ALA B 1 337 ? -6.211 -18.406 -23.688 1 90.38 337 ALA B CA 1
ATOM 5590 C C . ALA B 1 337 ? -4.797 -18.656 -23.172 1 90.38 337 ALA B C 1
ATOM 5592 O O . ALA B 1 337 ? -3.818 -18.188 -23.75 1 90.38 337 ALA B O 1
ATOM 5593 N N . CYS B 1 338 ? -4.676 -19.375 -22.062 1 91.31 338 CYS B N 1
ATOM 5594 C CA . CYS B 1 338 ? -3.375 -19.703 -21.484 1 91.31 338 CYS B CA 1
ATOM 5595 C C . CYS B 1 338 ? -2.584 -20.609 -22.422 1 91.31 338 CYS B C 1
ATOM 5597 O O . CYS B 1 338 ? -1.38 -20.422 -22.609 1 91.31 338 CYS B O 1
ATOM 5599 N N . ARG B 1 339 ? -3.283 -21.531 -23 1 90.06 339 ARG B N 1
ATOM 5600 C CA . ARG B 1 339 ? -2.641 -22.469 -23.906 1 90.06 339 ARG B CA 1
ATOM 5601 C C . ARG B 1 339 ? -2.051 -21.75 -25.125 1 90.06 339 ARG B C 1
ATOM 5603 O O . ARG B 1 339 ? -1 -22.141 -25.625 1 90.06 339 ARG B O 1
ATOM 5610 N N . ASN B 1 340 ? -2.764 -20.766 -25.547 1 84.81 340 ASN B N 1
ATOM 5611 C CA . ASN B 1 340 ? -2.352 -20.047 -26.75 1 84.81 340 ASN B CA 1
ATOM 5612 C C . ASN B 1 340 ? -1.414 -18.891 -26.406 1 84.81 340 ASN B C 1
ATOM 5614 O O . ASN B 1 340 ? -0.916 -18.203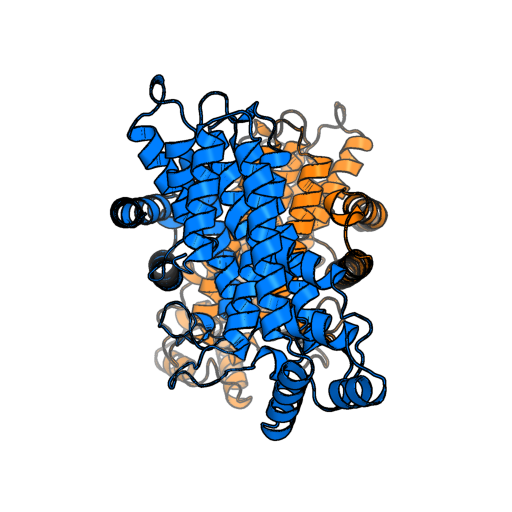 -27.297 1 84.81 340 ASN B O 1
ATOM 5618 N N . GLN B 1 341 ? -1.154 -18.75 -25.203 1 74.44 341 GLN B N 1
ATOM 5619 C CA . GLN B 1 341 ? -0.329 -17.672 -24.703 1 74.44 341 GLN B CA 1
ATOM 5620 C C . GLN B 1 341 ? -0.829 -16.312 -25.203 1 74.44 341 GLN B C 1
ATOM 5622 O O . GLN B 1 341 ? -0.032 -15.469 -25.609 1 74.44 341 GLN B O 1
ATOM 5627 N N . ASP B 1 342 ? -2.096 -16.266 -25.453 1 67.5 342 ASP B N 1
ATOM 5628 C CA . ASP B 1 342 ? -2.791 -15.07 -25.906 1 67.5 342 ASP B CA 1
ATOM 5629 C C . ASP B 1 342 ? -3.463 -14.359 -24.734 1 67.5 342 ASP B C 1
ATOM 5631 O O . ASP B 1 342 ? -4.469 -13.664 -24.906 1 67.5 342 ASP B O 1
ATOM 5635 N N . TYR B 1 343 ? -2.73 -14.383 -23.672 1 60.69 343 TYR B N 1
ATOM 5636 C CA . TYR B 1 343 ? -3.35 -13.719 -22.531 1 60.69 343 TYR B CA 1
ATOM 5637 C C . TYR B 1 343 ? -2.705 -12.359 -22.266 1 60.69 343 TYR B C 1
ATOM 5639 O O . TYR B 1 343 ? -1.546 -12.141 -22.625 1 60.69 343 TYR B O 1
#

Secondary structure (DSSP, 8-state):
-HHHHHHHHTTHHHHHHHHHTSHHHHTS-HHHHHHHHHHHHHHHSSS--HHHHHHHHHHHHHS-GGG--HHHHHHHHHHHHHTS-HHHHHHHHHHTT--EETTEE-GGGSTTTGGGHHHHHHHHHHHHHHHHHHHHTTSTTHHHHHHHHHHHHHHHHHHHHHHHHHHTSSPTT--TT--HHHHHHHIIIIIIIIIIIHHHHHHHTTSTTGGGS--HHHHHHHHHHHHHHHHHHHHHHHH----TT--TTHHHHHT---HHHHHHHHH--HHHHHHHHHHTT---HHHHHHHHHHHHHTTHHHHHHHHHHHHHHHHHHHHHT-S-HHHHHHHHHHHHHHHTT--/-HHHHHHHHTTHHHHHHHHHTSHHHHTS-HHHHHHHHHHHHHHHSSS--HHHHHHHHHHHHHS-GGG--HHHHHHHHHHHHHTS-HHHHHHHHHHTT--EETTEE-GGGSTTTGGGHHHHHHHHHHHHHHHHHHHHTTSTTHHHHHHHHHHHHHHHHHHHHHHHHHHTSSPTT--TT--HHHHHHHIIIIIIIIIIIHHHHHHHTTSTTGGGS--HHHHHHHHHHHHHHHHHHHHHHHH---STT--TTHHHHHT---HHHHHHHHH--HHHHHHHHHHTT---HHHHHHHHHHHHHTTHHHHHHHHHHHHHHHHHHHHHT-S-HHHHHHHHHHHHHHHTT--

Sequence (686 aa):
MYQNKQKFDQVLPEVMDTLMSSPKFQNQLPEVGNWVKKLLNYTMDGGKQGRGLAVPFAYHKMEDPEYFTEEKMHTARFLGWSLEMASLLAIDDIIDVSTTRRGKPCWYLQPDVGNSAINDCFLIYHCFMELIELKFGKEPFYADLVKLINETVLYTTIGEYLDYSSGYTKEKNNLDGFTMERFNSIAVQKTGYYSFRLPLLSALFLVKNGQERDTTELSSISLEFGKILQFQNDYKDIYWDEGSSGKAGTDIQEGKLSWFAVTALERCNEAQRSMFKEYYGSKDPEHVKRIKQLYDELQIDKVYKKFENSVYENLERRIRALPRKGETDFFLEIMEACRNQDYMYQNKQKFDQVLPEVMDT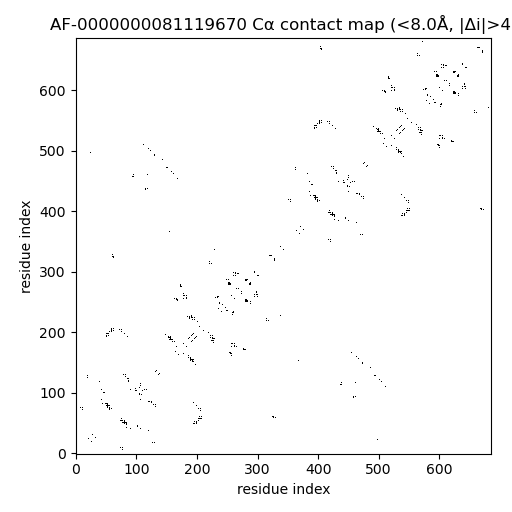LMSSPKFQNQLPEVGNWVKKLLNYTMDGGKQGRGLAVPFAYHKMEDPEYFTEEKMHTARFLGWSLEMASLLAIDDIIDVSTTRRGKPCWYLQPDVGNSAINDCFLIYHCFMELIELKFGKEPFYADLVKLINETVLYTTIGEYLDYSSGYTKEKNNLDGFTMERFNSIAVQKTGYYSFRLPLLSALFLVKNGQERDTTELSSISLEFGKILQFQNDYKDIYWDEGSSGKAGTDIQEGKLSWFAVTALERCNEAQRSMFKEYYGSKDPEHVKRIKQLYDELQIDKVYKKFENSVYENLERRIRALPRKGETDFFLEIMEACRNQDY

Foldseek 3Di:
DVVLVVLLVVLVVVLLVLLCPPPVNVPDDPVVNVVLCVLLCVLLDADPLQQLSLQLLLLVLFADPVPDDVVLSSVSSSLSSLLSLSLLVLVVCVLLVPQDDRRHGRPCPDPPCPPVSNVSSVVSNVSSVVSLCSSCVPPPCSVVLVVLSVVLVVLLVVLVVLFCCQFAVDDQLDCVCQAPVSLLSNQLRNFQSSRFQSSNLNSLSSHVCSVVDDCVLVSVLSSLVSSLVQQVVVVCLAPPPPDVVDRRPVCQQRNTRHPLLSVLCVQDDPVRSVLSSVLGNHPPPVSSVSVSVSSVVSVVVVVSVVVSVVSLVVSLVSLVPDPDRSSSVSSVVVSVCSVVVVD/DVVLVVLLVVCVVVLLVLLCPPPVNVPDDPVVNVVLCVLLCVLLDADPLQQLSLQLLLLVLFADPVPDDVVLSSVSSSLSSLLSLSLLVLVVCVLLVPQDDRRHGRPCPDPPCPPVSNVSSVVSNVSSVVSLCSSCVPPPCSVVLVVLSVVLVVLLVVLVVLFCCQFAVDDQLDCPSQAPVSLLSNQLRNFQRSRFQSSNLNSLSSHDCSVVDDCVLVSVLSSLVSSLVQQVVVVCLAPVPPPPVPRRQVCQQRNTRHPLLSVLCVQDDPVRSVLSSVLGNHPPPVSSVSVSVSSVVSPVVVVSVVVSVVSLVVSLVSLVPDPDRSSSVSSVVVSVCSVVVVD

Organism: Mythimna separata (NCBI:txid271217)

Solvent-accessible surface area (backbone atoms only — not comparable to full-atom values): 35640 Å² total; per-residue (Å²): 113,65,77,53,44,56,62,42,57,68,43,48,62,55,55,54,49,54,49,54,66,31,70,85,44,63,76,44,64,67,67,56,56,54,47,50,51,52,52,49,51,62,62,63,48,60,69,78,52,55,31,15,51,37,10,29,51,38,32,65,40,56,30,54,75,90,74,59,46,70,68,58,46,51,48,28,35,53,51,9,64,54,48,51,51,50,27,60,53,52,49,49,34,58,52,66,65,46,65,62,50,67,90,35,70,26,70,54,72,38,86,78,35,53,58,48,35,62,50,47,28,54,36,47,46,33,51,29,52,48,45,47,41,75,74,34,58,86,44,92,57,34,56,58,52,50,51,51,52,46,50,28,53,37,38,22,35,50,12,47,48,52,46,44,49,49,18,73,48,36,56,86,63,61,60,83,74,53,36,66,67,51,45,49,49,24,20,28,22,46,37,2,29,54,52,33,30,45,26,46,58,58,21,28,70,76,23,85,71,31,78,73,52,85,52,64,65,58,41,53,54,26,28,49,50,14,37,50,53,42,46,50,49,46,48,42,35,65,64,44,72,53,65,86,81,60,76,55,35,48,48,43,28,48,27,40,68,38,61,64,56,29,56,45,60,74,67,44,52,72,69,52,42,52,49,45,42,69,28,56,44,30,78,48,66,67,32,43,50,49,52,52,48,47,40,56,74,68,40,42,70,60,52,46,53,55,49,53,51,50,50,51,53,54,49,49,54,56,38,71,66,47,90,45,66,31,58,26,53,44,50,52,51,51,50,51,30,57,74,65,66,68,98,114,65,77,53,46,59,61,42,58,65,43,48,64,54,54,53,49,54,49,54,65,31,70,84,44,62,75,45,63,68,65,56,55,54,49,50,52,52,53,50,50,63,61,61,50,59,69,77,53,54,33,16,52,37,10,31,50,39,33,63,38,55,30,53,75,90,74,59,48,69,66,58,46,50,49,27,35,54,49,9,64,53,49,50,52,49,25,60,53,52,49,49,34,59,52,66,64,47,64,61,51,68,92,33,69,26,70,52,70,38,84,76,35,54,58,49,36,63,50,48,29,55,38,47,46,31,51,30,52,49,44,48,40,75,75,34,57,84,43,92,55,35,56,59,53,50,52,51,52,47,50,29,52,36,40,24,36,50,12,48,49,54,46,44,49,48,19,74,50,37,57,86,64,59,60,85,75,54,38,67,67,50,46,49,48,27,22,28,22,47,38,2,30,55,54,34,30,46,27,45,58,58,21,28,70,76,24,88,70,31,77,74,53,84,52,65,65,59,42,53,54,26,27,49,51,15,38,51,53,42,45,49,50,45,48,41,34,65,64,43,73,52,66,87,74,68,66,59,36,49,46,43,29,50,27,40,70,39,59,64,56,29,54,46,60,73,68,45,52,72,68,53,43,53,49,46,42,70,28,56,43,31,77,48,65,69,31,43,49,50,53,53,48,48,38,55,75,68,40,43,69,61,52,47,53,53,47,53,50,51,51,51,51,53,49,50,54,56,39,70,64,46,92,45,67,32,58,26,53,44,50,51,51,50,50,50,30,57,75,63,67,68,98

pLDDT: mean 92.96, std 9.5, range [37.88, 98.69]

Nearest PDB structures (foldseek):
  6b07-assembly1_A  TM=9.267E-01  e=1.530E-23  Choristoneura fumiferana
  6b06-assembly1_A  TM=9.292E-01  e=6.562E-23  Choristoneura fumiferana
  6b04-assembly2_C-2  TM=9.297E-01  e=1.108E-21  Choristoneura fumiferana
  6n7y-assembly1_F-2  TM=9.146E-01  e=3.262E-20  Homo sapiens
  5ksx-assembly1_F  TM=9.201E-01  e=4.259E-19  Homo sapiens

Radius of gyration: 26.94 Å; Cα contacts (8 Å, |Δi|>4): 844; chains: 2; bounding box: 62×78×63 Å